Protein AF-A0AAW1TD60-F1 (afdb_monomer_lite)

InterPro domains:
  IPR007956 Malonyl-CoA decarboxylase, C-terminal [PF05292] (309-585)
  IPR034353 ABT1/ESF2, RNA recognition motif [cd12263] (1-88)
  IPR035372 Malonyl-CoA decarboxylase, N-terminal [PF17408] (220-306)
  IPR038351 Malonyl-CoA decarboxylase, N-terminal domain superfamily [G3DSA:1.20.140.90] (155-307)
  IPR038917 Malonyl-CoA decarboxylase [PTHR28641] (116-613)
  IPR042303 Malonyl-CoA decarboxylase, C-terminal catalytic domain superfamily [G3DSA:3.40.630.150] (308-617)
  IPR060369 Pre-rRNA-processing protein ESF2-like coiled-coil region [PF27577] (93-136)

Radius of gyration: 34.15 Å; chains: 1; bounding box: 119×70×88 Å

Structure (mmCIF, N/CA/C/O backbone):
data_AF-A0AAW1TD60-F1
#
_entry.id   AF-A0AAW1TD60-F1
#
loop_
_atom_site.group_PDB
_atom_site.id
_atom_site.type_symbol
_atom_site.label_atom_id
_atom_site.label_alt_id
_atom_site.label_comp_id
_atom_site.label_asym_id
_atom_site.label_entity_id
_atom_site.label_seq_id
_atom_site.pdbx_PDB_ins_code
_atom_site.Cartn_x
_atom_site.Cartn_y
_atom_site.Cartn_z
_atom_site.occupancy
_atom_site.B_iso_or_equiv
_atom_site.auth_seq_id
_atom_site.auth_comp_id
_atom_site.auth_asym_id
_atom_site.auth_atom_id
_atom_site.pdbx_PDB_model_num
ATOM 1 N N . MET A 1 1 ? -53.780 6.071 5.636 1.00 79.94 1 MET A N 1
ATOM 2 C CA . MET A 1 1 ? -54.704 5.682 4.545 1.00 79.94 1 MET A CA 1
ATOM 3 C C . MET A 1 1 ? -54.212 4.376 3.907 1.00 79.94 1 MET A C 1
ATOM 5 O O . MET A 1 1 ? -53.010 4.163 3.913 1.00 79.94 1 MET A O 1
ATOM 9 N N . LYS A 1 2 ? -55.084 3.475 3.416 1.00 85.50 2 LYS A N 1
ATOM 10 C CA . LYS A 1 2 ? -54.654 2.233 2.724 1.00 85.50 2 LYS A CA 1
ATOM 11 C C . LYS A 1 2 ? -54.320 2.503 1.240 1.00 85.50 2 LYS A C 1
ATOM 13 O O . LYS A 1 2 ? -54.983 3.363 0.661 1.00 85.50 2 LYS A O 1
ATOM 18 N N . PRO A 1 3 ? -53.426 1.718 0.599 1.00 87.50 3 PRO A N 1
ATOM 19 C CA . PRO A 1 3 ? -53.064 1.869 -0.820 1.00 87.50 3 PRO A CA 1
ATOM 20 C C . PRO A 1 3 ? -54.259 1.954 -1.780 1.00 87.50 3 PRO A C 1
ATOM 22 O O . PRO A 1 3 ? -54.318 2.838 -2.627 1.00 87.50 3 PRO A O 1
ATOM 25 N N . GLN A 1 4 ? -55.266 1.092 -1.593 1.00 87.81 4 GLN A N 1
ATOM 26 C CA . GLN A 1 4 ? -56.482 1.072 -2.421 1.00 87.81 4 GLN A CA 1
ATOM 27 C C . GLN A 1 4 ? -57.252 2.397 -2.380 1.00 87.81 4 GLN A C 1
ATOM 29 O O . GLN A 1 4 ? -57.795 2.833 -3.391 1.00 87.81 4 GLN A O 1
ATOM 34 N N . LYS A 1 5 ? -57.286 3.059 -1.216 1.00 86.25 5 LYS A N 1
ATOM 35 C CA . LYS A 1 5 ? -57.991 4.333 -1.067 1.00 86.25 5 LYS A CA 1
ATOM 36 C C . LYS A 1 5 ? -57.222 5.481 -1.717 1.00 86.25 5 LYS A C 1
ATOM 38 O O . LYS A 1 5 ? -57.853 6.333 -2.328 1.00 86.25 5 LYS A O 1
ATOM 43 N N . VAL A 1 6 ? -55.888 5.467 -1.624 1.00 89.06 6 VAL A N 1
ATOM 44 C CA . VAL A 1 6 ? -55.022 6.433 -2.321 1.00 89.06 6 VAL A CA 1
ATOM 45 C C . VAL A 1 6 ? -55.213 6.307 -3.833 1.00 89.06 6 VAL A C 1
ATOM 47 O O . VAL A 1 6 ? -55.463 7.311 -4.490 1.00 89.06 6 VAL A O 1
ATOM 50 N N . ARG A 1 7 ? -55.206 5.074 -4.364 1.00 91.69 7 ARG A N 1
ATOM 51 C CA . ARG A 1 7 ? -55.496 4.807 -5.781 1.00 91.69 7 ARG A CA 1
ATOM 52 C C . ARG A 1 7 ? -56.866 5.354 -6.182 1.00 91.69 7 ARG A C 1
ATOM 54 O O . ARG A 1 7 ? -56.942 6.125 -7.121 1.00 91.69 7 ARG A O 1
ATOM 61 N N . GLN A 1 8 ? -57.926 5.045 -5.428 1.00 88.81 8 GLN A N 1
ATOM 62 C CA . GLN A 1 8 ? -59.278 5.532 -5.734 1.00 88.81 8 GLN A CA 1
ATOM 63 C C . GLN A 1 8 ? -59.365 7.066 -5.826 1.00 88.81 8 GLN A C 1
ATOM 65 O O . GLN A 1 8 ? -60.083 7.579 -6.677 1.00 88.81 8 GLN A O 1
ATOM 70 N N . LEU A 1 9 ? -58.691 7.789 -4.925 1.00 88.69 9 LEU A N 1
ATOM 71 C CA . LEU A 1 9 ? -58.730 9.253 -4.910 1.00 88.69 9 LEU A CA 1
ATOM 72 C C . LEU A 1 9 ? -57.920 9.854 -6.063 1.00 88.69 9 LEU A C 1
ATOM 74 O O . LEU A 1 9 ? -58.382 10.787 -6.707 1.00 88.69 9 LEU A O 1
ATOM 78 N N . LEU A 1 10 ? -56.738 9.307 -6.345 1.00 90.25 10 LEU A N 1
ATOM 79 C CA . LEU A 1 10 ? -55.849 9.848 -7.373 1.00 90.25 10 LEU A CA 1
ATOM 80 C C . LEU A 1 10 ? -56.235 9.418 -8.797 1.00 90.25 10 LEU A C 1
ATOM 82 O O . LEU A 1 10 ? -55.958 10.161 -9.732 1.00 90.25 10 LEU A O 1
ATOM 86 N N . SER A 1 11 ? -56.933 8.288 -8.973 1.00 90.00 11 SER A N 1
ATOM 87 C CA . SER A 1 11 ? -57.408 7.823 -10.288 1.00 90.00 11 SER A CA 1
ATOM 88 C C . SER A 1 11 ? -58.421 8.770 -10.942 1.00 90.00 11 SER A C 1
ATOM 90 O O . SER A 1 11 ? -58.675 8.659 -12.133 1.00 90.00 11 SER A O 1
ATOM 92 N N . GLN A 1 12 ? -58.990 9.718 -10.190 1.00 87.88 12 GLN A N 1
ATOM 93 C CA . GLN A 1 12 ? -59.854 10.771 -10.738 1.00 87.88 12 GLN A CA 1
ATOM 94 C C . GLN A 1 12 ? -59.077 11.814 -11.556 1.00 87.88 12 GLN A C 1
ATOM 96 O O . GLN A 1 12 ? -59.682 12.567 -12.311 1.00 87.88 12 GLN A O 1
ATOM 101 N N . HIS A 1 13 ? -57.751 11.863 -11.400 1.00 87.56 13 HIS A N 1
ATOM 102 C CA . HIS A 1 13 ? -56.874 12.850 -12.032 1.00 87.56 13 HIS A CA 1
ATOM 103 C C . HIS A 1 13 ? -55.965 12.249 -13.119 1.00 87.56 13 HIS A C 1
ATOM 105 O O . HIS A 1 13 ? -55.157 12.965 -13.704 1.00 87.56 13 HIS A O 1
ATOM 111 N N . GLY A 1 14 ? -56.082 10.945 -13.387 1.00 88.88 14 GLY A N 1
ATOM 112 C CA . GLY A 1 14 ? -55.332 10.241 -14.426 1.00 88.88 14 GLY A CA 1
ATOM 113 C C . GLY A 1 14 ? -55.201 8.744 -14.142 1.00 88.88 14 GLY A C 1
ATOM 114 O O . GLY A 1 14 ? -55.420 8.291 -13.014 1.00 88.88 14 GLY A O 1
ATOM 115 N N . GLU A 1 15 ? -54.823 7.969 -15.158 1.00 91.06 15 GLU A N 1
ATOM 116 C CA . GLU A 1 15 ? -54.579 6.534 -14.996 1.00 91.06 15 GLU A CA 1
ATOM 117 C C . GLU A 1 15 ? -53.290 6.270 -14.205 1.00 91.06 15 GLU A C 1
ATOM 119 O O . GLU A 1 15 ? -52.238 6.872 -14.443 1.00 91.06 15 GLU A O 1
ATOM 124 N N . ILE A 1 16 ? -53.396 5.381 -13.211 1.00 92.81 16 ILE A N 1
ATOM 125 C CA . ILE A 1 16 ? -52.314 5.044 -12.281 1.00 92.81 16 ILE A CA 1
ATOM 126 C C . ILE A 1 16 ? -51.780 3.662 -12.629 1.00 92.81 16 ILE A C 1
ATOM 128 O O . ILE A 1 16 ? -52.484 2.668 -12.431 1.00 92.81 16 ILE A O 1
ATOM 132 N N . GLY A 1 17 ? -50.502 3.588 -12.987 1.00 89.75 17 GLY A N 1
ATOM 133 C CA . GLY A 1 17 ? -49.777 2.331 -13.123 1.00 89.75 17 GLY A CA 1
ATOM 134 C C . GLY A 1 17 ? -49.473 1.737 -11.746 1.00 89.75 17 GLY A C 1
ATOM 135 O O . GLY A 1 17 ? -50.295 1.052 -11.117 1.00 89.75 17 GLY A O 1
ATOM 136 N N . ARG A 1 18 ? -48.276 2.013 -11.228 1.00 91.12 18 ARG A N 1
ATOM 137 C CA . ARG A 1 18 ? -47.773 1.432 -9.975 1.00 91.12 18 ARG A CA 1
ATOM 138 C C . ARG A 1 18 ? -48.002 2.342 -8.766 1.00 91.12 18 ARG A C 1
ATOM 140 O O . ARG A 1 18 ? -47.988 3.566 -8.852 1.00 91.12 18 ARG A O 1
ATOM 147 N N . LEU A 1 19 ? -48.235 1.731 -7.603 1.00 92.25 19 LEU A N 1
ATOM 148 C CA . LEU A 1 19 ? -48.422 2.445 -6.339 1.00 92.25 19 LEU A CA 1
ATOM 149 C C . LEU A 1 19 ? -47.794 1.657 -5.193 1.00 92.25 19 LEU A C 1
ATOM 151 O O . LEU A 1 19 ? -48.114 0.486 -4.993 1.00 92.25 19 LEU A O 1
ATOM 155 N N . TYR A 1 20 ? -46.938 2.318 -4.421 1.00 92.12 20 TYR A N 1
ATOM 156 C CA . TYR A 1 20 ? -46.227 1.745 -3.286 1.00 92.12 20 TYR A CA 1
ATOM 157 C C . TYR A 1 20 ? -46.329 2.690 -2.095 1.00 92.12 20 TYR A C 1
ATOM 159 O O . TYR A 1 20 ? -46.094 3.884 -2.235 1.00 92.12 20 TYR A O 1
ATOM 167 N N . LEU A 1 21 ? -46.680 2.164 -0.922 1.00 90.12 21 LEU A N 1
ATOM 168 C CA . LEU A 1 21 ? -46.669 2.917 0.331 1.00 90.12 21 LEU A CA 1
ATOM 169 C C . LEU A 1 21 ? -45.683 2.249 1.292 1.00 90.12 21 LEU A C 1
ATOM 171 O O . LEU A 1 21 ? -45.822 1.054 1.570 1.00 90.12 21 LEU A O 1
ATOM 175 N N . ALA A 1 22 ? -44.731 3.014 1.822 1.00 87.50 22 ALA A N 1
ATOM 176 C CA . ALA A 1 22 ? -43.766 2.523 2.797 1.00 87.50 22 ALA A CA 1
ATOM 177 C C . ALA A 1 22 ? -44.460 2.293 4.151 1.00 87.50 22 ALA A C 1
ATOM 179 O O . ALA A 1 22 ? -45.054 3.227 4.706 1.00 87.50 22 ALA A O 1
ATOM 180 N N . PRO A 1 23 ? -44.445 1.059 4.689 1.00 85.50 23 PRO A N 1
ATOM 181 C CA . PRO A 1 23 ? -45.056 0.775 5.977 1.00 85.50 23 PRO A CA 1
ATOM 182 C C . PRO A 1 23 ? -44.279 1.453 7.108 1.00 85.50 23 PRO A C 1
ATOM 184 O O . PRO A 1 23 ? -43.054 1.535 7.087 1.00 85.50 23 PRO A O 1
ATOM 187 N N . GLU A 1 24 ? -45.006 1.886 8.133 1.00 83.81 24 GLU A N 1
ATOM 188 C CA . GLU A 1 24 ? -44.414 2.410 9.362 1.00 83.81 24 GLU A CA 1
ATOM 189 C C . GLU A 1 24 ? -43.476 1.372 10.014 1.00 83.81 24 GLU A C 1
ATOM 191 O O . GLU A 1 24 ? -43.788 0.179 10.088 1.00 83.81 24 GLU A O 1
ATOM 196 N N . GLY A 1 25 ? -42.320 1.825 10.513 1.00 78.12 25 GLY A N 1
ATOM 197 C CA . GLY A 1 25 ? -41.335 0.962 11.167 1.00 78.12 25 GLY A CA 1
ATOM 198 C C . GLY A 1 25 ? -41.885 0.233 12.402 1.00 78.12 25 GLY A C 1
ATOM 199 O O . GLY A 1 25 ? -42.745 0.738 13.126 1.00 78.12 25 GLY A O 1
ATOM 200 N N . ALA A 1 26 ? -41.346 -0.958 12.690 1.00 73.50 26 ALA A N 1
ATOM 201 C CA . ALA A 1 26 ? -41.854 -1.847 13.744 1.00 73.50 26 ALA A CA 1
ATOM 202 C C . ALA A 1 26 ? -41.867 -1.217 15.153 1.00 73.50 26 ALA A C 1
ATOM 204 O O . ALA A 1 26 ? -42.753 -1.518 15.952 1.00 73.50 26 ALA A O 1
ATOM 205 N N . SER A 1 27 ? -40.914 -0.329 15.460 1.00 73.50 27 SER A N 1
ATOM 206 C CA . SER A 1 27 ? -40.855 0.390 16.742 1.00 73.50 27 SER A CA 1
ATOM 207 C C . SER A 1 27 ? -42.004 1.398 16.887 1.00 73.50 27 SER A C 1
ATOM 209 O O . SER A 1 27 ? -42.751 1.362 17.869 1.00 73.50 27 SER A O 1
ATOM 211 N N . SER A 1 28 ? -42.223 2.230 15.866 1.00 75.38 28 SER A N 1
ATOM 212 C CA . SER A 1 28 ? -43.300 3.227 15.839 1.00 75.38 28 SER A CA 1
ATOM 213 C C . SER A 1 28 ? -44.680 2.566 15.821 1.00 75.38 28 SER A C 1
ATOM 215 O O . SER A 1 28 ? -45.557 2.951 16.596 1.00 75.38 28 SER A O 1
ATOM 217 N N . SER A 1 29 ? -44.834 1.464 15.074 1.00 72.38 29 SER A N 1
ATOM 218 C CA . SER A 1 29 ? -46.063 0.663 15.084 1.00 72.38 29 SER A CA 1
ATOM 219 C C . SER A 1 29 ? -46.378 0.089 16.473 1.00 72.38 29 SER A C 1
ATOM 221 O O . SER A 1 29 ? -47.540 0.118 16.881 1.00 72.38 29 SER A O 1
ATOM 223 N N . LYS A 1 30 ? -45.375 -0.409 17.219 1.00 73.81 30 LYS A N 1
ATOM 224 C CA . LYS A 1 30 ? -45.549 -0.906 18.602 1.00 73.81 30 LYS A CA 1
ATOM 225 C C . LYS A 1 30 ? -45.915 0.219 19.577 1.00 73.81 30 LYS A C 1
ATOM 227 O O . LYS A 1 30 ? -46.737 0.021 20.471 1.00 73.81 30 LYS A O 1
ATOM 232 N N . LYS A 1 31 ? -45.325 1.407 19.404 1.00 73.81 31 LYS A N 1
ATOM 233 C CA . LYS A 1 31 ? -45.628 2.601 20.212 1.00 73.81 31 LYS A CA 1
ATOM 234 C C . LYS A 1 31 ? -47.062 3.084 19.973 1.00 73.81 31 LYS A C 1
ATOM 236 O O . LYS A 1 31 ? -47.788 3.360 20.924 1.00 73.81 31 LYS A O 1
ATOM 241 N N . ARG A 1 32 ? -47.508 3.095 18.713 1.00 73.50 32 ARG A N 1
ATOM 242 C CA . ARG A 1 32 ? -48.875 3.471 18.329 1.00 73.50 32 ARG A CA 1
ATOM 243 C C . ARG A 1 32 ? -49.918 2.472 18.829 1.00 73.50 32 ARG A C 1
ATOM 245 O O . ARG A 1 32 ? -50.949 2.891 19.344 1.00 73.50 32 ARG A O 1
ATOM 252 N N . SER A 1 33 ? -49.646 1.167 18.742 1.00 70.38 33 SER A N 1
ATOM 253 C CA . SER A 1 33 ? -50.568 0.142 19.255 1.00 70.38 33 SER A CA 1
ATOM 254 C C . SER A 1 33 ? -50.715 0.158 20.779 1.00 70.38 33 SER A C 1
ATOM 256 O O . SER A 1 33 ? -51.742 -0.285 21.278 1.00 70.38 33 SER A O 1
ATOM 258 N N . ARG A 1 34 ? -49.707 0.653 21.513 1.00 68.94 34 ARG A N 1
ATOM 259 C CA . ARG A 1 34 ? -49.766 0.828 22.975 1.00 68.94 34 ARG A CA 1
ATOM 260 C C . ARG A 1 34 ? -50.587 2.047 23.401 1.00 68.94 34 ARG A C 1
ATOM 262 O O . ARG A 1 34 ? -51.265 1.978 24.416 1.00 68.94 34 ARG A O 1
ATOM 269 N N . ASN A 1 35 ? -50.547 3.132 22.626 1.00 66.31 35 ASN A N 1
ATOM 270 C CA . ASN A 1 35 ? -51.112 4.424 23.032 1.00 66.31 35 ASN A CA 1
ATOM 271 C C . ASN A 1 35 ? -52.518 4.715 22.469 1.00 66.31 35 ASN A C 1
ATOM 273 O O . ASN A 1 35 ? -53.115 5.720 22.842 1.00 66.31 35 ASN A O 1
ATOM 277 N N . GLN A 1 36 ? -53.052 3.890 21.561 1.00 65.44 36 GLN A N 1
ATOM 278 C CA . GLN A 1 36 ? -54.367 4.106 20.939 1.00 65.44 36 GLN A CA 1
ATOM 279 C C . GLN A 1 36 ? -55.189 2.808 20.889 1.00 65.44 36 GLN A C 1
ATOM 281 O O . GLN A 1 36 ? -54.821 1.850 20.200 1.00 65.44 36 GLN A O 1
ATOM 286 N N . SER A 1 37 ? -56.342 2.781 21.568 1.00 44.78 37 SER A N 1
ATOM 287 C CA . SER A 1 37 ? -57.297 1.672 21.467 1.00 44.78 37 SER A CA 1
ATOM 288 C C . SER A 1 37 ? -57.907 1.635 20.053 1.00 44.78 37 SER A C 1
ATOM 290 O O . SER A 1 37 ? -58.386 2.635 19.526 1.00 44.78 37 SER A O 1
ATOM 292 N N . GLY A 1 38 ? -57.805 0.485 19.375 1.00 55.22 38 GLY A N 1
ATOM 293 C CA . GLY A 1 38 ? -58.244 0.304 17.978 1.00 55.22 38 GLY A CA 1
ATOM 294 C C . GLY A 1 38 ? -57.153 0.457 16.900 1.00 55.22 38 GLY A C 1
ATOM 295 O O . GLY A 1 38 ? -57.426 0.285 15.711 1.00 55.22 38 GLY A O 1
ATOM 296 N N . ALA A 1 39 ? -55.894 0.702 17.275 1.00 56.38 39 ALA A N 1
ATOM 297 C CA . ALA A 1 39 ? -54.793 0.998 16.352 1.00 56.38 39 ALA A CA 1
ATOM 298 C C . ALA A 1 39 ? -54.127 -0.219 15.661 1.00 56.38 39 ALA A C 1
ATOM 300 O O . ALA A 1 39 ? -52.957 -0.142 15.285 1.00 56.38 39 ALA A O 1
ATOM 301 N N . LYS A 1 40 ? -54.847 -1.324 15.413 1.00 56.00 40 LYS A N 1
ATOM 302 C CA . LYS A 1 40 ? -54.301 -2.505 14.694 1.00 56.00 40 LYS A CA 1
ATOM 303 C C . LYS A 1 40 ? -54.113 -2.298 13.178 1.00 56.00 40 LYS A C 1
ATOM 305 O O . LYS A 1 40 ? -53.563 -3.162 12.501 1.00 56.00 40 LYS A O 1
ATOM 310 N N . ALA A 1 41 ? -54.568 -1.178 12.613 1.00 63.31 41 ALA A N 1
ATOM 311 C CA . ALA A 1 41 ? -54.420 -0.905 11.183 1.00 63.31 41 ALA A CA 1
ATOM 312 C C . ALA A 1 41 ? -52.963 -0.561 10.817 1.00 63.31 41 ALA A C 1
ATOM 314 O O . ALA A 1 41 ? -52.326 0.222 11.520 1.00 63.31 41 ALA A O 1
ATOM 315 N N . LYS A 1 42 ? -52.449 -1.109 9.703 1.00 71.00 42 LYS A N 1
ATOM 316 C CA . LYS A 1 42 ? -51.138 -0.734 9.140 1.00 71.00 42 LYS A CA 1
ATOM 317 C C . LYS A 1 42 ? -51.144 0.753 8.768 1.00 71.00 42 LYS A C 1
ATOM 319 O O . LYS A 1 42 ? -52.006 1.190 8.002 1.00 71.00 42 LYS A O 1
ATOM 324 N N . ALA A 1 43 ? -50.203 1.504 9.331 1.00 80.56 43 ALA A N 1
ATOM 325 C CA . ALA A 1 43 ? -49.936 2.885 8.958 1.00 80.56 43 ALA A CA 1
ATOM 326 C C . ALA A 1 43 ? -48.748 2.937 7.990 1.00 80.56 43 ALA A C 1
ATOM 328 O O . ALA A 1 43 ? -47.941 2.007 7.931 1.00 80.56 43 ALA A O 1
ATOM 329 N N . PHE A 1 44 ? -48.682 4.014 7.219 1.00 86.31 44 PHE A N 1
ATOM 330 C CA . PHE A 1 44 ? -47.678 4.237 6.187 1.00 86.31 44 PHE A CA 1
ATOM 331 C C . PHE A 1 44 ? -47.094 5.630 6.393 1.00 86.31 44 PHE A C 1
ATOM 333 O O . PHE A 1 44 ? -47.842 6.539 6.760 1.00 86.31 44 PHE A O 1
ATOM 340 N N . THR A 1 45 ? -45.787 5.776 6.201 1.00 87.31 45 THR A N 1
ATOM 341 C CA . THR A 1 45 ? -45.070 7.044 6.405 1.00 87.31 45 THR A CA 1
ATOM 342 C C . THR A 1 45 ? -45.058 7.893 5.144 1.00 87.31 45 THR A C 1
ATOM 344 O O . THR A 1 45 ? -45.259 9.099 5.214 1.00 87.31 45 THR A O 1
ATOM 347 N N . GLU A 1 46 ? -44.873 7.255 3.993 1.00 89.62 46 GLU A N 1
ATOM 348 C CA . GLU A 1 46 ? -44.760 7.902 2.687 1.00 89.62 46 GLU A CA 1
ATOM 349 C C . GLU A 1 46 ? -45.177 6.942 1.565 1.00 89.62 46 GLU A C 1
ATOM 351 O O . GLU A 1 46 ? -45.463 5.762 1.805 1.00 89.62 46 GLU A O 1
ATOM 356 N N . GLY A 1 47 ? -45.253 7.447 0.334 1.00 91.44 47 GLY A N 1
ATOM 357 C CA . GLY A 1 47 ? -45.672 6.655 -0.810 1.00 91.44 47 GLY A CA 1
ATOM 358 C C . GLY A 1 47 ? -45.280 7.242 -2.157 1.00 91.44 47 GLY A C 1
ATOM 359 O O . GLY A 1 47 ? -45.112 8.448 -2.302 1.00 91.44 47 GLY A O 1
ATOM 360 N N . TRP A 1 48 ? -45.194 6.360 -3.148 1.00 93.94 48 TRP A N 1
ATOM 361 C CA . TRP A 1 48 ? -44.876 6.657 -4.536 1.00 93.94 48 TRP A CA 1
ATOM 362 C C . TRP A 1 48 ? -46.015 6.175 -5.419 1.00 93.94 48 TRP A C 1
ATOM 364 O O . TRP A 1 48 ? -46.527 5.062 -5.256 1.00 93.94 48 TRP A O 1
ATOM 374 N N . VAL A 1 49 ? -46.410 7.031 -6.354 1.00 93.06 49 VAL A N 1
ATOM 375 C CA . VAL A 1 49 ? -47.491 6.777 -7.303 1.00 93.06 49 VAL A CA 1
ATOM 376 C C . VAL A 1 49 ? -46.976 7.108 -8.694 1.00 93.06 49 VAL A C 1
ATOM 378 O O . VAL A 1 49 ? -46.468 8.204 -8.926 1.00 93.06 49 VAL A O 1
ATOM 381 N N . GLU A 1 50 ? -47.095 6.151 -9.600 1.00 93.38 50 GLU A N 1
ATOM 382 C CA . GLU A 1 50 ? -46.769 6.293 -11.012 1.00 93.38 50 GLU A CA 1
ATOM 383 C C . GLU A 1 50 ? -48.061 6.505 -11.800 1.00 93.38 50 GLU A C 1
ATOM 385 O O . GLU A 1 50 ? -48.988 5.699 -11.713 1.00 93.38 50 GLU A O 1
ATOM 390 N N . PHE A 1 51 ? -48.113 7.594 -12.561 1.00 93.25 51 PHE A N 1
ATOM 391 C CA . PHE A 1 51 ? -49.140 7.805 -13.578 1.00 93.25 51 PHE A CA 1
ATOM 392 C C . PHE A 1 51 ? -48.601 7.341 -14.926 1.00 93.25 51 PHE A C 1
ATOM 394 O O . PHE A 1 51 ? -47.406 7.501 -15.186 1.00 93.25 51 PHE A O 1
ATOM 401 N N . GLU A 1 52 ? -49.479 6.818 -15.778 1.00 91.56 52 GLU A N 1
ATOM 402 C CA . GLU A 1 52 ? -49.097 6.396 -17.132 1.00 91.56 52 GLU A CA 1
ATOM 403 C C . GLU A 1 52 ? -48.626 7.586 -17.979 1.00 91.56 52 GLU A C 1
ATOM 405 O O . GLU A 1 52 ? -47.635 7.500 -18.704 1.00 91.56 52 GLU A O 1
ATOM 410 N N . GLU A 1 53 ? -49.265 8.746 -17.798 1.00 90.88 53 GLU A N 1
ATOM 411 C CA . GLU A 1 53 ? -48.880 9.986 -18.461 1.00 90.88 53 GLU A CA 1
ATOM 412 C C . GLU A 1 53 ? -48.129 10.961 -17.542 1.00 90.88 53 GLU A C 1
ATOM 414 O O . GLU A 1 53 ? -48.584 11.373 -16.468 1.00 90.88 53 GLU A O 1
ATOM 419 N N . LYS A 1 54 ? -46.979 11.438 -18.030 1.00 90.44 54 LYS A N 1
ATOM 420 C CA . LYS A 1 54 ? -46.134 12.427 -17.341 1.00 90.44 54 LYS A CA 1
ATOM 421 C C . LYS A 1 54 ? -46.845 13.766 -17.095 1.00 90.44 54 LYS A C 1
ATOM 423 O O . LYS A 1 54 ? -46.600 14.410 -16.071 1.00 90.44 54 LYS A O 1
ATOM 428 N N . SER A 1 55 ? -47.671 14.207 -18.045 1.00 90.94 55 SER A N 1
ATOM 429 C CA . SER A 1 55 ? -48.481 15.433 -17.967 1.00 90.94 55 SER A CA 1
ATOM 430 C C . SER A 1 55 ? -49.412 15.386 -16.753 1.00 90.94 55 SER A C 1
ATOM 432 O O . SER A 1 55 ? -49.384 16.297 -15.922 1.00 90.94 55 SER A O 1
ATOM 434 N N . MET A 1 56 ? -50.139 14.278 -16.603 1.00 92.12 56 MET A N 1
ATOM 435 C CA . MET A 1 56 ? -51.095 14.039 -15.524 1.00 92.12 56 MET A CA 1
ATOM 436 C C . MET A 1 56 ? -50.413 13.981 -14.156 1.00 92.12 56 MET A C 1
ATOM 438 O O . MET A 1 56 ? -50.882 14.624 -13.218 1.00 92.12 56 MET A O 1
ATOM 442 N N . ALA A 1 57 ? -49.251 13.324 -14.035 1.00 91.56 57 ALA A N 1
ATOM 443 C CA . ALA A 1 57 ? -48.482 13.317 -12.784 1.00 91.56 57 ALA A CA 1
ATOM 444 C C . ALA A 1 57 ? -48.097 14.734 -12.323 1.00 91.56 57 ALA A C 1
ATOM 446 O O . ALA A 1 57 ? -48.244 15.086 -11.149 1.00 91.56 57 ALA A O 1
ATOM 447 N N . LYS A 1 58 ? -47.597 15.559 -13.255 1.00 93.31 58 LYS A N 1
ATOM 448 C CA . LYS A 1 58 ? -47.152 16.928 -12.965 1.00 93.31 58 LYS A CA 1
ATOM 449 C C . LYS A 1 58 ? -48.331 17.827 -12.592 1.00 93.31 58 LYS A C 1
ATOM 451 O O . LYS A 1 58 ? -48.234 18.574 -11.620 1.00 93.31 58 LYS A O 1
ATOM 456 N N . GLN A 1 59 ? -49.428 17.741 -13.341 1.00 92.44 59 GLN A N 1
ATOM 457 C CA . GLN A 1 59 ? -50.633 18.528 -13.091 1.00 92.44 59 GLN A CA 1
ATOM 458 C C . GLN A 1 59 ? -51.297 18.134 -11.770 1.00 92.44 59 GLN A C 1
ATOM 460 O O . GLN A 1 59 ? -51.627 19.009 -10.976 1.00 92.44 59 GLN A O 1
ATOM 465 N N . THR A 1 60 ? -51.419 16.835 -11.491 1.00 92.00 60 THR A N 1
ATOM 466 C CA . THR A 1 60 ? -52.028 16.325 -10.254 1.00 92.00 60 THR A CA 1
ATOM 467 C C . THR A 1 60 ? -51.243 16.757 -9.021 1.00 92.00 60 THR A C 1
ATOM 469 O O . THR A 1 60 ? -51.833 17.242 -8.059 1.00 92.00 60 THR A O 1
ATOM 472 N N . ALA A 1 61 ? -49.909 16.648 -9.047 1.00 92.06 61 ALA A N 1
ATOM 473 C CA . ALA A 1 61 ? -49.079 17.104 -7.935 1.00 92.06 61 ALA A CA 1
ATOM 474 C C . ALA A 1 61 ? -49.215 18.618 -7.704 1.00 92.06 61 ALA A C 1
ATOM 476 O O . ALA A 1 61 ? -49.317 19.044 -6.560 1.00 92.06 61 ALA A O 1
ATOM 477 N N . ALA A 1 62 ? -49.259 19.426 -8.768 1.00 91.56 62 ALA A N 1
ATOM 478 C CA . ALA A 1 62 ? -49.431 20.874 -8.648 1.00 91.56 62 ALA A CA 1
ATOM 479 C C . ALA A 1 62 ? -50.833 21.270 -8.151 1.00 91.56 62 ALA A C 1
ATOM 481 O O . ALA A 1 62 ? -50.952 22.183 -7.340 1.00 91.56 62 ALA A O 1
ATOM 482 N N . ALA A 1 63 ? -51.877 20.583 -8.619 1.00 90.06 63 ALA A N 1
ATOM 483 C CA . ALA A 1 63 ? -53.265 20.902 -8.300 1.00 90.06 63 ALA A CA 1
ATOM 484 C C . ALA A 1 63 ? -53.679 20.440 -6.898 1.00 90.06 63 ALA A C 1
ATOM 486 O O . ALA A 1 63 ? -54.418 21.140 -6.218 1.00 90.06 63 ALA A O 1
ATOM 487 N N . LEU A 1 64 ? -53.224 19.263 -6.462 1.00 92.38 64 LEU A N 1
ATOM 488 C CA . LEU A 1 64 ? -53.659 18.685 -5.193 1.00 92.38 64 LEU A CA 1
ATOM 489 C C . LEU A 1 64 ? -52.751 19.048 -4.023 1.00 92.38 64 LEU A C 1
ATOM 491 O O . LEU A 1 64 ? -53.236 19.106 -2.899 1.00 92.38 64 LEU A O 1
ATOM 495 N N . ASN A 1 65 ? -51.456 19.298 -4.234 1.00 93.00 65 ASN A N 1
ATOM 496 C CA . ASN A 1 65 ? -50.556 19.611 -3.124 1.00 93.00 65 ASN A CA 1
ATOM 497 C C . ASN A 1 65 ? -51.051 20.836 -2.332 1.00 93.00 65 ASN A C 1
ATOM 499 O O . ASN A 1 65 ? -51.378 21.871 -2.908 1.00 93.00 65 ASN A O 1
ATOM 503 N N . GLY A 1 66 ? -51.129 20.701 -1.008 1.00 86.69 66 GLY A N 1
ATOM 504 C CA . GLY A 1 66 ? -51.646 21.729 -0.103 1.00 86.69 66 GLY A CA 1
ATOM 505 C C . GLY A 1 66 ? -53.175 21.841 -0.038 1.00 86.69 66 GLY A C 1
ATOM 506 O O . GLY A 1 66 ? -53.675 22.606 0.782 1.00 86.69 66 GLY A O 1
ATOM 507 N N . HIS A 1 67 ? -53.924 21.078 -0.840 1.00 89.50 67 HIS A N 1
ATOM 508 C CA . HIS A 1 67 ? -55.389 21.084 -0.833 1.00 89.50 67 HIS A CA 1
ATOM 509 C C . HIS A 1 67 ? -55.962 19.954 0.030 1.00 89.50 67 HIS A C 1
ATOM 511 O O . HIS A 1 67 ? -55.331 18.915 0.238 1.00 89.50 67 HIS A O 1
ATOM 517 N N . GLN A 1 68 ? -57.184 20.149 0.534 1.00 89.31 68 GLN A N 1
ATOM 518 C CA . GLN A 1 68 ? -57.906 19.118 1.285 1.00 89.31 68 GLN A CA 1
ATOM 519 C C . GLN A 1 68 ? -58.234 17.919 0.390 1.00 89.31 68 GLN A C 1
ATOM 521 O O . GLN A 1 68 ? -58.618 18.089 -0.766 1.00 89.31 68 GLN A O 1
ATOM 526 N N . MET A 1 69 ? -58.129 16.700 0.927 1.00 86.75 69 MET A N 1
ATOM 527 C CA . MET A 1 69 ? -58.394 15.487 0.144 1.00 86.75 69 MET A CA 1
ATOM 528 C C . MET A 1 69 ? -59.870 15.321 -0.245 1.00 86.75 69 MET A C 1
ATOM 530 O O . MET A 1 69 ? -60.170 14.605 -1.200 1.00 86.75 69 MET A O 1
ATOM 534 N N . GLY A 1 70 ? -60.791 15.965 0.479 1.00 80.69 70 GLY A N 1
ATOM 535 C CA . GLY A 1 70 ? -62.208 16.037 0.125 1.00 80.69 70 GLY A CA 1
ATOM 536 C C . GLY A 1 70 ? -62.969 14.703 0.205 1.00 80.69 70 GLY A C 1
ATOM 537 O O . GLY A 1 70 ? -62.629 13.784 0.958 1.00 80.69 70 GLY A O 1
ATOM 538 N N . GLY A 1 71 ? -64.071 14.605 -0.547 1.00 78.25 71 GLY A N 1
ATOM 539 C CA . GLY A 1 71 ? -64.994 13.461 -0.553 1.00 78.25 71 GLY A CA 1
ATOM 540 C C . GLY A 1 71 ? -66.208 13.645 0.370 1.00 78.25 71 GLY A C 1
ATOM 541 O O . GLY A 1 71 ? -66.655 14.756 0.624 1.00 78.25 71 GLY A O 1
ATOM 542 N N . LYS A 1 72 ? -66.790 12.554 0.891 1.00 79.31 72 LYS A N 1
ATOM 543 C CA . LYS A 1 72 ? -67.909 12.659 1.851 1.00 79.31 72 LYS A CA 1
ATOM 544 C C . LYS A 1 72 ? -67.402 13.269 3.164 1.00 79.31 72 LYS A C 1
ATOM 546 O O . LYS A 1 72 ? -66.458 12.732 3.733 1.00 79.31 72 LYS A O 1
ATOM 551 N N . ARG A 1 73 ? -68.083 14.286 3.708 1.00 79.69 73 ARG A N 1
ATOM 552 C CA . ARG A 1 73 ? -67.708 14.992 4.960 1.00 79.69 73 ARG A CA 1
ATOM 553 C C . ARG A 1 73 ? -67.511 14.083 6.188 1.00 79.69 73 ARG A C 1
ATOM 555 O O . ARG A 1 73 ? -66.808 14.446 7.120 1.00 79.69 73 ARG A O 1
ATOM 562 N N . ARG A 1 74 ? -68.107 12.884 6.183 1.00 78.75 74 ARG A N 1
ATOM 563 C CA . ARG A 1 74 ? -67.941 11.847 7.225 1.00 78.75 74 ARG A CA 1
ATOM 564 C C . ARG A 1 74 ? -66.708 10.945 7.029 1.00 78.75 74 ARG A C 1
ATOM 566 O O . ARG A 1 74 ? -66.467 10.058 7.841 1.00 78.75 74 ARG A O 1
ATOM 573 N N . SER A 1 75 ? -65.959 11.104 5.938 1.00 80.75 75 SER A N 1
ATOM 574 C CA . SER A 1 75 ? -64.742 10.334 5.666 1.00 80.75 75 SER A CA 1
ATOM 575 C C . SER A 1 75 ? -63.629 10.749 6.624 1.00 80.75 75 SER A C 1
ATOM 577 O O . SER A 1 75 ? -63.379 11.936 6.806 1.00 80.75 75 SER A O 1
ATOM 579 N N . ARG A 1 76 ? -62.903 9.764 7.167 1.00 80.00 76 ARG A N 1
ATOM 580 C CA . ARG A 1 76 ? -61.776 9.982 8.092 1.00 80.00 76 ARG A CA 1
ATOM 581 C C . ARG A 1 76 ? -60.714 10.942 7.546 1.00 80.00 76 ARG A C 1
ATOM 583 O O . ARG A 1 76 ? -60.081 11.621 8.334 1.00 80.00 76 ARG A O 1
ATOM 590 N N . HIS A 1 77 ? -60.528 10.967 6.228 1.00 83.00 77 HIS A N 1
ATOM 591 C CA . HIS A 1 77 ? -59.478 11.737 5.558 1.00 83.00 77 HIS A CA 1
ATOM 592 C C . HIS A 1 77 ? -59.998 13.005 4.871 1.00 83.00 77 HIS A C 1
ATOM 594 O O . HIS A 1 77 ? -59.271 13.623 4.110 1.00 83.00 77 HIS A O 1
ATOM 600 N N . HIS A 1 78 ? -61.265 13.379 5.090 1.00 82.50 78 HIS A N 1
ATOM 601 C CA . HIS A 1 78 ? -61.897 14.495 4.379 1.00 82.50 78 HIS A CA 1
ATOM 602 C C . HIS A 1 78 ? -61.159 15.827 4.580 1.00 82.50 78 HIS A C 1
ATOM 604 O O . HIS A 1 78 ? -60.968 16.579 3.629 1.00 82.50 78 HIS A O 1
ATOM 610 N N . PHE A 1 79 ? -60.761 16.102 5.824 1.00 86.00 79 PHE A N 1
ATOM 611 C CA . PHE A 1 79 ? -60.086 17.340 6.219 1.00 86.00 79 PHE A CA 1
ATOM 612 C C . PHE A 1 79 ? -58.557 17.239 6.171 1.00 86.00 79 PHE A C 1
ATOM 614 O O . PHE A 1 79 ? -57.883 18.229 6.446 1.00 86.00 79 PHE A O 1
ATOM 621 N N . ASP A 1 80 ? -58.007 16.068 5.836 1.00 88.19 80 ASP A N 1
ATOM 622 C CA . ASP A 1 80 ? -56.562 15.909 5.695 1.00 88.19 80 ASP A CA 1
ATOM 623 C C . ASP A 1 80 ? -56.088 16.676 4.450 1.00 88.19 80 ASP A C 1
ATOM 625 O O . ASP A 1 80 ? -56.824 16.800 3.467 1.00 88.19 80 ASP A O 1
ATOM 629 N N . LEU A 1 81 ? -54.852 17.176 4.478 1.00 90.19 81 LEU A N 1
ATOM 630 C CA . LEU A 1 81 ? -54.232 17.857 3.342 1.00 90.19 81 LEU A CA 1
ATOM 631 C C . LEU A 1 81 ? -53.372 16.887 2.530 1.00 90.19 81 LEU A C 1
ATOM 633 O O . LEU A 1 81 ? -52.653 16.052 3.084 1.00 90.19 81 LEU A O 1
ATOM 637 N N . TRP A 1 82 ? -53.409 17.026 1.210 1.00 91.88 82 TRP A N 1
ATOM 638 C CA . TRP A 1 82 ? -52.457 16.375 0.321 1.00 91.88 82 TRP A CA 1
ATOM 639 C C . TRP A 1 82 ? -51.073 17.016 0.454 1.00 91.88 82 TRP A C 1
ATOM 641 O O . TRP A 1 82 ? -50.926 18.233 0.362 1.00 91.88 82 TRP A O 1
ATOM 651 N N . SER A 1 83 ? -50.043 16.183 0.593 1.00 92.38 83 SER A N 1
ATOM 652 C CA . SER A 1 83 ? -48.642 16.580 0.437 1.00 92.38 83 SER A CA 1
ATOM 653 C C . SER A 1 83 ? -48.046 15.755 -0.698 1.00 92.38 83 SER A C 1
ATOM 655 O O . SER A 1 83 ? -47.788 14.563 -0.537 1.00 92.38 83 SER A O 1
ATOM 657 N N . LEU A 1 84 ? -47.929 16.359 -1.880 1.00 92.50 84 LEU A N 1
ATOM 658 C CA . LEU A 1 84 ? -47.530 15.684 -3.114 1.00 92.50 84 LEU A CA 1
ATOM 659 C C . LEU A 1 84 ? -46.407 16.463 -3.795 1.00 92.50 84 LEU A C 1
ATOM 661 O O . LEU A 1 84 ? -46.458 17.685 -3.916 1.00 92.50 84 LEU A O 1
ATOM 665 N N . LYS A 1 85 ? -45.399 15.744 -4.291 1.00 93.75 85 LYS A N 1
ATOM 666 C CA . LYS A 1 85 ? -44.276 16.317 -5.035 1.00 93.75 85 LYS A CA 1
ATOM 667 C C . LYS A 1 85 ? -44.028 15.502 -6.295 1.00 93.75 85 LYS A C 1
ATOM 669 O O . LYS A 1 85 ? -43.809 14.297 -6.221 1.00 93.75 85 LYS A O 1
ATOM 674 N N . TYR A 1 86 ? -44.021 16.167 -7.447 1.00 93.31 86 TYR A N 1
ATOM 675 C CA . TYR A 1 86 ? -43.600 15.541 -8.697 1.00 93.31 86 TYR A CA 1
ATOM 676 C C . TYR A 1 86 ? -42.072 15.375 -8.720 1.00 93.31 86 TYR A C 1
ATOM 678 O O . TYR A 1 86 ? -41.339 16.327 -8.442 1.00 93.31 86 TYR A O 1
ATOM 686 N N . LEU A 1 87 ? -41.592 14.177 -9.063 1.00 92.12 87 LEU A N 1
ATOM 687 C CA . LEU A 1 87 ? -40.167 13.843 -9.110 1.00 92.12 87 LEU A CA 1
ATOM 688 C C . LEU A 1 87 ? -39.674 13.802 -10.571 1.00 92.12 87 LEU A C 1
ATOM 690 O O . LEU A 1 87 ? -39.928 12.825 -11.278 1.00 92.12 87 LEU A O 1
ATOM 694 N N . PRO A 1 88 ? -38.979 14.845 -11.069 1.00 85.75 88 PRO A N 1
ATOM 695 C CA . PRO A 1 88 ? -38.481 14.854 -12.441 1.00 85.75 88 PRO A CA 1
ATOM 696 C C . PRO A 1 88 ? -37.371 13.812 -12.626 1.00 85.75 88 PRO A C 1
ATOM 698 O O . PRO A 1 88 ? -36.496 13.678 -11.777 1.00 85.75 88 PRO A O 1
ATOM 701 N N . LYS A 1 89 ? -37.384 13.111 -13.770 1.00 85.06 89 LYS A N 1
ATOM 702 C CA . LYS A 1 89 ? -36.394 12.077 -14.152 1.00 85.06 89 LYS A CA 1
ATOM 703 C C . LYS A 1 89 ? -36.333 10.856 -13.215 1.00 85.06 89 LYS A C 1
ATOM 705 O O . LYS A 1 89 ? -35.448 10.020 -13.366 1.00 85.06 89 LYS A O 1
ATOM 710 N N . PHE A 1 90 ? -37.268 10.726 -12.278 1.00 87.44 90 PHE A N 1
ATOM 711 C CA . PHE A 1 90 ? -37.384 9.555 -11.419 1.00 87.44 90 PHE A CA 1
ATOM 712 C C . PHE A 1 90 ? -38.182 8.456 -12.131 1.00 87.44 90 PHE A C 1
ATOM 714 O O . PHE A 1 90 ? -39.269 8.725 -12.640 1.00 87.44 90 PHE A O 1
ATOM 721 N N . LYS A 1 91 ? -37.645 7.233 -12.170 1.00 85.88 91 LYS A N 1
ATOM 722 C CA . LYS A 1 91 ? -38.309 6.040 -12.710 1.00 85.88 91 LYS A CA 1
ATOM 723 C C . LYS A 1 91 ? -38.616 5.062 -11.581 1.00 85.88 91 LYS A C 1
ATOM 725 O O . LYS A 1 91 ? -37.925 5.060 -10.565 1.00 85.88 91 LYS A O 1
ATOM 730 N N . TRP A 1 92 ? -39.610 4.197 -11.782 1.00 86.12 92 TRP A N 1
ATOM 731 C CA . TRP A 1 92 ? -39.966 3.164 -10.804 1.00 86.12 92 TRP A CA 1
ATOM 732 C C . TRP A 1 92 ? -38.799 2.226 -10.463 1.00 86.12 92 TRP A C 1
ATOM 734 O O . TRP A 1 92 ? -38.668 1.801 -9.319 1.00 86.12 92 TRP A O 1
ATOM 744 N N . GLU A 1 93 ? -37.929 1.954 -11.439 1.00 85.62 93 GLU A N 1
ATOM 745 C CA . GLU A 1 93 ? -36.717 1.138 -11.282 1.00 85.62 93 GLU A CA 1
ATOM 746 C C . GLU A 1 93 ? -35.813 1.661 -10.159 1.00 85.62 93 GLU A C 1
ATOM 748 O O . GLU A 1 93 ? -35.409 0.882 -9.300 1.00 85.62 93 GLU A O 1
ATOM 753 N N . HIS A 1 94 ? -35.615 2.983 -10.071 1.00 84.50 94 HIS A N 1
ATOM 754 C CA . HIS A 1 94 ? -34.799 3.601 -9.021 1.00 84.50 94 HIS A CA 1
ATOM 755 C C . HIS A 1 94 ? -35.363 3.329 -7.616 1.00 84.50 94 HIS A C 1
ATOM 757 O O . HIS A 1 94 ? -34.609 3.141 -6.665 1.00 84.50 94 HIS A O 1
ATOM 763 N N . LEU A 1 95 ? -36.695 3.292 -7.468 1.00 84.19 95 LEU A N 1
ATOM 764 C CA . LEU A 1 95 ? -37.339 2.966 -6.192 1.00 84.19 95 LEU A CA 1
ATOM 765 C C . LEU A 1 95 ? -37.127 1.494 -5.832 1.00 84.19 95 LEU A C 1
ATOM 767 O O . LEU A 1 95 ? -36.836 1.170 -4.683 1.00 84.19 95 LEU A O 1
ATOM 771 N N . THR A 1 96 ? -37.299 0.595 -6.802 1.00 80.38 96 THR A N 1
ATOM 772 C CA . THR A 1 96 ? -37.109 -0.840 -6.573 1.00 80.38 96 THR A CA 1
ATOM 773 C C . THR A 1 96 ? -35.653 -1.189 -6.291 1.00 80.38 96 THR A C 1
ATOM 775 O O . THR A 1 96 ? -35.410 -2.023 -5.423 1.00 80.38 96 THR A O 1
ATOM 778 N N . GLU A 1 97 ? -34.704 -0.523 -6.951 1.00 76.75 97 GLU A N 1
ATOM 779 C CA . GLU A 1 97 ? -33.268 -0.653 -6.694 1.00 76.75 97 GLU A CA 1
ATOM 780 C C . GLU A 1 97 ? -32.907 -0.152 -5.297 1.00 76.75 97 GLU A C 1
ATOM 782 O O . GLU A 1 97 ? -32.256 -0.879 -4.555 1.00 76.75 97 GLU A O 1
ATOM 787 N N . GLU A 1 98 ? -33.394 1.023 -4.885 1.00 75.62 98 GLU A N 1
ATOM 788 C CA . GLU A 1 98 ? -33.156 1.553 -3.537 1.00 75.62 98 GLU A CA 1
ATOM 789 C C . GLU A 1 98 ? -33.747 0.635 -2.453 1.00 75.62 98 GLU A C 1
ATOM 791 O O . GLU A 1 98 ? -33.084 0.317 -1.467 1.00 75.62 98 GLU A O 1
ATOM 796 N N . ILE A 1 99 ? -34.976 0.136 -2.638 1.00 78.06 99 ILE A N 1
ATOM 797 C CA . ILE A 1 99 ? -35.601 -0.806 -1.694 1.00 78.06 99 ILE A CA 1
ATOM 798 C C . ILE A 1 99 ? -34.819 -2.125 -1.640 1.00 78.06 99 ILE A C 1
ATOM 800 O O . ILE A 1 99 ? -34.604 -2.669 -0.552 1.00 78.06 99 ILE A O 1
ATOM 804 N N . ALA A 1 100 ? -34.397 -2.654 -2.792 1.00 70.44 100 ALA A N 1
ATOM 805 C CA . ALA A 1 100 ? -33.598 -3.873 -2.868 1.00 70.44 100 ALA A CA 1
ATOM 806 C C . ALA A 1 100 ? -32.229 -3.683 -2.203 1.00 70.44 100 ALA A C 1
ATOM 808 O O . ALA A 1 100 ? -31.810 -4.533 -1.418 1.00 70.44 100 ALA A O 1
ATOM 809 N N . TYR A 1 101 ? -31.584 -2.542 -2.437 1.00 73.81 101 TYR A N 1
ATOM 810 C CA . TYR A 1 101 ? -30.325 -2.155 -1.819 1.00 73.81 101 TYR A CA 1
ATOM 811 C C . TYR A 1 101 ? -30.456 -2.049 -0.296 1.00 73.81 101 TYR A C 1
ATOM 813 O O . TYR A 1 101 ? -29.719 -2.710 0.434 1.00 73.81 101 TYR A O 1
ATOM 821 N N . GLN A 1 102 ? -31.449 -1.314 0.213 1.00 71.81 102 GLN A N 1
ATOM 822 C CA . GLN A 1 102 ? -31.687 -1.203 1.655 1.00 71.81 102 GLN A CA 1
ATOM 823 C C . GLN A 1 102 ? -32.001 -2.557 2.304 1.00 71.81 102 GLN A C 1
ATOM 825 O O . GLN A 1 102 ? -31.561 -2.829 3.427 1.00 71.81 102 GLN A O 1
ATOM 830 N N . ARG A 1 103 ? -32.738 -3.432 1.606 1.00 71.00 103 ARG A N 1
ATOM 831 C CA . ARG A 1 103 ? -33.013 -4.796 2.070 1.00 71.00 103 ARG A CA 1
ATOM 832 C C . ARG A 1 103 ? -31.737 -5.634 2.125 1.00 71.00 103 ARG A C 1
ATOM 834 O O . ARG A 1 103 ? -31.493 -6.239 3.165 1.00 71.00 103 ARG A O 1
ATOM 841 N N . ALA A 1 104 ? -30.918 -5.609 1.076 1.00 73.44 104 ALA A N 1
ATOM 842 C CA . ALA A 1 104 ? -29.644 -6.323 1.021 1.00 73.44 104 ALA A CA 1
ATOM 843 C C . ALA A 1 104 ? -28.685 -5.854 2.126 1.00 73.44 104 ALA A C 1
ATOM 845 O O . ALA A 1 104 ? -28.122 -6.675 2.845 1.00 73.44 104 ALA A O 1
ATOM 846 N N . VAL A 1 105 ? -28.580 -4.539 2.351 1.00 70.25 105 VAL A N 1
ATOM 847 C CA . VAL A 1 105 ? -27.779 -3.962 3.444 1.00 70.25 105 VAL A CA 1
ATOM 848 C C . VAL A 1 105 ? -28.266 -4.452 4.807 1.00 70.25 105 VAL A C 1
ATOM 850 O O . VAL A 1 105 ? -27.463 -4.810 5.669 1.00 70.25 105 VAL A O 1
ATOM 853 N N . ARG A 1 106 ? -29.584 -4.479 5.036 1.00 70.44 106 ARG A N 1
ATOM 854 C CA . ARG A 1 106 ? -30.153 -4.958 6.302 1.00 70.44 106 ARG A CA 1
ATOM 855 C C . ARG A 1 106 ? -29.902 -6.450 6.515 1.00 70.44 106 ARG A C 1
ATOM 857 O O . ARG A 1 106 ? -29.582 -6.851 7.630 1.00 70.44 106 ARG A O 1
ATOM 864 N N . GLU A 1 107 ? -30.056 -7.250 5.469 1.00 68.94 107 GLU A N 1
ATOM 865 C CA . GLU A 1 107 ? -29.844 -8.698 5.496 1.00 68.94 107 GLU A CA 1
ATOM 866 C C . GLU A 1 107 ? -28.365 -9.028 5.737 1.00 68.94 107 GLU A C 1
ATOM 868 O O . GLU A 1 107 ? -28.050 -9.873 6.570 1.00 68.94 107 GLU A O 1
ATOM 873 N N . GLN A 1 108 ? -27.454 -8.263 5.131 1.00 68.94 108 GLN A N 1
ATOM 874 C CA . GLN A 1 108 ? -26.016 -8.376 5.357 1.00 68.94 108 GLN A CA 1
ATOM 875 C C . GLN A 1 108 ? -25.606 -7.951 6.775 1.00 68.94 108 GLN A C 1
ATOM 877 O O . GLN A 1 108 ? -24.795 -8.633 7.397 1.00 68.94 108 GLN A O 1
ATOM 882 N N . LYS A 1 109 ? -26.184 -6.871 7.326 1.00 68.00 109 LYS A N 1
ATOM 883 C CA . LYS A 1 109 ? -25.964 -6.473 8.731 1.00 68.00 109 LYS A CA 1
ATOM 884 C C . LYS A 1 109 ? -26.418 -7.562 9.698 1.00 68.00 109 LYS A C 1
ATOM 886 O O . LYS A 1 109 ? -25.672 -7.910 10.607 1.00 68.00 109 LYS A O 1
ATOM 891 N N . LEU A 1 110 ? -27.603 -8.128 9.467 1.00 72.00 110 LEU A N 1
ATOM 892 C CA . LEU A 1 110 ? -28.127 -9.220 10.282 1.00 72.00 110 LEU A CA 1
ATOM 893 C C . LEU A 1 110 ? -27.242 -10.470 10.168 1.00 72.00 110 LEU A C 1
ATOM 895 O O . LEU A 1 110 ? -26.922 -11.090 11.176 1.00 72.00 110 LEU A O 1
ATOM 899 N N . ALA A 1 111 ? -26.793 -10.815 8.959 1.00 75.62 111 ALA A N 1
ATOM 900 C CA . ALA A 1 111 ? -25.887 -11.937 8.737 1.00 75.62 111 ALA A CA 1
ATOM 901 C C . ALA A 1 111 ? -24.525 -11.730 9.420 1.00 75.62 111 ALA A C 1
ATOM 903 O O . ALA A 1 111 ? -23.973 -12.674 9.983 1.00 75.62 111 ALA A O 1
ATOM 904 N N . ALA A 1 112 ? -23.996 -10.504 9.418 1.00 70.88 112 ALA A N 1
ATOM 905 C CA . ALA A 1 112 ? -22.761 -10.157 10.115 1.00 70.88 112 ALA A CA 1
ATOM 906 C C . ALA A 1 112 ? -22.918 -10.251 11.640 1.00 70.88 112 ALA A C 1
ATOM 908 O O . ALA A 1 112 ? -22.044 -10.798 12.308 1.00 70.88 112 ALA A O 1
ATOM 909 N N . GLU A 1 113 ? -24.042 -9.783 12.182 1.00 71.31 113 GLU A N 1
ATOM 910 C CA . GLU A 1 113 ? -24.360 -9.876 13.609 1.00 71.31 113 GLU A CA 1
ATOM 911 C C . GLU A 1 113 ? -24.514 -11.340 14.051 1.00 71.31 113 GLU A C 1
ATOM 913 O O . GLU A 1 113 ? -23.889 -11.762 15.022 1.00 71.31 113 GLU A O 1
ATOM 918 N N . VAL A 1 114 ? -25.231 -12.157 13.269 1.00 73.94 114 VAL A N 1
ATOM 919 C CA . VAL A 1 114 ? -25.352 -13.609 13.493 1.00 73.94 114 VAL A CA 1
ATOM 920 C C . VAL A 1 114 ? -23.997 -14.310 13.366 1.00 73.94 114 VAL A C 1
ATOM 922 O O . VAL A 1 114 ? -23.678 -15.184 14.167 1.00 73.94 114 VAL A O 1
ATOM 925 N N . SER A 1 115 ? -23.166 -13.928 12.393 1.00 75.56 115 SER A N 1
ATOM 926 C CA . SER A 1 115 ? -21.814 -14.476 12.231 1.00 75.56 115 SER A CA 1
ATOM 927 C C . SER A 1 115 ? -20.913 -14.125 13.417 1.00 75.56 115 SER A C 1
ATOM 929 O O . SER A 1 115 ? -20.185 -14.988 13.906 1.00 75.56 115 SER A O 1
ATOM 931 N N . SER A 1 116 ? -20.985 -12.888 13.916 1.00 68.00 116 SER A N 1
ATOM 932 C CA . SER A 1 116 ? -20.247 -12.446 15.103 1.00 68.00 116 SER A CA 1
ATOM 933 C C . SER A 1 116 ? -20.703 -13.201 16.352 1.00 68.00 116 SER A C 1
ATOM 935 O O . SER A 1 116 ? -19.864 -13.734 17.073 1.00 68.00 116 SER A O 1
ATOM 937 N N . ALA A 1 117 ? -22.017 -13.330 16.553 1.00 72.12 117 ALA A N 1
ATOM 938 C CA . ALA A 1 117 ? -22.592 -14.083 17.664 1.00 72.12 117 ALA A CA 1
ATOM 939 C C . ALA A 1 117 ? -22.227 -15.577 17.605 1.00 72.12 117 ALA A C 1
ATOM 941 O O . ALA A 1 117 ? -21.910 -16.176 18.628 1.00 72.12 117 ALA A O 1
ATOM 942 N N . ASN A 1 118 ? -22.205 -16.181 16.411 1.00 70.38 118 ASN A N 1
ATOM 943 C CA . ASN A 1 118 ? -21.777 -17.570 16.234 1.00 70.38 118 ASN A CA 1
ATOM 944 C C . ASN A 1 118 ? -20.283 -17.752 16.527 1.00 70.38 118 ASN A C 1
ATOM 946 O O . ASN A 1 118 ? -19.925 -18.696 17.219 1.00 70.38 118 ASN A O 1
ATOM 950 N N . LYS A 1 119 ? -19.411 -16.843 16.069 1.00 76.06 119 LYS A N 1
ATOM 951 C CA . LYS A 1 119 ? -17.973 -16.889 16.395 1.00 76.06 119 LYS A CA 1
ATOM 952 C C . LYS A 1 119 ? -17.727 -16.747 17.891 1.00 76.06 119 LYS A C 1
ATOM 954 O O . LYS A 1 119 ? -16.877 -17.442 18.437 1.00 76.06 119 LYS A O 1
ATOM 959 N N . GLU A 1 120 ? -18.466 -15.858 18.543 1.00 72.19 120 GLU A N 1
ATOM 960 C CA . GLU A 1 120 ? -18.400 -15.663 19.986 1.00 72.19 120 GLU A CA 1
ATOM 961 C C . GLU A 1 120 ? -18.879 -16.919 20.727 1.00 72.19 120 GLU A C 1
ATOM 963 O O . GLU A 1 120 ? -18.154 -17.443 21.571 1.00 72.19 120 GLU A O 1
ATOM 968 N N . ARG A 1 121 ? -20.025 -17.489 20.335 1.00 73.44 121 ARG A N 1
ATOM 969 C CA . ARG A 1 121 ? -20.526 -18.771 20.852 1.00 73.44 121 ARG A CA 1
ATOM 970 C C . ARG A 1 121 ? -19.508 -19.898 20.679 1.00 73.44 121 ARG A C 1
ATOM 972 O O . ARG A 1 121 ? -19.233 -20.609 21.639 1.00 73.44 121 ARG A O 1
ATOM 979 N N . ASP A 1 122 ? -18.948 -20.069 19.486 1.00 71.94 122 ASP A N 1
ATOM 980 C CA . ASP A 1 122 ? -18.006 -21.152 19.187 1.00 71.94 122 ASP A CA 1
ATOM 981 C C . ASP A 1 122 ? -16.690 -20.962 19.965 1.00 71.94 122 ASP A C 1
ATOM 983 O O . ASP A 1 122 ? -16.114 -21.921 20.482 1.00 71.94 122 ASP A O 1
ATOM 987 N N . PHE A 1 123 ? -16.253 -19.712 20.148 1.00 73.50 123 PHE A N 1
ATOM 988 C CA . PHE A 1 123 ? -15.141 -19.370 21.030 1.00 73.50 123 PHE A CA 1
ATOM 989 C C . PHE A 1 123 ? -15.438 -19.738 22.492 1.00 73.50 123 PHE A C 1
ATOM 991 O O . PHE A 1 123 ? -14.597 -20.366 23.142 1.00 73.50 123 PHE A O 1
ATOM 998 N N . TYR A 1 124 ? -16.631 -19.420 23.005 1.00 67.38 124 TYR A N 1
ATOM 999 C CA . TYR A 1 124 ? -17.049 -19.800 24.357 1.00 67.38 124 TYR A CA 1
ATOM 1000 C C . TYR A 1 124 ? -17.143 -21.321 24.529 1.00 67.38 124 TYR A C 1
ATOM 1002 O O . TYR A 1 124 ? -16.600 -21.847 25.500 1.00 67.38 124 TYR A O 1
ATOM 1010 N N . LEU A 1 125 ? -17.734 -22.038 23.570 1.00 68.06 125 LEU A N 1
ATOM 1011 C CA . LEU A 1 125 ? -17.803 -23.503 23.577 1.00 68.06 125 LEU A CA 1
ATOM 1012 C C . LEU A 1 125 ? -16.402 -24.127 23.600 1.00 68.06 125 LEU A C 1
ATOM 1014 O O . LEU A 1 125 ? -16.126 -24.974 24.445 1.00 68.06 125 LEU A O 1
ATOM 1018 N N . SER A 1 126 ? -15.471 -23.625 22.781 1.00 75.56 126 SER A N 1
ATOM 1019 C CA . SER A 1 126 ? -14.085 -24.118 22.775 1.00 75.56 126 SER A CA 1
ATOM 1020 C C . SER A 1 126 ? -13.365 -23.918 24.116 1.00 75.56 126 SER A C 1
ATOM 1022 O O . SER A 1 126 ? -12.527 -24.735 24.506 1.00 75.56 126 SER A O 1
ATOM 1024 N N . ARG A 1 127 ? -13.694 -22.847 24.856 1.00 72.50 127 ARG A N 1
ATOM 1025 C CA . ARG A 1 127 ? -13.152 -22.598 26.199 1.00 72.50 127 ARG A CA 1
ATOM 1026 C C . ARG A 1 127 ? -13.751 -23.533 27.237 1.00 72.50 127 ARG A C 1
ATOM 1028 O O . ARG A 1 127 ? -13.002 -24.025 28.075 1.00 72.50 127 ARG A O 1
ATOM 1035 N N . VAL A 1 128 ? -15.053 -23.802 27.161 1.00 79.44 128 VAL A N 1
ATOM 1036 C CA . VAL A 1 128 ? -15.727 -24.770 28.037 1.00 79.44 128 VAL A CA 1
ATOM 1037 C C . VAL A 1 128 ? -15.159 -26.172 27.817 1.00 79.44 128 VAL A C 1
ATOM 1039 O O . VAL A 1 128 ? -14.815 -26.847 28.784 1.00 79.44 128 VAL A O 1
ATOM 1042 N N . ASP A 1 129 ? -14.966 -26.588 26.566 1.00 73.81 129 ASP A N 1
ATOM 1043 C CA . ASP A 1 129 ? -14.380 -27.895 26.248 1.00 73.81 129 ASP A CA 1
ATOM 1044 C C . ASP A 1 129 ? -12.930 -28.003 26.733 1.00 73.81 129 ASP A C 1
ATOM 1046 O O . ASP A 1 129 ? -12.520 -29.026 27.288 1.00 73.81 129 ASP A O 1
ATOM 1050 N N . ARG A 1 130 ? -12.149 -26.924 26.597 1.00 71.25 130 ARG A N 1
ATOM 1051 C CA . ARG A 1 130 ? -10.770 -26.865 27.097 1.00 71.25 130 ARG A CA 1
ATOM 1052 C C . ARG A 1 130 ? -10.706 -26.880 28.627 1.00 71.25 130 ARG A C 1
ATOM 1054 O O . ARG A 1 130 ? -9.813 -27.525 29.172 1.00 71.25 130 ARG A O 1
ATOM 1061 N N . ALA A 1 131 ? -11.647 -26.227 29.309 1.00 70.75 131 ALA A N 1
ATOM 1062 C CA . ALA A 1 131 ? -11.774 -26.268 30.765 1.00 70.75 131 ALA A CA 1
ATOM 1063 C C . ALA A 1 131 ? -12.122 -27.685 31.249 1.00 70.75 131 ALA A C 1
ATOM 1065 O O . ALA A 1 131 ? -11.398 -28.237 32.074 1.00 70.75 131 ALA A O 1
ATOM 1066 N N . LYS A 1 132 ? -13.120 -28.336 30.634 1.00 74.50 132 LYS A N 1
ATOM 1067 C CA . LYS A 1 132 ? -13.472 -29.739 30.919 1.00 74.50 132 LYS A CA 1
ATOM 1068 C C . LYS A 1 132 ? -12.302 -30.697 30.673 1.00 74.50 132 LYS A C 1
ATOM 1070 O O . LYS A 1 132 ? -12.069 -31.619 31.453 1.00 74.50 132 LYS A O 1
ATOM 1075 N N . ALA A 1 133 ? -11.529 -30.482 29.607 1.00 74.25 133 ALA A N 1
ATOM 1076 C CA . ALA A 1 133 ? -10.344 -31.288 29.314 1.00 74.25 133 ALA A CA 1
ATOM 1077 C C . ALA A 1 133 ? -9.236 -31.106 30.368 1.00 74.25 133 ALA A C 1
ATOM 1079 O O . ALA A 1 133 ? -8.591 -32.083 30.759 1.00 74.25 133 ALA A O 1
ATOM 1080 N N . LEU A 1 134 ? -9.027 -29.877 30.848 1.00 72.06 134 LEU A N 1
ATOM 1081 C CA . LEU A 1 134 ? -8.072 -29.569 31.914 1.00 72.06 134 LEU A CA 1
ATOM 1082 C C . LEU A 1 134 ? -8.513 -30.158 33.257 1.00 72.06 134 LEU A C 1
ATOM 1084 O O . LEU A 1 134 ? -7.690 -30.768 33.939 1.00 72.06 134 LEU A O 1
ATOM 1088 N N . GLU A 1 135 ? -9.794 -30.066 33.605 1.00 72.31 135 GLU A N 1
ATOM 1089 C CA . GLU A 1 135 ? -10.359 -30.717 34.792 1.00 72.31 135 GLU A CA 1
ATOM 1090 C C . GLU A 1 135 ? -10.191 -32.237 34.730 1.00 72.31 135 GLU A C 1
ATOM 1092 O O . GLU A 1 135 ? -9.710 -32.845 35.686 1.00 72.31 135 GLU A O 1
ATOM 1097 N N . ALA A 1 136 ? -10.475 -32.864 33.584 1.00 75.31 136 ALA A N 1
ATOM 1098 C CA . ALA A 1 136 ? -10.265 -34.297 33.396 1.00 75.31 136 ALA A CA 1
ATOM 1099 C C . ALA A 1 136 ? -8.781 -34.694 33.535 1.00 75.31 136 ALA A C 1
ATOM 1101 O O . ALA A 1 136 ? -8.462 -35.738 34.113 1.00 75.31 136 ALA A O 1
ATOM 1102 N N . GLN A 1 137 ? -7.852 -33.865 33.046 1.00 67.50 137 GLN A N 1
ATOM 1103 C CA . GLN A 1 137 ? -6.412 -34.076 33.224 1.00 67.50 137 GLN A CA 1
ATOM 1104 C C . GLN A 1 137 ? -5.976 -33.908 34.685 1.00 67.50 137 GLN A C 1
ATOM 1106 O O . GLN A 1 137 ? -5.204 -34.727 35.190 1.00 67.50 137 GLN A O 1
ATOM 1111 N N . GLN A 1 138 ? -6.483 -32.892 35.384 1.00 69.56 138 GLN A N 1
ATOM 1112 C CA . GLN A 1 138 ? -6.196 -32.669 36.800 1.00 69.56 138 GLN A CA 1
ATOM 1113 C C . GLN A 1 138 ? -6.793 -33.773 37.677 1.00 69.56 138 GLN A C 1
ATOM 1115 O O . GLN A 1 138 ? -6.108 -34.255 38.574 1.00 69.56 138 GLN A O 1
ATOM 1120 N N . ALA A 1 139 ? -8.002 -34.252 37.381 1.00 69.81 139 ALA A N 1
ATOM 1121 C CA . ALA A 1 139 ? -8.626 -35.384 38.061 1.00 69.81 139 ALA A CA 1
ATOM 1122 C C . ALA A 1 139 ? -7.817 -36.678 37.869 1.00 69.81 139 ALA A C 1
ATOM 1124 O O . ALA A 1 139 ? -7.572 -37.409 38.830 1.00 69.81 139 ALA A O 1
ATOM 1125 N N . ARG A 1 140 ? -7.310 -36.935 36.654 1.00 73.94 140 ARG A N 1
ATOM 1126 C CA . ARG A 1 140 ? -6.386 -38.054 36.382 1.00 73.94 140 ARG A CA 1
ATOM 1127 C C . ARG A 1 140 ? -5.060 -37.905 37.132 1.00 73.94 140 ARG A C 1
ATOM 1129 O O . ARG A 1 140 ? -4.525 -38.896 37.623 1.00 73.94 140 ARG A O 1
ATOM 1136 N N . LYS A 1 141 ? -4.535 -36.681 37.250 1.00 68.56 141 LYS A N 1
ATOM 1137 C CA . LYS A 1 141 ? -3.297 -36.382 37.987 1.00 68.56 141 LYS A CA 1
ATOM 1138 C C . LYS A 1 141 ? -3.484 -36.521 39.502 1.00 68.56 141 LYS A C 1
ATOM 1140 O O . LYS A 1 141 ? -2.626 -37.104 40.150 1.00 68.56 141 LYS A O 1
ATOM 1145 N N . ARG A 1 142 ? -4.621 -36.080 40.048 1.00 64.69 142 ARG A N 1
ATOM 1146 C CA . ARG A 1 142 ? -5.008 -36.266 41.457 1.00 64.69 142 ARG A CA 1
ATOM 1147 C C . ARG A 1 142 ? -5.205 -37.747 41.793 1.00 64.69 142 ARG A C 1
ATOM 1149 O O . ARG A 1 142 ? -4.654 -38.199 42.785 1.00 64.69 142 ARG A O 1
ATOM 1156 N N . LYS A 1 143 ? -5.846 -38.532 40.914 1.00 67.62 143 LYS A N 1
ATOM 1157 C CA . LYS A 1 143 ? -5.930 -40.003 41.053 1.00 67.62 143 LYS A CA 1
ATOM 1158 C C . LYS A 1 143 ? -4.571 -40.711 40.992 1.00 67.62 143 LYS A C 1
ATOM 1160 O O . LYS A 1 143 ? -4.420 -41.764 41.590 1.00 67.62 143 LYS A O 1
ATOM 1165 N N . ARG A 1 144 ? -3.587 -40.155 40.277 1.00 62.69 144 ARG A N 1
ATOM 1166 C CA . ARG A 1 144 ? -2.211 -40.686 40.228 1.00 62.69 144 ARG A CA 1
ATOM 1167 C C . ARG A 1 144 ? -1.347 -40.277 41.425 1.00 62.69 144 ARG A C 1
ATOM 1169 O O . ARG A 1 144 ? -0.365 -40.953 41.691 1.00 62.69 144 ARG A O 1
ATOM 1176 N N . MET A 1 145 ? -1.685 -39.178 42.098 1.00 52.25 145 MET A N 1
ATOM 1177 C CA . MET A 1 145 ? -0.903 -38.596 43.200 1.00 52.25 145 MET A CA 1
ATOM 1178 C C . MET A 1 145 ? -1.487 -38.900 44.591 1.00 52.25 145 MET A C 1
ATOM 1180 O O . MET A 1 145 ? -0.844 -38.582 45.582 1.00 52.25 145 MET A O 1
ATOM 1184 N N . GLY A 1 146 ? -2.687 -39.482 44.674 1.00 45.38 146 GLY A N 1
ATOM 1185 C CA . GLY A 1 146 ? -3.356 -39.842 45.926 1.00 45.38 146 GLY A CA 1
ATOM 1186 C C . GLY A 1 146 ? -3.569 -41.347 46.048 1.00 45.38 146 GLY A C 1
ATOM 1187 O O . GLY A 1 146 ? -4.670 -41.835 45.804 1.00 45.38 146 GLY A O 1
ATOM 1188 N N . GLY A 1 147 ? -2.512 -42.072 46.409 1.00 43.19 147 GLY A N 1
ATOM 1189 C CA . GLY A 1 147 ? -2.639 -43.300 47.188 1.00 43.19 147 GLY A CA 1
ATOM 1190 C C . GLY A 1 147 ? -2.446 -42.925 48.656 1.00 43.19 147 GLY A C 1
ATOM 1191 O O . GLY A 1 147 ? -1.469 -42.254 48.961 1.00 43.19 147 GLY A O 1
ATOM 1192 N N . GLU A 1 148 ? -3.383 -43.343 49.507 1.00 39.53 148 GLU A N 1
ATOM 1193 C CA . GLU A 1 148 ? -3.440 -43.135 50.968 1.00 39.53 148 GLU A CA 1
ATOM 1194 C C . GLU A 1 148 ? -3.945 -41.769 51.467 1.00 39.53 148 GLU A C 1
ATOM 1196 O O . GLU A 1 148 ? -3.190 -40.842 51.731 1.00 39.53 148 GLU A O 1
ATOM 1201 N N . ALA A 1 149 ? -5.268 -41.681 51.638 1.00 34.28 149 ALA A N 1
ATOM 1202 C CA . ALA A 1 149 ? -5.936 -41.344 52.904 1.00 34.28 149 ALA A CA 1
ATOM 1203 C C . ALA A 1 149 ? -7.443 -41.215 52.630 1.00 34.28 149 ALA A C 1
ATOM 1205 O O . ALA A 1 149 ? -7.881 -40.346 51.877 1.00 34.28 149 ALA A O 1
ATOM 1206 N N . GLY A 1 150 ? -8.238 -42.119 53.202 1.00 37.56 150 GLY A N 1
ATOM 1207 C CA . GLY A 1 150 ? -9.693 -42.027 53.173 1.00 37.56 150 GLY A CA 1
ATOM 1208 C C . GLY A 1 150 ? -10.208 -41.080 54.253 1.00 37.56 150 GLY A C 1
ATOM 1209 O O . GLY A 1 150 ? -9.721 -41.133 55.376 1.00 37.56 150 GLY A O 1
ATOM 1210 N N . ALA A 1 151 ? -11.196 -40.256 53.905 1.00 32.31 151 ALA A N 1
ATOM 1211 C CA . ALA A 1 151 ? -12.351 -39.917 54.740 1.00 32.31 151 ALA A CA 1
ATOM 1212 C C . ALA A 1 151 ? -13.298 -38.985 53.959 1.00 32.31 151 ALA A C 1
ATOM 1214 O O . ALA A 1 151 ? -12.947 -37.861 53.620 1.00 32.31 151 ALA A O 1
ATOM 1215 N N . ASP A 1 152 ? -14.478 -39.529 53.669 1.00 38.88 152 ASP A N 1
ATOM 1216 C CA . ASP A 1 152 ? -15.795 -38.921 53.875 1.00 38.88 152 ASP A CA 1
ATOM 1217 C C . ASP A 1 152 ? -16.112 -37.540 53.263 1.00 38.88 152 ASP A C 1
ATOM 1219 O O . ASP A 1 152 ? -15.790 -36.499 53.829 1.00 38.88 152 ASP A O 1
ATOM 1223 N N . VAL A 1 153 ? -16.854 -37.538 52.143 1.00 31.97 153 VAL A N 1
ATOM 1224 C CA . VAL A 1 153 ? -17.700 -36.398 51.742 1.00 31.97 153 VAL A CA 1
ATOM 1225 C C . VAL A 1 153 ? -18.947 -36.912 51.004 1.00 31.97 153 VAL A C 1
ATOM 1227 O O . VAL A 1 153 ? -19.010 -36.918 49.776 1.00 31.97 153 VAL A O 1
ATOM 1230 N N . SER A 1 154 ? -19.958 -37.366 51.750 1.00 33.91 154 SER A N 1
ATOM 1231 C CA . SER A 1 154 ? -21.333 -37.499 51.249 1.00 33.91 154 SER A CA 1
ATOM 1232 C C . SER A 1 154 ? -22.230 -36.457 51.916 1.00 33.91 154 SER A C 1
ATOM 1234 O O . SER A 1 154 ? -22.945 -36.748 52.871 1.00 33.91 154 SER A O 1
ATOM 1236 N N . ALA A 1 155 ? -22.176 -35.222 51.435 1.00 37.16 155 ALA A N 1
ATOM 1237 C CA . ALA A 1 155 ? -23.216 -34.218 51.632 1.00 37.16 155 ALA A CA 1
ATOM 1238 C C . ALA A 1 155 ? -22.925 -33.054 50.683 1.00 37.16 155 ALA A C 1
ATOM 1240 O O . ALA A 1 155 ? -21.768 -32.665 50.562 1.00 37.16 155 ALA A O 1
ATOM 1241 N N . LEU A 1 156 ? -23.982 -32.473 50.106 1.00 30.17 156 LEU A N 1
ATOM 1242 C CA . LEU A 1 156 ? -24.006 -31.304 49.207 1.00 30.17 156 LEU A CA 1
ATOM 1243 C C . LEU A 1 156 ? -24.030 -31.637 47.706 1.00 30.17 156 LEU A C 1
ATOM 1245 O O . LEU A 1 156 ? -23.174 -31.185 46.957 1.00 30.17 156 LEU A O 1
ATOM 1249 N N . ASP A 1 157 ? -25.064 -32.355 47.257 1.00 32.81 157 ASP A N 1
ATOM 1250 C CA . ASP A 1 157 ? -25.389 -32.459 45.821 1.00 32.81 157 ASP A CA 1
ATOM 1251 C C . ASP A 1 157 ? -26.839 -32.049 45.495 1.00 32.81 157 ASP A C 1
ATOM 1253 O O . ASP A 1 157 ? -27.427 -32.498 44.520 1.00 32.81 157 ASP A O 1
ATOM 1257 N N . HIS A 1 158 ? -27.464 -31.199 46.323 1.00 33.22 158 HIS A N 1
ATOM 1258 C CA . HIS A 1 158 ? -28.885 -30.821 46.173 1.00 33.22 158 HIS A CA 1
ATOM 1259 C C . HIS A 1 158 ? -29.178 -29.312 46.264 1.00 33.22 158 HIS A C 1
ATOM 1261 O O . HIS A 1 158 ? -30.261 -28.920 46.683 1.00 33.22 158 HIS A O 1
ATOM 1267 N N . GLN A 1 159 ? -28.249 -28.436 45.862 1.00 28.56 159 GLN A N 1
ATOM 1268 C CA . GLN A 1 159 ? -28.517 -26.982 45.847 1.00 28.56 159 GLN A CA 1
ATOM 1269 C C . GLN A 1 159 ? -28.011 -26.211 44.613 1.00 28.56 159 GLN A C 1
ATOM 1271 O O . GLN A 1 159 ? -27.873 -24.993 44.685 1.00 28.56 159 GLN A O 1
ATOM 1276 N N . GLN A 1 160 ? -27.754 -26.859 43.470 1.00 29.67 160 GLN A N 1
ATOM 1277 C CA . GLN A 1 160 ? -27.232 -26.152 42.282 1.00 29.67 160 GLN A CA 1
ATOM 1278 C C . GLN A 1 160 ? -28.152 -26.072 41.054 1.00 29.67 160 GLN A C 1
ATOM 1280 O O . GLN A 1 160 ? -27.742 -25.484 40.058 1.00 29.67 160 GLN A O 1
ATOM 1285 N N . GLU A 1 161 ? -29.405 -26.537 41.113 1.00 29.00 161 GLU A N 1
ATOM 1286 C CA . GLU A 1 161 ? -30.301 -26.493 39.938 1.00 29.00 161 GLU A CA 1
ATOM 1287 C C . GLU A 1 161 ? -31.375 -25.386 39.932 1.00 29.00 161 GLU A C 1
ATOM 1289 O O . GLU A 1 161 ? -32.065 -25.234 38.931 1.00 29.00 161 GLU A O 1
ATOM 1294 N N . GLU A 1 162 ? -31.474 -24.519 40.949 1.00 29.81 162 GLU A N 1
ATOM 1295 C CA . GLU A 1 162 ? -32.535 -23.482 41.007 1.00 29.81 162 GLU A CA 1
ATOM 1296 C C . GLU A 1 162 ? -32.101 -22.023 40.733 1.00 29.81 162 GLU A C 1
ATOM 1298 O O . GLU A 1 162 ? -32.901 -21.106 40.894 1.00 29.81 162 GLU A O 1
ATOM 1303 N N . GLN A 1 163 ? -30.877 -21.747 40.263 1.00 28.97 163 GLN A N 1
ATOM 1304 C CA . GLN A 1 163 ? -30.406 -20.355 40.061 1.00 28.97 163 GLN A CA 1
ATOM 1305 C C . GLN A 1 163 ? -30.230 -19.891 38.602 1.00 28.97 163 GLN A C 1
ATOM 1307 O O . GLN A 1 163 ? -29.603 -18.860 38.359 1.00 28.97 163 GLN A O 1
ATOM 1312 N N . LEU A 1 164 ? -30.807 -20.586 37.616 1.00 29.69 164 LEU A N 1
ATOM 1313 C CA . LEU A 1 164 ? -30.681 -20.203 36.197 1.00 29.69 164 LEU A CA 1
ATOM 1314 C C . LEU A 1 164 ? -31.839 -19.362 35.625 1.00 29.69 164 LEU A C 1
ATOM 1316 O O . LEU A 1 164 ? -31.743 -18.914 34.485 1.00 29.69 164 LEU A O 1
ATOM 1320 N N . GLU A 1 165 ? -32.875 -19.036 36.405 1.00 30.81 165 GLU A N 1
ATOM 1321 C CA . GLU A 1 165 ? -34.015 -18.233 35.928 1.00 30.81 165 GLU A CA 1
ATOM 1322 C C . GLU A 1 165 ? -34.354 -17.023 36.818 1.00 30.81 165 GLU A C 1
ATOM 1324 O O . GLU A 1 165 ? -35.486 -16.855 37.252 1.00 30.81 165 GLU A O 1
ATOM 1329 N N . SER A 1 166 ? -33.414 -16.103 37.056 1.00 27.53 166 SER A N 1
ATOM 1330 C CA . SER A 1 166 ? -33.797 -14.720 37.398 1.00 27.53 166 SER A CA 1
ATOM 1331 C C . SER A 1 166 ? -32.636 -13.734 37.279 1.00 27.53 166 SER A C 1
ATOM 1333 O O . SER A 1 166 ? -31.953 -13.449 38.256 1.00 27.53 166 SER A O 1
ATOM 1335 N N . PHE A 1 167 ? -32.449 -13.119 36.113 1.00 24.55 167 PHE A N 1
ATOM 1336 C CA . PHE A 1 167 ? -31.755 -11.830 36.049 1.00 24.55 167 PHE A CA 1
ATOM 1337 C C . PHE A 1 167 ? -32.510 -10.869 35.131 1.00 24.55 167 PHE A C 1
ATOM 1339 O O . PHE A 1 167 ? -32.242 -10.728 33.942 1.00 24.55 167 PHE A O 1
ATOM 1346 N N . SER A 1 168 ? -33.489 -10.190 35.732 1.00 24.36 168 SER A N 1
ATOM 1347 C CA . SER A 1 168 ? -33.912 -8.861 35.288 1.00 24.36 168 SER A CA 1
ATOM 1348 C C . SER A 1 168 ? -32.934 -7.825 35.862 1.00 24.36 168 SER A C 1
ATOM 1350 O O . SER A 1 168 ? -32.565 -7.940 37.030 1.00 24.36 168 SER A O 1
ATOM 1352 N N . PRO A 1 169 ? -32.509 -6.800 35.104 1.00 25.55 169 PRO A N 1
ATOM 1353 C CA . PRO A 1 169 ? -31.543 -5.825 35.594 1.00 25.55 169 PRO A CA 1
ATOM 1354 C C . PRO A 1 169 ? -32.233 -4.810 36.517 1.00 25.55 169 PRO A C 1
ATOM 1356 O O . PRO A 1 169 ? -32.894 -3.876 36.059 1.00 25.55 169 PRO A O 1
ATOM 1359 N N . THR A 1 170 ? -32.087 -4.973 37.832 1.00 25.27 170 THR A N 1
ATOM 1360 C CA . THR A 1 170 ? -32.508 -3.968 38.818 1.00 25.27 170 THR A CA 1
ATOM 1361 C C . THR A 1 170 ? -31.366 -3.028 39.201 1.00 25.27 170 THR A C 1
ATOM 1363 O O . THR A 1 170 ? -30.376 -3.442 39.789 1.00 25.27 170 THR A O 1
ATOM 1366 N N . LYS A 1 171 ? -31.587 -1.748 38.871 1.00 27.02 171 LYS A N 1
ATOM 1367 C CA . LYS A 1 171 ? -31.261 -0.510 39.607 1.00 27.02 171 LYS A CA 1
ATOM 1368 C C . LYS A 1 171 ? -29.930 -0.439 40.378 1.00 27.02 171 LYS A C 1
ATOM 1370 O O . LYS A 1 171 ? -29.793 -0.951 41.482 1.00 27.02 171 LYS A O 1
ATOM 1375 N N . SER A 1 172 ? -29.032 0.384 39.840 1.00 24.80 172 SER A N 1
ATOM 1376 C CA . SER A 1 172 ? -27.889 0.999 40.519 1.00 24.80 172 SER A CA 1
ATOM 1377 C C . SER A 1 172 ? -28.318 2.051 41.555 1.00 24.80 172 SER A C 1
ATOM 1379 O O . SER A 1 172 ? -29.157 2.902 41.247 1.00 24.80 172 SER A O 1
ATOM 1381 N N . VAL A 1 173 ? -27.681 2.054 42.729 1.00 26.84 173 VAL A N 1
ATOM 1382 C CA . VAL A 1 173 ? -27.739 3.130 43.738 1.00 26.84 173 VAL A CA 1
ATOM 1383 C C . VAL A 1 173 ? -26.322 3.629 44.057 1.00 26.84 173 VAL A C 1
ATOM 1385 O O . VAL A 1 173 ? -25.439 2.805 44.270 1.00 26.84 173 VAL A O 1
ATOM 1388 N N . GLY A 1 174 ? -26.174 4.964 44.132 1.00 25.77 174 GLY A N 1
ATOM 1389 C CA . GLY A 1 174 ? -25.127 5.738 44.838 1.00 25.77 174 GLY A CA 1
ATOM 1390 C C . GLY A 1 174 ? -23.755 5.794 44.157 1.00 25.77 174 GLY A C 1
ATOM 1391 O O . GLY A 1 174 ? -22.993 4.842 44.231 1.00 25.77 174 GLY A O 1
ATOM 1392 N N . ASP A 1 175 ? -23.449 6.789 43.324 1.00 32.00 175 ASP A N 1
ATOM 1393 C CA . ASP A 1 175 ? -23.070 8.185 43.641 1.00 32.00 175 ASP A CA 1
ATOM 1394 C C . ASP A 1 175 ? -21.650 8.342 44.224 1.00 32.00 175 ASP A C 1
ATOM 1396 O O . ASP A 1 175 ? -21.438 8.239 45.428 1.00 32.00 175 ASP A O 1
ATOM 1400 N N . ALA A 1 176 ? -20.684 8.552 43.316 1.00 27.66 176 ALA A N 1
ATOM 1401 C CA . ALA A 1 176 ? -19.476 9.368 43.484 1.00 27.66 176 ALA A CA 1
ATOM 1402 C C . ALA A 1 176 ? -18.665 9.362 42.166 1.00 27.66 176 ALA A C 1
ATOM 1404 O O . ALA A 1 176 ? -17.929 8.424 41.861 1.00 27.66 176 ALA A O 1
ATOM 1405 N N . GLY A 1 177 ? -18.801 10.420 41.362 1.00 29.41 177 GLY A N 1
ATOM 1406 C CA . GLY A 1 177 ? -17.720 10.919 40.494 1.00 29.41 177 GLY A CA 1
ATOM 1407 C C . GLY A 1 177 ? -17.285 10.118 39.258 1.00 29.41 177 GLY A C 1
ATOM 1408 O O . GLY A 1 177 ? -16.273 10.472 38.660 1.00 29.41 177 GLY A O 1
ATOM 1409 N N . ARG A 1 178 ? -18.011 9.089 38.814 1.00 30.86 178 ARG A N 1
ATOM 1410 C CA . ARG A 1 178 ? -17.796 8.495 37.483 1.00 30.86 178 ARG A CA 1
ATOM 1411 C C . ARG A 1 178 ? -18.889 8.983 36.539 1.00 30.86 178 ARG A C 1
ATOM 1413 O O . ARG A 1 178 ? -20.062 8.940 36.893 1.00 30.86 178 ARG A O 1
ATOM 1420 N N . VAL A 1 179 ? -18.527 9.353 35.315 1.00 31.41 179 VAL A N 1
ATOM 1421 C CA . VAL A 1 179 ? -19.460 9.303 34.181 1.00 31.41 179 VAL A CA 1
ATOM 1422 C C . VAL A 1 179 ? -19.251 7.949 33.493 1.00 31.41 179 VAL A C 1
ATOM 1424 O O . VAL A 1 179 ? -18.427 7.865 32.584 1.00 31.41 179 VAL A O 1
ATOM 1427 N N . PRO A 1 180 ? -19.913 6.850 33.910 1.00 37.31 180 PRO A N 1
ATOM 1428 C CA . PRO A 1 180 ? -19.961 5.648 33.105 1.00 37.31 180 PRO A CA 1
ATOM 1429 C C . PRO A 1 180 ? -21.220 5.696 32.237 1.00 37.31 180 PRO A C 1
ATOM 1431 O O . PRO A 1 180 ? -22.342 5.681 32.737 1.00 37.31 180 PRO A O 1
ATOM 1434 N N . GLY A 1 181 ? -21.025 5.714 30.922 1.00 36.78 181 GLY A N 1
ATOM 1435 C CA . GLY A 1 181 ? -22.090 5.439 29.962 1.00 36.78 181 GLY A CA 1
ATOM 1436 C C . GLY A 1 181 ? -22.246 6.536 28.925 1.00 36.78 181 GLY A C 1
ATOM 1437 O O . GLY A 1 181 ? -22.888 7.539 29.189 1.00 36.78 181 GLY A O 1
ATOM 1438 N N . ILE A 1 182 ? -21.696 6.281 27.733 1.00 43.38 182 ILE A N 1
ATOM 1439 C CA . ILE A 1 182 ? -21.983 6.991 26.480 1.00 43.38 182 ILE A CA 1
ATOM 1440 C C . ILE A 1 182 ? -21.742 8.504 26.595 1.00 43.38 182 ILE A C 1
ATOM 1442 O O . ILE A 1 182 ? -22.611 9.250 27.033 1.00 43.38 182 ILE A O 1
ATOM 1446 N N . LEU A 1 183 ? -20.584 8.985 26.122 1.00 52.50 183 LEU A N 1
ATOM 1447 C CA . LEU A 1 183 ? -20.448 10.409 25.789 1.00 52.50 183 LEU A CA 1
ATOM 1448 C C . LEU A 1 183 ? -21.679 10.812 24.963 1.00 52.50 183 LEU A C 1
ATOM 1450 O O . LEU A 1 183 ? -21.900 10.181 23.922 1.00 52.50 183 LEU A O 1
ATOM 1454 N N . PRO A 1 184 ? -22.493 11.790 25.412 1.00 58.41 184 PRO A N 1
ATOM 1455 C CA . PRO A 1 184 ? -23.674 12.207 24.683 1.00 58.41 184 PRO A CA 1
ATOM 1456 C C . PRO A 1 184 ? -23.312 12.413 23.221 1.00 58.41 184 PRO A C 1
ATOM 1458 O O . PRO A 1 184 ? -22.312 13.060 22.919 1.00 58.41 184 PRO A O 1
ATOM 1461 N N . ASP A 1 185 ? -24.122 11.878 22.314 1.00 66.81 185 ASP A N 1
ATOM 1462 C CA . ASP A 1 185 ? -23.959 12.041 20.867 1.00 66.81 185 ASP A CA 1
ATOM 1463 C C . ASP A 1 185 ? -23.671 13.518 20.487 1.00 66.81 185 ASP A C 1
ATOM 1465 O O . ASP A 1 185 ? -22.911 13.825 19.568 1.00 66.81 185 ASP A O 1
ATOM 1469 N N . GLN A 1 186 ? -24.191 14.461 21.273 1.00 70.62 186 GLN A N 1
ATOM 1470 C CA . GLN A 1 186 ? -23.891 15.891 21.198 1.00 70.62 186 GLN A CA 1
ATOM 1471 C C . GLN A 1 186 ? -22.401 16.243 21.377 1.00 70.62 186 GLN A C 1
ATOM 1473 O O . GLN A 1 186 ? -21.881 17.024 20.584 1.00 70.62 186 GLN A O 1
ATOM 1478 N N . LEU A 1 187 ? -21.686 15.652 22.340 1.00 75.94 187 LEU A N 1
ATOM 1479 C CA . LEU A 1 187 ? -20.263 15.924 22.587 1.00 75.94 187 LEU A CA 1
ATOM 1480 C C . LEU A 1 187 ? -19.374 15.481 21.425 1.00 75.94 187 LEU A C 1
ATOM 1482 O O . LEU A 1 187 ? -18.453 16.206 21.057 1.00 75.94 187 LEU A O 1
ATOM 1486 N N . ALA A 1 188 ? -19.670 14.336 20.802 1.00 84.31 188 ALA A N 1
ATOM 1487 C CA . ALA A 1 188 ? -18.951 13.905 19.603 1.00 84.31 188 ALA A CA 1
ATOM 1488 C C . ALA A 1 188 ? -19.132 14.921 18.461 1.00 84.31 188 ALA A C 1
ATOM 1490 O O . ALA A 1 188 ? -18.166 15.298 17.801 1.00 84.31 188 ALA A O 1
ATOM 1491 N N . GLY A 1 189 ? -20.357 15.427 18.274 1.00 85.81 189 GLY A N 1
ATOM 1492 C CA . GLY A 1 189 ? -20.641 16.484 17.298 1.00 85.81 189 GLY A CA 1
ATOM 1493 C C . GLY A 1 189 ? -19.922 17.800 17.612 1.00 85.81 189 GLY A C 1
ATOM 1494 O O . GLY A 1 189 ? -19.346 18.413 16.715 1.00 85.81 189 GLY A O 1
ATOM 1495 N N . MET A 1 190 ? -19.906 18.216 18.881 1.00 86.50 190 MET A N 1
ATOM 1496 C CA . MET A 1 190 ? -19.192 19.415 19.327 1.00 86.50 190 MET A CA 1
ATOM 1497 C C . MET A 1 190 ? -17.684 19.294 19.111 1.00 86.50 190 MET A C 1
ATOM 1499 O O . MET A 1 190 ? -17.078 20.240 18.619 1.00 86.50 190 MET A O 1
ATOM 1503 N N . LEU A 1 191 ? -17.086 18.137 19.413 1.00 89.31 191 LEU A N 1
ATOM 1504 C CA . LEU A 1 191 ? -15.659 17.890 19.206 1.00 89.31 191 LEU A CA 1
ATOM 1505 C C . LEU A 1 191 ? -15.291 17.946 17.722 1.00 89.31 191 LEU A C 1
ATOM 1507 O O . LEU A 1 191 ? -14.314 18.603 17.367 1.00 89.31 191 LEU A O 1
ATOM 1511 N N . ILE A 1 192 ? -16.084 17.308 16.853 1.00 91.62 192 ILE A N 1
ATOM 1512 C CA . ILE A 1 192 ? -15.871 17.360 15.399 1.00 91.62 192 ILE A CA 1
ATOM 1513 C C . ILE A 1 192 ? -15.909 18.812 14.913 1.00 91.62 192 ILE A C 1
ATOM 1515 O O . ILE A 1 192 ? -14.999 19.246 14.208 1.00 91.62 192 ILE A O 1
ATOM 1519 N N . SER A 1 193 ? -16.939 19.568 15.300 1.00 91.38 193 SER A N 1
ATOM 1520 C CA . SER A 1 193 ? -17.093 20.973 14.908 1.00 91.38 193 SER A CA 1
ATOM 1521 C C . SER A 1 193 ? -15.959 21.845 15.445 1.00 91.38 193 SER A C 1
ATOM 1523 O O . SER A 1 193 ? -15.383 22.630 14.696 1.00 91.38 193 SER A O 1
ATOM 1525 N N . PHE A 1 194 ? -15.591 21.669 16.716 1.00 93.00 194 PHE A N 1
ATOM 1526 C CA . PHE A 1 194 ? -14.474 22.372 17.339 1.00 93.00 194 PHE A CA 1
ATOM 1527 C C . PHE A 1 194 ? -13.173 22.118 16.577 1.00 93.00 194 PHE A C 1
ATOM 1529 O O . PHE A 1 194 ? -12.504 23.066 16.178 1.00 93.00 194 PHE A O 1
ATOM 1536 N N . TYR A 1 195 ? -12.854 20.851 16.299 1.00 94.56 195 TYR A N 1
ATOM 1537 C CA . TYR A 1 195 ? -11.641 20.486 15.573 1.00 94.56 195 TYR A CA 1
ATOM 1538 C C . TYR A 1 195 ? -11.628 21.033 14.142 1.00 94.56 195 TYR A C 1
ATOM 1540 O O . TYR A 1 195 ? -10.611 21.555 13.689 1.00 94.56 195 TYR A O 1
ATOM 1548 N N . LYS A 1 196 ? -12.758 20.961 13.424 1.00 92.31 196 LYS A N 1
ATOM 1549 C CA . LYS A 1 196 ? -12.878 21.500 12.058 1.00 92.31 196 LYS A CA 1
ATOM 1550 C C . LYS A 1 196 ? -12.654 23.017 12.004 1.00 92.31 196 LYS A C 1
ATOM 1552 O O . LYS A 1 196 ? -12.138 23.502 11.001 1.00 92.31 196 LYS A O 1
ATOM 1557 N N . ASN A 1 197 ? -12.974 23.740 13.078 1.00 93.75 197 ASN A N 1
ATOM 1558 C CA . ASN A 1 197 ? -12.753 25.184 13.188 1.00 93.75 197 ASN A CA 1
ATOM 1559 C C . ASN A 1 197 ? -11.302 25.564 13.542 1.00 93.75 197 ASN A C 1
ATOM 1561 O O . ASN A 1 197 ? -10.958 26.746 13.519 1.00 93.75 197 ASN A O 1
ATOM 1565 N N . LEU A 1 198 ? -10.428 24.595 13.842 1.00 92.94 198 LEU A N 1
ATOM 1566 C CA . LEU A 1 198 ? -9.005 24.848 14.066 1.00 92.94 198 LEU A CA 1
ATOM 1567 C C . LEU A 1 198 ? -8.299 25.133 12.731 1.00 92.94 198 LEU A C 1
ATOM 1569 O O . LEU A 1 198 ? -8.063 24.229 11.916 1.00 92.94 198 LEU A O 1
ATOM 1573 N N . ALA A 1 199 ? -7.959 26.407 12.525 1.00 85.62 199 ALA A N 1
ATOM 1574 C CA . ALA A 1 199 ? -7.419 26.920 11.268 1.00 85.62 199 ALA A CA 1
ATOM 1575 C C . ALA A 1 199 ? -5.930 26.596 11.048 1.00 85.62 199 ALA A C 1
ATOM 1577 O O . ALA A 1 199 ? -5.508 26.396 9.911 1.00 85.62 199 ALA A O 1
ATOM 1578 N N . THR A 1 200 ? -5.119 26.536 12.111 1.00 88.69 200 THR A N 1
ATOM 1579 C CA . THR A 1 200 ? -3.656 26.401 11.992 1.00 88.69 200 THR A CA 1
ATOM 1580 C C . THR A 1 200 ? -3.165 25.009 12.380 1.00 88.69 200 THR A C 1
ATOM 1582 O O . THR A 1 200 ? -3.734 24.350 13.254 1.00 88.69 200 THR A O 1
ATOM 1585 N N . LYS A 1 201 ? -2.051 24.570 11.778 1.00 86.19 201 LYS A N 1
ATOM 1586 C CA . LYS A 1 201 ? -1.384 23.307 12.148 1.00 86.19 201 LYS A CA 1
ATOM 1587 C C . LYS A 1 201 ? -0.975 23.280 13.625 1.00 86.19 201 LYS A C 1
ATOM 1589 O O . LYS A 1 201 ? -1.109 22.241 14.270 1.00 86.19 201 LYS A O 1
ATOM 1594 N N . ASP A 1 202 ? -0.558 24.418 14.171 1.00 87.25 202 ASP A N 1
ATOM 1595 C CA . ASP A 1 202 ? -0.166 24.534 15.579 1.00 87.25 202 ASP A CA 1
ATOM 1596 C C . ASP A 1 202 ? -1.363 24.353 16.512 1.00 87.25 202 ASP A C 1
ATOM 1598 O O . ASP A 1 202 ? -1.275 23.612 17.488 1.00 87.25 202 ASP A O 1
ATOM 1602 N N . SER A 1 203 ? -2.521 24.934 16.175 1.00 90.06 203 SER A N 1
ATOM 1603 C CA . SER A 1 203 ? -3.745 24.755 16.966 1.00 90.06 203 SER A CA 1
ATOM 1604 C C . SER A 1 203 ? -4.220 23.296 16.986 1.00 90.06 203 SER A C 1
ATOM 1606 O O . SER A 1 203 ? -4.588 22.785 18.043 1.00 90.06 203 SER A O 1
ATOM 1608 N N . ARG A 1 204 ? -4.120 22.580 15.855 1.00 91.50 204 ARG A N 1
ATOM 1609 C CA . ARG A 1 204 ? -4.402 21.133 15.783 1.00 91.50 204 ARG A CA 1
ATOM 1610 C C . ARG A 1 204 ? -3.383 20.303 16.562 1.00 91.50 204 ARG A C 1
ATOM 1612 O O . ARG A 1 204 ? -3.756 19.337 17.219 1.00 91.50 204 ARG A O 1
ATOM 1619 N N . THR A 1 205 ? -2.110 20.690 16.530 1.00 90.12 205 THR A N 1
ATOM 1620 C CA . THR A 1 205 ? -1.051 20.026 17.306 1.00 90.12 205 THR A CA 1
ATOM 1621 C C . THR A 1 205 ? -1.275 20.202 18.807 1.00 90.12 205 THR A C 1
ATOM 1623 O O . THR A 1 205 ? -1.203 19.230 19.556 1.00 90.12 205 THR A O 1
ATOM 1626 N N . ASN A 1 206 ? -1.625 21.412 19.246 1.00 90.31 206 ASN A N 1
ATOM 1627 C CA . ASN A 1 206 ? -1.978 21.687 20.637 1.00 90.31 206 ASN A CA 1
ATOM 1628 C C . ASN A 1 206 ? -3.226 20.914 21.066 1.00 90.31 206 ASN A C 1
ATOM 1630 O O . ASN A 1 206 ? -3.224 20.333 22.144 1.00 90.31 206 ASN A O 1
ATOM 1634 N N . PHE A 1 207 ? -4.240 20.813 20.201 1.00 93.75 207 PHE A N 1
ATOM 1635 C CA . PHE A 1 207 ? -5.402 19.962 20.458 1.00 93.75 207 PHE A CA 1
ATOM 1636 C C . PHE A 1 207 ? -5.003 18.509 20.738 1.00 93.75 207 PHE A C 1
ATOM 1638 O O . PHE A 1 207 ? -5.478 17.925 21.710 1.00 93.75 207 PHE A O 1
ATOM 1645 N N . PHE A 1 208 ? -4.107 17.929 19.932 1.00 93.62 208 PHE A N 1
ATOM 1646 C CA . PHE A 1 208 ? -3.628 16.569 20.181 1.00 93.62 208 PHE A CA 1
ATOM 1647 C C . PHE A 1 208 ? -2.866 16.456 21.498 1.00 93.62 208 PHE A C 1
ATOM 1649 O O . PHE A 1 208 ? -3.114 15.514 22.244 1.00 93.62 208 PHE A O 1
ATOM 1656 N N . ARG A 1 209 ? -1.998 17.422 21.819 1.00 90.38 209 ARG A N 1
ATOM 1657 C CA . ARG A 1 209 ? -1.262 17.437 23.092 1.00 90.38 209 ARG A CA 1
ATOM 1658 C C . ARG A 1 209 ? -2.210 17.472 24.286 1.00 90.38 209 ARG A C 1
ATOM 1660 O O . ARG A 1 209 ? -2.090 16.611 25.152 1.00 90.38 209 ARG A O 1
ATOM 1667 N N . THR A 1 210 ? -3.192 18.374 24.278 1.00 91.50 210 THR A N 1
ATOM 1668 C CA . THR A 1 210 ? -4.229 18.457 25.317 1.00 91.50 210 THR A CA 1
ATOM 1669 C C . THR A 1 210 ? -5.043 17.167 25.404 1.00 91.50 210 THR A C 1
ATOM 1671 O O . THR A 1 210 ? -5.268 16.650 26.490 1.00 91.50 210 THR A O 1
ATOM 1674 N N . MET A 1 211 ? -5.444 16.586 24.270 1.00 91.00 211 MET A N 1
ATOM 1675 C CA . MET A 1 211 ? -6.158 15.307 24.261 1.00 91.00 211 MET A CA 1
ATOM 1676 C C . MET A 1 211 ? -5.316 14.185 24.878 1.00 91.00 211 MET A C 1
ATOM 1678 O O . MET A 1 211 ? -5.832 13.383 25.648 1.00 91.00 211 MET A O 1
ATOM 1682 N N . THR A 1 212 ? -4.024 14.117 24.562 1.00 92.19 212 THR A N 1
ATOM 1683 C CA . THR A 1 212 ? -3.144 13.079 25.108 1.00 92.19 212 THR A CA 1
ATOM 1684 C C . THR A 1 212 ? -2.773 13.298 26.572 1.00 92.19 212 THR A C 1
ATOM 1686 O O . THR A 1 212 ? -2.537 12.309 27.260 1.00 92.19 212 THR A O 1
ATOM 1689 N N . SER A 1 213 ? -2.728 14.546 27.054 1.00 89.50 213 SER A N 1
ATOM 1690 C CA . SER A 1 213 ? -2.429 14.855 28.457 1.00 89.50 213 SER A CA 1
ATOM 1691 C C . SER A 1 213 ? -3.646 14.653 29.355 1.00 89.50 213 SER A C 1
ATOM 1693 O O . SER A 1 213 ? -3.539 13.983 30.375 1.00 89.50 213 SER A O 1
ATOM 1695 N N . GLU A 1 214 ? -4.806 15.180 28.957 1.00 89.06 214 GLU A N 1
ATOM 1696 C CA . GLU A 1 214 ? -6.028 15.166 29.773 1.00 89.06 214 GLU A CA 1
ATOM 1697 C C . GLU A 1 214 ? -6.809 13.853 29.643 1.00 89.06 214 GLU A C 1
ATOM 1699 O O . GLU A 1 214 ? -7.451 13.408 30.588 1.00 89.06 214 GLU A O 1
ATOM 1704 N N . LEU A 1 215 ? -6.771 13.219 28.464 1.00 89.62 215 LEU A N 1
ATOM 1705 C CA . LEU A 1 215 ? -7.526 11.996 28.153 1.00 89.62 215 LEU A CA 1
ATOM 1706 C C . LEU A 1 215 ? -6.601 10.819 27.807 1.00 89.62 215 LEU A C 1
ATOM 1708 O O . LEU A 1 215 ? -6.996 9.901 27.085 1.00 89.62 215 LEU A O 1
ATOM 1712 N N . GLY A 1 216 ? -5.356 10.862 28.280 1.00 89.00 216 GLY A N 1
ATOM 1713 C CA . GLY A 1 216 ? -4.363 9.808 28.101 1.00 89.00 216 GLY A CA 1
ATOM 1714 C C . GLY A 1 216 ? -4.625 8.567 28.957 1.00 89.00 216 GLY A C 1
ATOM 1715 O O . GLY A 1 216 ? -5.764 8.169 29.200 1.00 89.00 216 GLY A O 1
ATOM 1716 N N . ILE A 1 217 ? -3.546 7.917 29.386 1.00 90.75 217 ILE A N 1
ATOM 1717 C CA . ILE A 1 217 ? -3.607 6.771 30.297 1.00 90.75 217 ILE A CA 1
ATOM 1718 C C . ILE A 1 217 ? -3.806 7.267 31.735 1.00 90.75 217 ILE A C 1
ATOM 1720 O O . ILE A 1 217 ? -3.043 8.103 32.220 1.00 90.75 217 ILE A O 1
ATOM 1724 N N . ALA A 1 218 ? -4.783 6.701 32.445 1.00 90.56 218 ALA A N 1
ATOM 1725 C CA . ALA A 1 218 ? -5.005 6.974 33.860 1.00 90.56 218 ALA A CA 1
ATOM 1726 C C . ALA A 1 218 ? -4.101 6.083 34.735 1.00 90.56 218 ALA A C 1
ATOM 1728 O O . ALA A 1 218 ? -4.517 5.020 35.192 1.00 90.56 218 ALA A O 1
ATOM 1729 N N . ASN A 1 219 ? -2.860 6.518 34.995 1.00 90.12 219 ASN A N 1
ATOM 1730 C CA . ASN A 1 219 ? -1.859 5.724 35.738 1.00 90.12 219 ASN A CA 1
ATOM 1731 C C . ASN A 1 219 ? -2.380 5.177 37.079 1.00 90.12 219 ASN A C 1
ATOM 1733 O O . ASN A 1 219 ? -2.157 4.017 37.403 1.00 90.12 219 ASN A O 1
ATOM 1737 N N . ARG A 1 220 ? -3.169 5.971 37.815 1.00 92.50 220 ARG A N 1
ATOM 1738 C CA . ARG A 1 220 ? -3.781 5.541 39.081 1.00 92.50 220 ARG A CA 1
ATOM 1739 C C . ARG A 1 220 ? -4.709 4.330 38.919 1.00 92.50 220 ARG A C 1
ATOM 1741 O O . ARG A 1 220 ? -4.752 3.474 39.799 1.00 92.50 220 ARG A O 1
ATOM 1748 N N . GLU A 1 221 ? -5.467 4.264 37.825 1.00 92.19 221 GLU A N 1
ATOM 1749 C CA . GLU A 1 221 ? -6.352 3.127 37.548 1.00 92.19 221 GLU A CA 1
ATOM 1750 C C . GLU A 1 221 ? -5.552 1.879 37.173 1.00 92.19 221 GLU A C 1
ATOM 1752 O O . GLU A 1 221 ? -5.920 0.778 37.584 1.00 92.19 221 GLU A O 1
ATOM 1757 N N . ILE A 1 222 ? -4.429 2.047 36.462 1.00 94.62 222 ILE A N 1
ATOM 1758 C CA . ILE A 1 222 ? -3.493 0.952 36.181 1.00 94.62 222 ILE A CA 1
ATOM 1759 C C . ILE A 1 222 ? -2.916 0.408 37.483 1.00 94.62 222 ILE A C 1
ATOM 1761 O O . ILE A 1 222 ? -3.012 -0.793 37.717 1.00 94.62 222 ILE A O 1
ATOM 1765 N N . ASP A 1 223 ? -2.373 1.263 38.350 1.00 95.81 223 ASP A N 1
ATOM 1766 C CA . ASP A 1 223 ? -1.765 0.835 39.615 1.00 95.81 223 ASP A CA 1
ATOM 1767 C C . ASP A 1 223 ? -2.772 0.072 40.489 1.00 95.81 223 ASP A C 1
ATOM 1769 O O . ASP A 1 223 ? -2.462 -0.973 41.072 1.00 95.81 223 ASP A O 1
ATOM 1773 N N . GLN A 1 224 ? -4.021 0.547 40.524 1.00 94.31 224 GLN A N 1
ATOM 1774 C CA . GLN A 1 224 ? -5.106 -0.135 41.218 1.00 94.31 224 GLN A CA 1
ATOM 1775 C C . GLN A 1 224 ? -5.425 -1.498 40.586 1.00 94.31 224 GLN A C 1
ATOM 1777 O O . GLN A 1 224 ? -5.543 -2.488 41.310 1.00 94.31 224 GLN A O 1
ATOM 1782 N N . ALA A 1 225 ? -5.539 -1.575 39.259 1.00 94.44 225 ALA A N 1
ATOM 1783 C CA . ALA A 1 225 ? -5.821 -2.824 38.557 1.00 94.44 225 ALA A CA 1
ATOM 1784 C C . ALA A 1 225 ? -4.679 -3.847 38.693 1.00 94.44 225 ALA A C 1
ATOM 1786 O O . ALA A 1 225 ? -4.942 -5.035 38.891 1.00 94.44 225 ALA A O 1
ATOM 1787 N N . VAL A 1 226 ? -3.420 -3.396 38.670 1.00 96.31 226 VAL A N 1
ATOM 1788 C CA . VAL A 1 226 ? -2.236 -4.227 38.936 1.00 96.31 226 VAL A CA 1
ATOM 1789 C C . VAL A 1 226 ? -2.284 -4.779 40.360 1.00 96.31 226 VAL A C 1
ATOM 1791 O O . VAL A 1 226 ? -2.075 -5.976 40.554 1.00 96.31 226 VAL A O 1
ATOM 1794 N N . SER A 1 227 ? -2.624 -3.950 41.353 1.00 95.88 227 SER A N 1
ATOM 1795 C CA . SER A 1 227 ? -2.774 -4.407 42.741 1.00 95.88 227 SER A CA 1
ATOM 1796 C C . SER A 1 227 ? -3.881 -5.456 42.884 1.00 95.88 227 SER A C 1
ATOM 1798 O O . SER A 1 227 ? -3.676 -6.478 43.541 1.00 95.88 227 SER A O 1
ATOM 1800 N N . THR A 1 228 ? -5.038 -5.245 42.246 1.00 94.19 228 THR A N 1
ATOM 1801 C CA . THR A 1 228 ? -6.139 -6.222 42.242 1.00 94.19 228 THR A CA 1
ATOM 1802 C C . THR A 1 228 ? -5.715 -7.538 41.591 1.00 94.19 228 THR A C 1
ATOM 1804 O O . THR A 1 228 ? -5.988 -8.604 42.139 1.00 94.19 228 THR A O 1
ATOM 1807 N N . TRP A 1 229 ? -4.990 -7.483 40.469 1.00 94.69 229 TRP A N 1
ATOM 1808 C CA . TRP A 1 229 ? -4.457 -8.671 39.794 1.00 94.69 229 TRP A CA 1
ATOM 1809 C C . TRP A 1 229 ? -3.471 -9.449 40.669 1.00 94.69 229 TRP A C 1
ATOM 1811 O O . TRP A 1 229 ? -3.562 -10.671 40.757 1.00 94.69 229 TRP A O 1
ATOM 1821 N N . GLN A 1 230 ? -2.565 -8.754 41.359 1.00 95.69 230 GLN A N 1
ATOM 1822 C CA . GLN A 1 230 ? -1.591 -9.380 42.258 1.00 95.69 230 GLN A CA 1
ATOM 1823 C C . GLN A 1 230 ? -2.247 -10.049 43.474 1.00 95.69 230 GLN A C 1
ATOM 1825 O O . GLN A 1 230 ? -1.743 -11.059 43.960 1.00 95.69 230 GLN A O 1
ATOM 1830 N N . LYS A 1 231 ? -3.361 -9.496 43.967 1.00 95.56 231 LYS A N 1
ATOM 1831 C CA . LYS A 1 231 ? -4.086 -10.010 45.141 1.00 95.56 231 LYS A CA 1
ATOM 1832 C C . LYS A 1 231 ? -5.056 -11.149 44.822 1.00 95.56 231 LYS A C 1
ATOM 1834 O O . LYS A 1 231 ? -5.462 -11.851 45.743 1.00 95.56 231 LYS A O 1
ATOM 1839 N N . ALA A 1 232 ? -5.438 -11.335 43.559 1.00 94.00 232 ALA A N 1
ATOM 1840 C CA . ALA A 1 232 ? -6.377 -12.377 43.160 1.00 94.00 232 ALA A CA 1
ATOM 1841 C C . ALA A 1 232 ? -5.769 -13.784 43.328 1.00 94.00 232 ALA A C 1
ATOM 1843 O O . ALA A 1 232 ? -4.763 -14.131 42.695 1.00 94.00 232 ALA A O 1
ATOM 1844 N N . GLN A 1 233 ? -6.395 -14.594 44.187 1.00 92.56 233 GLN A N 1
ATOM 1845 C CA . GLN A 1 233 ? -5.926 -15.941 44.533 1.00 92.56 233 GLN A CA 1
ATOM 1846 C C . GLN A 1 233 ? -6.620 -17.035 43.716 1.00 92.56 233 GLN A C 1
ATOM 1848 O O . GLN A 1 233 ? -5.991 -18.033 43.369 1.00 92.56 233 GLN A O 1
ATOM 1853 N N . ASP A 1 234 ? -7.888 -16.830 43.376 1.00 93.50 234 ASP A N 1
ATOM 1854 C CA . ASP A 1 234 ? -8.727 -17.744 42.611 1.00 93.50 234 ASP A CA 1
ATOM 1855 C C . ASP A 1 234 ? -8.733 -17.411 41.107 1.00 93.50 234 ASP A C 1
ATOM 1857 O O . ASP A 1 234 ? -8.390 -16.304 40.676 1.00 93.50 234 ASP A O 1
ATOM 1861 N N . GLU A 1 235 ? -9.102 -18.391 40.280 1.00 93.81 235 GLU A N 1
ATOM 1862 C CA . GLU A 1 235 ? -9.092 -18.251 38.819 1.00 93.81 235 GLU A CA 1
ATOM 1863 C C . GLU A 1 235 ? -10.106 -17.208 38.326 1.00 93.81 235 GLU A C 1
ATOM 1865 O O . GLU A 1 235 ? -9.780 -16.394 37.459 1.00 93.81 235 GLU A O 1
ATOM 1870 N N . GLU A 1 236 ? -11.302 -17.167 38.913 1.00 94.50 236 GLU A N 1
ATOM 1871 C CA . GLU A 1 236 ? -12.337 -16.200 38.548 1.00 94.50 236 GLU A CA 1
ATOM 1872 C C . GLU A 1 236 ? -11.914 -14.766 38.904 1.00 94.50 236 GLU A C 1
ATOM 1874 O O . GLU A 1 236 ? -11.986 -13.861 38.061 1.00 94.50 236 GLU A O 1
ATOM 1879 N N . GLY A 1 237 ? -11.405 -14.561 40.122 1.00 93.75 237 GLY A N 1
ATOM 1880 C CA . GLY A 1 237 ? -10.824 -13.301 40.571 1.00 93.75 237 GLY A CA 1
ATOM 1881 C C . GLY A 1 237 ? -9.692 -12.828 39.661 1.00 93.75 237 GLY A C 1
ATOM 1882 O O . GLY A 1 237 ? -9.659 -11.654 39.277 1.00 93.75 237 GLY A O 1
ATOM 1883 N N . ARG A 1 238 ? -8.810 -13.742 39.228 1.00 94.12 238 ARG A N 1
ATOM 1884 C CA . ARG A 1 238 ? -7.751 -13.423 38.260 1.00 94.12 238 ARG A CA 1
ATOM 1885 C C . ARG A 1 238 ? -8.333 -12.982 36.925 1.00 94.12 238 ARG A C 1
ATOM 1887 O O . ARG A 1 238 ? -7.966 -11.915 36.446 1.00 94.12 238 ARG A O 1
ATOM 1894 N N . LEU A 1 239 ? -9.268 -13.723 36.334 1.00 95.56 239 LEU A N 1
ATOM 1895 C CA . LEU A 1 239 ? -9.870 -13.349 35.046 1.00 95.56 239 LEU A CA 1
ATOM 1896 C C . LEU A 1 239 ? -10.547 -11.966 35.093 1.00 95.56 239 LEU A C 1
ATOM 1898 O O . LEU A 1 239 ? -10.352 -11.160 34.178 1.00 95.56 239 LEU A O 1
ATOM 1902 N N . LYS A 1 240 ? -11.273 -11.651 36.175 1.00 94.31 240 LYS A N 1
ATOM 1903 C CA . LYS A 1 240 ? -11.869 -10.318 36.393 1.00 94.31 240 LYS A CA 1
ATOM 1904 C C . LYS A 1 240 ? -10.802 -9.230 36.503 1.00 94.31 240 LYS A C 1
ATOM 1906 O O . LYS A 1 240 ? -10.929 -8.181 35.870 1.00 94.31 240 LYS A O 1
ATOM 1911 N N . ALA A 1 241 ? -9.738 -9.482 37.262 1.00 94.12 241 ALA A N 1
ATOM 1912 C CA . ALA A 1 241 ? -8.643 -8.534 37.422 1.00 94.12 241 ALA A CA 1
ATOM 1913 C C . ALA A 1 241 ? -7.852 -8.314 36.117 1.00 94.12 241 ALA A C 1
ATOM 1915 O O . ALA A 1 241 ? -7.486 -7.180 35.815 1.00 94.12 241 ALA A O 1
ATOM 1916 N N . ALA A 1 242 ? -7.658 -9.353 35.293 1.00 94.69 242 ALA A N 1
ATOM 1917 C CA . ALA A 1 242 ? -7.050 -9.224 33.963 1.00 94.69 242 ALA A CA 1
ATOM 1918 C C . ALA A 1 242 ? -7.881 -8.313 33.062 1.00 94.69 242 ALA A C 1
ATOM 1920 O O . ALA A 1 242 ? -7.335 -7.440 32.389 1.00 94.69 242 ALA A O 1
ATOM 1921 N N . TRP A 1 243 ? -9.203 -8.499 33.056 1.00 93.44 243 TRP A N 1
ATOM 1922 C CA . TRP A 1 243 ? -10.098 -7.647 32.282 1.00 93.44 243 TRP A CA 1
ATOM 1923 C C . TRP A 1 243 ? -10.049 -6.192 32.768 1.00 93.44 243 TRP A C 1
ATOM 1925 O O . TRP A 1 243 ? -9.953 -5.281 31.948 1.00 93.44 243 TRP A O 1
ATOM 1935 N N . GLN A 1 244 ? -10.034 -5.958 34.085 1.00 93.00 244 GLN A N 1
ATOM 1936 C CA . GLN A 1 244 ? -9.877 -4.612 34.652 1.00 93.00 244 GLN A CA 1
ATOM 1937 C C . GLN A 1 244 ? -8.549 -3.967 34.245 1.00 93.00 244 GLN A C 1
ATOM 1939 O O . GLN A 1 244 ? -8.543 -2.812 33.825 1.00 93.00 244 GLN A O 1
ATOM 1944 N N . LEU A 1 245 ? -7.443 -4.714 34.302 1.00 94.19 245 LEU A N 1
ATOM 1945 C CA . LEU A 1 245 ? -6.134 -4.237 33.860 1.00 94.19 245 LEU A CA 1
ATOM 1946 C C . LEU A 1 245 ? -6.135 -3.897 32.366 1.00 94.19 245 LEU A C 1
ATOM 1948 O O . LEU A 1 245 ? -5.594 -2.865 31.966 1.00 94.19 245 LEU A O 1
ATOM 1952 N N . GLN A 1 246 ? -6.793 -4.719 31.544 1.00 93.44 246 GLN A N 1
ATOM 1953 C CA . GLN A 1 246 ? -6.958 -4.451 30.118 1.00 93.44 246 GLN A CA 1
ATOM 1954 C C . GLN A 1 246 ? -7.740 -3.152 29.868 1.00 93.44 246 GLN A C 1
ATOM 1956 O O . GLN A 1 246 ? -7.349 -2.388 28.988 1.00 93.44 246 GLN A O 1
ATOM 1961 N N . GLN A 1 247 ? -8.819 -2.890 30.616 1.00 90.06 247 GLN A N 1
ATOM 1962 C CA . GLN A 1 247 ? -9.581 -1.640 30.488 1.00 90.06 247 GLN A CA 1
ATOM 1963 C C . GLN A 1 247 ? -8.780 -0.427 30.976 1.00 90.06 247 GLN A C 1
ATOM 1965 O O . GLN A 1 247 ? -8.711 0.565 30.259 1.00 90.06 247 GLN A O 1
ATOM 1970 N N . ALA A 1 248 ? -8.122 -0.522 32.136 1.00 92.19 248 ALA A N 1
ATOM 1971 C CA . ALA A 1 248 ? -7.320 0.566 32.706 1.00 92.19 248 ALA A CA 1
ATOM 1972 C C . ALA A 1 248 ? -6.112 0.945 31.829 1.00 92.19 248 ALA A C 1
ATOM 1974 O O . ALA A 1 248 ? -5.679 2.094 31.812 1.00 92.19 248 ALA A O 1
ATOM 1975 N N . SER A 1 249 ? -5.581 -0.013 31.062 1.00 92.56 249 SER A N 1
ATOM 1976 C CA . SER A 1 249 ? -4.459 0.216 30.141 1.00 92.56 249 SER A CA 1
ATOM 1977 C C . SER A 1 249 ? -4.854 0.954 28.855 1.00 92.56 249 SER A C 1
ATOM 1979 O O . SER A 1 249 ? -3.983 1.309 28.059 1.00 92.56 249 SER A O 1
ATOM 1981 N N . ARG A 1 250 ? -6.153 1.167 28.602 1.00 91.00 250 ARG A N 1
ATOM 1982 C CA . ARG A 1 250 ? -6.634 1.879 27.412 1.00 91.00 250 ARG A CA 1
ATOM 1983 C C . ARG A 1 250 ? -6.668 3.387 27.679 1.00 91.00 250 ARG A C 1
ATOM 1985 O O . ARG A 1 250 ? -7.277 3.805 28.660 1.00 91.00 250 ARG A O 1
ATOM 1992 N N . PRO A 1 251 ? -6.090 4.225 26.799 1.00 92.81 251 PRO A N 1
ATOM 1993 C CA . PRO A 1 251 ? -6.209 5.673 26.938 1.00 92.81 251 PRO A CA 1
ATOM 1994 C C . PRO A 1 251 ? -7.672 6.133 26.875 1.00 92.81 251 PRO A C 1
ATOM 1996 O O . PRO A 1 251 ? -8.442 5.634 26.047 1.00 92.81 251 PRO A O 1
ATOM 1999 N N . MET A 1 252 ? -8.056 7.119 27.686 1.00 89.62 252 MET A N 1
ATOM 2000 C CA . MET A 1 252 ? -9.453 7.563 27.794 1.00 89.62 252 MET A CA 1
ATOM 2001 C C . MET A 1 252 ? -10.013 8.102 26.471 1.00 89.62 252 MET A C 1
ATOM 2003 O O . MET A 1 252 ? -11.177 7.844 26.152 1.00 89.62 252 MET A O 1
ATOM 2007 N N . TYR A 1 253 ? -9.192 8.775 25.654 1.00 90.56 253 TYR A N 1
ATOM 2008 C CA . TYR A 1 253 ? -9.598 9.294 24.343 1.00 90.56 253 TYR A CA 1
ATOM 2009 C C . TYR A 1 253 ? -10.098 8.205 23.384 1.00 90.56 253 TYR A C 1
ATOM 2011 O O . TYR A 1 253 ? -10.856 8.510 22.466 1.00 90.56 253 TYR A O 1
ATOM 2019 N N . THR A 1 254 ? -9.741 6.931 23.590 1.00 90.94 254 THR A N 1
ATOM 2020 C CA . THR A 1 254 ? -10.236 5.828 22.745 1.00 90.94 254 THR A CA 1
ATOM 2021 C C . THR A 1 254 ? -11.748 5.644 22.861 1.00 90.94 254 THR A C 1
ATOM 2023 O O . THR A 1 254 ? -12.408 5.269 21.890 1.00 90.94 254 THR A O 1
ATOM 2026 N N . SER A 1 255 ? -12.325 6.032 24.001 1.00 86.81 255 SER A N 1
ATOM 2027 C CA . SER A 1 255 ? -13.773 6.039 24.233 1.00 86.81 255 SER A CA 1
ATOM 2028 C C . SER A 1 255 ? -14.516 7.047 23.348 1.00 86.81 255 SER A C 1
ATOM 2030 O O . SER A 1 255 ? -15.731 6.937 23.192 1.00 86.81 255 SER A O 1
ATOM 2032 N N . LEU A 1 256 ? -13.811 8.017 22.746 1.00 88.38 256 LEU A N 1
ATOM 2033 C CA . LEU A 1 256 ? -14.385 8.994 21.815 1.00 88.38 256 LEU A CA 1
ATOM 2034 C C . LEU A 1 256 ? -14.545 8.425 20.399 1.00 88.38 256 LEU A C 1
ATOM 2036 O O . LEU A 1 256 ? -15.399 8.897 19.651 1.00 88.38 256 LEU A O 1
ATOM 2040 N N . PHE A 1 257 ? -13.755 7.419 20.011 1.00 91.38 257 PHE A N 1
ATOM 2041 C CA . PHE A 1 257 ? -13.682 6.978 18.615 1.00 91.38 257 PHE A CA 1
ATOM 2042 C C . PHE A 1 257 ? -14.987 6.347 18.124 1.00 91.38 257 PHE A C 1
ATOM 2044 O O . PHE A 1 257 ? -15.424 6.653 17.019 1.00 91.38 257 PHE A O 1
ATOM 2051 N N . VAL A 1 258 ? -15.642 5.516 18.940 1.00 89.56 258 VAL A N 1
ATOM 2052 C CA . VAL A 1 258 ? -16.918 4.874 18.572 1.00 89.56 258 VAL A CA 1
ATOM 2053 C C . VAL A 1 258 ? -18.077 5.887 18.492 1.00 89.56 258 VAL A C 1
ATOM 2055 O O . VAL A 1 258 ? -18.792 5.898 17.492 1.00 89.56 258 VAL A O 1
ATOM 2058 N N . PRO A 1 259 ? -18.280 6.794 19.469 1.00 89.44 259 PRO A N 1
ATOM 2059 C CA . PRO A 1 259 ? -19.260 7.870 19.322 1.00 89.44 259 PRO A CA 1
ATOM 2060 C C . PRO A 1 259 ? -19.024 8.740 18.084 1.00 89.44 259 PRO A C 1
ATOM 2062 O O . PRO A 1 259 ? -19.977 9.090 17.392 1.00 89.44 259 PRO A O 1
ATOM 2065 N N . ILE A 1 260 ? -17.762 9.063 17.776 1.00 91.62 260 ILE A N 1
ATOM 2066 C CA . ILE A 1 260 ? -17.412 9.818 16.569 1.00 91.62 260 ILE A CA 1
ATOM 2067 C C . ILE A 1 260 ? -17.740 9.005 15.316 1.00 91.62 260 ILE A C 1
ATOM 2069 O O . ILE A 1 260 ? -18.325 9.562 14.394 1.00 91.62 260 ILE A O 1
ATOM 2073 N N . SER A 1 261 ? -17.420 7.709 15.264 1.00 90.62 261 SER A N 1
ATOM 2074 C CA . SER A 1 261 ? -17.661 6.881 14.075 1.00 90.62 261 SER A CA 1
ATOM 2075 C C . SER A 1 261 ? -19.144 6.724 13.731 1.00 90.62 261 SER A C 1
ATOM 2077 O O . SER A 1 261 ? -19.479 6.594 12.555 1.00 90.62 261 SER A O 1
ATOM 2079 N N . ASN A 1 262 ? -20.028 6.815 14.729 1.00 89.12 262 ASN A N 1
ATOM 2080 C CA . ASN A 1 262 ? -21.481 6.793 14.548 1.00 89.12 262 ASN A CA 1
ATOM 2081 C C . ASN A 1 262 ? -22.052 8.088 13.939 1.00 89.12 262 ASN A C 1
ATOM 2083 O O . ASN A 1 262 ? -23.220 8.114 13.543 1.00 89.12 262 ASN A O 1
ATOM 2087 N N . LYS A 1 263 ? -21.264 9.168 13.854 1.00 89.38 263 LYS A N 1
ATOM 2088 C CA . LYS A 1 263 ? -21.694 10.418 13.220 1.00 89.38 263 LYS A CA 1
ATOM 2089 C C . LYS A 1 263 ? -21.691 10.323 11.694 1.00 89.38 263 LYS A C 1
ATOM 2091 O O . LYS A 1 263 ? -20.867 9.604 11.125 1.00 89.38 263 LYS A O 1
ATOM 2096 N N . PRO A 1 264 ? -22.538 11.112 11.005 1.00 87.56 264 PRO A N 1
ATOM 2097 C CA . PRO A 1 264 ? -22.387 11.337 9.571 1.00 87.56 264 PRO A CA 1
ATOM 2098 C C . PRO A 1 264 ? -20.957 11.796 9.259 1.00 87.56 264 PRO A C 1
ATOM 2100 O O . PRO A 1 264 ? -20.445 12.700 9.917 1.00 87.56 264 PRO A O 1
ATOM 2103 N N . GLU A 1 265 ? -20.302 11.139 8.299 1.00 88.00 265 GLU A N 1
ATOM 2104 C CA . GLU A 1 265 ? -18.884 11.352 7.953 1.00 88.00 265 GLU A CA 1
ATOM 2105 C C . GLU A 1 265 ? -17.881 11.131 9.107 1.00 88.00 265 GLU A C 1
ATOM 2107 O O . GLU A 1 265 ? -16.702 11.460 8.984 1.00 88.00 265 GLU A O 1
ATOM 2112 N N . GLY A 1 266 ? -18.304 10.528 10.219 1.00 91.81 266 GLY A N 1
ATOM 2113 C CA . GLY A 1 266 ? -17.479 10.322 11.408 1.00 91.81 266 GLY A CA 1
ATOM 2114 C C . GLY A 1 266 ? -16.243 9.463 11.153 1.00 91.81 266 GLY A C 1
ATOM 2115 O O . GLY A 1 266 ? -15.139 9.796 11.581 1.00 91.81 266 GLY A O 1
ATOM 2116 N N . ILE A 1 267 ? -16.400 8.395 10.368 1.00 92.50 267 ILE A N 1
ATOM 2117 C CA . ILE A 1 267 ? -15.277 7.563 9.917 1.00 92.50 267 ILE A CA 1
ATOM 2118 C C . ILE A 1 267 ? -14.282 8.382 9.084 1.00 92.50 267 ILE A C 1
ATOM 2120 O O . ILE A 1 267 ? -13.078 8.292 9.318 1.00 92.50 267 ILE A O 1
ATOM 2124 N N . LYS A 1 268 ? -14.764 9.216 8.149 1.00 93.06 268 LYS A N 1
ATOM 2125 C CA . LYS A 1 268 ? -13.892 10.084 7.338 1.00 93.06 268 LYS A CA 1
ATOM 2126 C C . LYS A 1 268 ? -13.124 11.055 8.224 1.00 93.06 268 LYS A C 1
ATOM 2128 O O . LYS A 1 268 ? -11.917 11.205 8.062 1.00 93.06 268 LYS A O 1
ATOM 2133 N N . PHE A 1 269 ? -13.812 11.650 9.196 1.00 94.88 269 PHE A N 1
ATOM 2134 C CA . PHE A 1 269 ? -13.194 12.525 10.178 1.00 94.88 269 PHE A CA 1
ATOM 2135 C C . PHE A 1 269 ? -12.086 11.817 10.964 1.00 94.88 269 PHE A C 1
ATOM 2137 O O . PHE A 1 269 ? -11.017 12.390 11.108 1.00 94.88 269 PHE A O 1
ATOM 2144 N N . LEU A 1 270 ? -12.281 10.577 11.428 1.00 95.44 270 LEU A N 1
ATOM 2145 C CA . LEU A 1 270 ? -11.239 9.835 12.157 1.00 95.44 270 LEU A CA 1
ATOM 2146 C C . LEU A 1 270 ? -10.028 9.495 11.281 1.00 95.44 270 LEU A C 1
ATOM 2148 O O . LEU A 1 270 ? -8.893 9.543 11.759 1.00 95.44 270 LEU A O 1
ATOM 2152 N N . VAL A 1 271 ? -10.253 9.189 10.000 1.00 95.06 271 VAL A N 1
ATOM 2153 C CA . VAL A 1 271 ? -9.171 9.004 9.022 1.00 95.06 271 VAL A CA 1
ATOM 2154 C C . VAL A 1 271 ? -8.376 10.304 8.861 1.00 95.06 27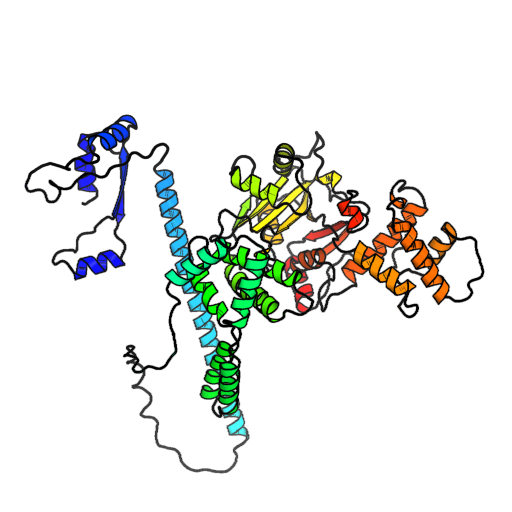1 VAL A C 1
ATOM 2156 O O . VAL A 1 271 ? -7.148 10.289 8.961 1.00 95.06 271 VAL A O 1
ATOM 2159 N N . ASP A 1 272 ? -9.051 11.438 8.685 1.00 94.50 272 ASP A N 1
ATOM 2160 C CA . ASP A 1 272 ? -8.394 12.744 8.542 1.00 94.50 272 ASP A CA 1
ATOM 2161 C C . ASP A 1 272 ? -7.679 13.172 9.830 1.00 94.50 272 ASP A C 1
ATOM 2163 O O . ASP A 1 272 ? -6.521 13.585 9.791 1.00 94.50 272 ASP A O 1
ATOM 2167 N N . LEU A 1 273 ? -8.319 12.971 10.983 1.00 95.69 273 LEU A N 1
ATOM 2168 C CA . LEU A 1 273 ? -7.758 13.225 12.307 1.00 95.69 273 LEU A CA 1
ATOM 2169 C C . LEU A 1 273 ? -6.462 12.436 12.509 1.00 95.69 273 LEU A C 1
ATOM 2171 O O . LEU A 1 273 ? -5.468 12.981 12.988 1.00 95.69 273 LEU A O 1
ATOM 2175 N N . ARG A 1 274 ? -6.438 11.160 12.100 1.00 95.81 274 ARG A N 1
ATOM 2176 C CA . ARG A 1 274 ? -5.223 10.341 12.143 1.00 95.81 274 ARG A CA 1
ATOM 2177 C C . ARG A 1 274 ? -4.156 10.856 11.181 1.00 95.81 274 ARG A C 1
ATOM 2179 O O . ARG A 1 274 ? -2.984 10.862 11.547 1.00 95.81 274 ARG A O 1
ATOM 2186 N N . SER A 1 275 ? -4.530 11.281 9.973 1.00 94.50 275 SER A N 1
ATOM 2187 C CA . SER A 1 275 ? -3.589 11.889 9.021 1.00 94.50 275 SER A CA 1
ATOM 2188 C C . SER A 1 275 ? -2.897 13.113 9.632 1.00 94.50 275 SER A C 1
ATOM 2190 O O . SER A 1 275 ? -1.671 13.233 9.557 1.00 94.50 275 SER A O 1
ATOM 2192 N N . ASP A 1 276 ? -3.664 13.976 10.295 1.00 94.44 276 ASP A N 1
ATOM 2193 C CA . ASP A 1 276 ? -3.148 15.163 10.975 1.00 94.44 276 ASP A CA 1
ATOM 2194 C C . ASP A 1 276 ? -2.281 14.793 12.189 1.00 94.44 276 ASP A C 1
ATOM 2196 O O . ASP A 1 276 ? -1.202 15.359 12.367 1.00 94.44 276 ASP A O 1
ATOM 2200 N N . ALA A 1 277 ? -2.681 13.789 12.977 1.00 93.19 277 ALA A N 1
ATOM 2201 C CA . ALA A 1 277 ? -1.897 13.295 14.110 1.00 93.19 277 ALA A CA 1
ATOM 2202 C C . ALA A 1 277 ? -0.555 12.677 13.672 1.00 93.19 277 ALA A C 1
ATOM 2204 O O . ALA A 1 277 ? 0.468 12.891 14.323 1.00 93.19 277 ALA A O 1
ATOM 2205 N N . ILE A 1 278 ? -0.519 11.963 12.539 1.00 91.75 278 ILE A N 1
ATOM 2206 C CA . ILE A 1 278 ? 0.725 11.448 11.943 1.00 91.75 278 ILE A CA 1
ATOM 2207 C C . ILE A 1 278 ? 1.640 12.606 11.535 1.00 91.75 278 ILE A C 1
ATOM 2209 O O . ILE A 1 278 ? 2.845 12.553 11.783 1.00 91.75 278 ILE A O 1
ATOM 2213 N N . ALA A 1 279 ? 1.091 13.648 10.903 1.00 90.88 279 ALA A N 1
ATOM 2214 C CA . ALA A 1 279 ? 1.868 14.818 10.507 1.00 90.88 279 ALA A CA 1
ATOM 2215 C C . ALA A 1 279 ? 2.441 15.553 11.730 1.00 90.88 279 ALA A C 1
ATOM 2217 O O . ALA A 1 279 ? 3.634 15.856 11.750 1.00 90.88 279 ALA A O 1
ATOM 2218 N N . ALA A 1 280 ? 1.627 15.756 12.769 1.00 90.25 280 ALA A N 1
ATOM 2219 C CA . ALA A 1 280 ? 2.057 16.350 14.031 1.00 90.25 280 ALA A CA 1
ATOM 2220 C C . ALA A 1 280 ? 3.144 15.503 14.719 1.00 90.25 280 ALA A C 1
ATOM 2222 O O . ALA A 1 280 ? 4.151 16.044 15.167 1.00 90.25 280 ALA A O 1
ATOM 2223 N N . SER A 1 281 ? 3.005 14.172 14.725 1.00 89.44 281 SER A N 1
ATOM 2224 C CA . SER A 1 281 ? 4.006 13.266 15.305 1.00 89.44 281 SER A CA 1
ATOM 2225 C C . SER A 1 281 ? 5.347 13.303 14.578 1.00 89.44 281 SER A C 1
ATOM 2227 O O . SER A 1 281 ? 6.370 13.086 15.220 1.00 89.44 281 SER A O 1
ATOM 2229 N N . LYS A 1 282 ? 5.357 13.536 13.260 1.00 86.62 282 LYS A N 1
ATOM 2230 C CA . LYS A 1 282 ? 6.592 13.669 12.471 1.00 86.62 282 LYS A CA 1
ATOM 2231 C C . LYS A 1 282 ? 7.271 15.025 12.658 1.00 86.62 282 LYS A C 1
ATOM 2233 O O . LYS A 1 282 ? 8.484 15.101 12.527 1.00 86.62 282 LYS A O 1
ATOM 2238 N N . ALA A 1 283 ? 6.489 16.075 12.907 1.00 86.00 283 ALA A N 1
ATOM 2239 C CA . ALA A 1 283 ? 6.996 17.425 13.136 1.00 86.00 283 ALA A CA 1
ATOM 2240 C C . ALA A 1 283 ? 7.459 17.651 14.585 1.00 86.00 283 ALA A C 1
ATOM 2242 O O . ALA A 1 283 ? 8.263 18.545 14.841 1.00 86.00 283 ALA A O 1
ATOM 2243 N N . ALA A 1 284 ? 6.945 16.866 15.536 1.00 80.19 284 ALA A N 1
ATOM 2244 C CA . ALA A 1 284 ? 7.359 16.937 16.928 1.00 80.19 284 ALA A CA 1
ATOM 2245 C C . ALA A 1 284 ? 8.846 16.553 17.088 1.00 80.19 284 ALA A C 1
ATOM 2247 O O . ALA A 1 284 ? 9.317 15.647 16.393 1.00 80.19 284 ALA A O 1
ATOM 2248 N N . PRO A 1 285 ? 9.580 17.184 18.028 1.00 75.25 285 PRO A N 1
ATOM 2249 C CA . PRO A 1 285 ? 10.924 16.752 18.394 1.00 75.25 285 PRO A CA 1
ATOM 2250 C C . PRO A 1 285 ? 10.943 15.254 18.712 1.00 75.25 285 PRO A C 1
ATOM 2252 O O . PRO A 1 285 ? 9.982 14.726 19.281 1.00 75.25 285 PRO A O 1
ATOM 2255 N N . SER A 1 286 ? 12.030 14.577 18.340 1.00 61.72 286 SER A N 1
ATOM 2256 C CA . SER A 1 286 ? 12.244 13.138 18.509 1.00 61.72 286 SER A CA 1
ATOM 2257 C C . SER A 1 286 ? 11.877 12.675 19.922 1.00 61.72 286 SER A C 1
ATOM 2259 O O . SER A 1 286 ? 12.694 12.783 20.831 1.00 61.72 286 SER A O 1
ATOM 2261 N N . GLY A 1 287 ? 10.657 12.172 20.144 1.00 63.62 287 GLY A N 1
ATOM 2262 C CA . GLY A 1 287 ? 10.300 11.734 21.493 1.00 63.62 287 GLY A CA 1
ATOM 2263 C C . GLY A 1 287 ? 8.840 11.745 21.912 1.00 63.62 287 GLY A C 1
ATOM 2264 O O . GLY A 1 287 ? 8.558 11.040 22.874 1.00 63.62 287 GLY A O 1
ATOM 2265 N N . ASP A 1 288 ? 7.903 12.416 21.229 1.00 84.06 288 ASP A N 1
ATOM 2266 C CA . ASP A 1 288 ? 6.510 12.487 21.721 1.00 84.06 288 ASP A CA 1
ATOM 2267 C C . ASP A 1 288 ? 5.814 11.107 21.676 1.00 84.06 288 ASP A C 1
ATOM 2269 O O . ASP A 1 288 ? 5.283 10.654 20.657 1.00 84.06 288 ASP A O 1
ATOM 2273 N N . ALA A 1 289 ? 5.936 10.357 22.773 1.00 88.62 289 ALA A N 1
ATOM 2274 C CA . ALA A 1 289 ? 5.426 8.999 22.916 1.00 88.62 289 ALA A CA 1
ATOM 2275 C C . ALA A 1 289 ? 3.901 8.992 23.050 1.00 88.62 289 ALA A C 1
ATOM 2277 O O . ALA A 1 289 ? 3.252 8.066 22.565 1.00 88.62 289 ALA A O 1
ATOM 2278 N N . ALA A 1 290 ? 3.333 10.042 23.646 1.00 90.00 290 ALA A N 1
ATOM 2279 C CA . ALA A 1 290 ? 1.899 10.178 23.843 1.00 90.00 290 ALA A CA 1
ATOM 2280 C C . ALA A 1 290 ? 1.180 10.380 22.502 1.00 90.00 290 ALA A C 1
ATOM 2282 O O . ALA A 1 290 ? 0.192 9.700 22.213 1.00 90.00 290 ALA A O 1
ATOM 2283 N N . LEU A 1 291 ? 1.730 11.234 21.632 1.00 90.69 291 LEU A N 1
ATOM 2284 C CA . LEU A 1 291 ? 1.192 11.441 20.291 1.00 90.69 291 LEU A CA 1
ATOM 2285 C C . LEU A 1 291 ? 1.338 10.192 19.410 1.00 90.69 291 LEU A C 1
ATOM 2287 O O . LEU A 1 291 ? 0.408 9.831 18.686 1.00 90.69 291 LEU A O 1
ATOM 2291 N N . ARG A 1 292 ? 2.462 9.470 19.521 1.00 90.81 292 ARG A N 1
ATOM 2292 C CA . ARG A 1 292 ? 2.632 8.170 18.851 1.00 90.81 292 ARG A CA 1
ATOM 2293 C C . ARG A 1 292 ? 1.580 7.160 19.309 1.00 90.81 292 ARG A C 1
ATOM 2295 O O . ARG A 1 292 ? 0.918 6.560 18.463 1.00 90.81 292 ARG A O 1
ATOM 2302 N N . LEU A 1 293 ? 1.343 7.049 20.616 1.00 92.38 293 LEU A N 1
ATOM 2303 C CA . LEU A 1 293 ? 0.306 6.175 21.164 1.00 92.38 293 LEU A CA 1
ATOM 2304 C C . LEU A 1 293 ? -1.102 6.541 20.662 1.00 92.38 293 LEU A C 1
ATOM 2306 O O . LEU A 1 293 ? -1.881 5.642 20.342 1.00 92.38 293 LEU A O 1
ATOM 2310 N N . LEU A 1 294 ? -1.423 7.834 20.518 1.00 94.19 294 LEU A N 1
ATOM 2311 C CA . LEU A 1 294 ? -2.682 8.278 19.905 1.00 94.19 294 LEU A CA 1
ATOM 2312 C C . LEU A 1 294 ? -2.791 7.798 18.450 1.00 94.19 294 LEU A C 1
ATOM 2314 O O . LEU A 1 294 ? -3.817 7.238 18.056 1.00 94.19 294 LEU A O 1
ATOM 2318 N N . THR A 1 295 ? -1.729 7.975 17.654 1.00 94.38 295 THR A N 1
ATOM 2319 C CA . THR A 1 295 ? -1.722 7.524 16.251 1.00 94.38 295 THR A CA 1
ATOM 2320 C C . THR A 1 295 ? -1.877 6.009 16.115 1.00 94.38 295 THR A C 1
ATOM 2322 O O . THR A 1 295 ? -2.555 5.554 15.187 1.00 94.38 295 THR A O 1
ATOM 2325 N N . ASP A 1 296 ? -1.300 5.233 17.037 1.00 92.94 296 ASP A N 1
ATOM 2326 C CA . ASP A 1 296 ? -1.432 3.775 17.090 1.00 92.94 296 ASP A CA 1
ATOM 2327 C C . ASP A 1 296 ? -2.817 3.328 17.570 1.00 92.94 296 ASP A C 1
ATOM 2329 O O . ASP A 1 296 ? -3.394 2.407 16.994 1.00 92.94 296 ASP A O 1
ATOM 2333 N N . SER A 1 297 ? -3.405 4.023 18.544 1.00 94.44 297 SER A N 1
ATOM 2334 C CA . SER A 1 297 ? -4.768 3.748 19.019 1.00 94.44 297 SER A CA 1
ATOM 2335 C C . SER A 1 297 ? -5.815 3.990 17.922 1.00 94.44 297 SER A C 1
ATOM 2337 O O . SER A 1 297 ? -6.722 3.176 17.718 1.00 94.44 297 SER A O 1
ATOM 2339 N N . LEU A 1 298 ? -5.666 5.083 17.160 1.00 95.19 298 LEU A N 1
ATOM 2340 C CA . LEU A 1 298 ? -6.479 5.347 15.968 1.00 95.19 298 LEU A CA 1
ATOM 2341 C C . LEU A 1 298 ? -6.233 4.292 14.883 1.00 95.19 298 LEU A C 1
ATOM 2343 O O . LEU A 1 298 ? -7.186 3.820 14.269 1.00 95.19 298 LEU A O 1
ATOM 2347 N N . ARG A 1 299 ? -4.970 3.897 14.654 1.00 94.19 299 ARG A N 1
ATOM 2348 C CA . ARG A 1 299 ? -4.611 2.845 13.687 1.00 94.19 299 ARG A CA 1
ATOM 2349 C C . ARG A 1 299 ? -5.325 1.536 14.003 1.00 94.19 299 ARG A C 1
ATOM 2351 O O . ARG A 1 299 ? -5.879 0.941 13.090 1.00 94.19 299 ARG A O 1
ATOM 2358 N N . GLN A 1 300 ? -5.312 1.107 15.264 1.00 91.75 300 GLN A N 1
ATOM 2359 C CA . GLN A 1 300 ? -5.955 -0.131 15.699 1.00 91.75 300 GLN A CA 1
ATOM 2360 C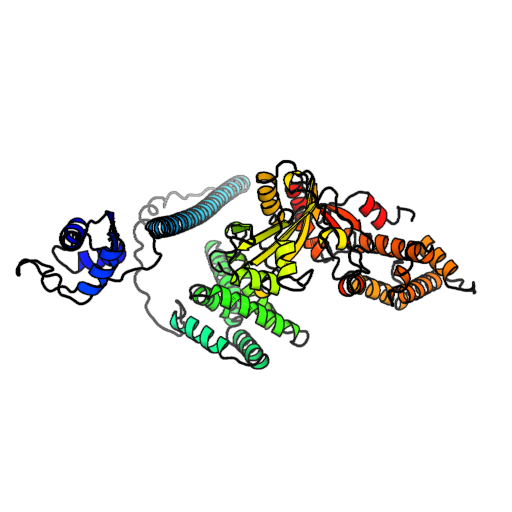 C . GLN A 1 300 ? -7.470 -0.081 15.477 1.00 91.75 300 GLN A C 1
ATOM 2362 O O . GLN A 1 300 ? -8.020 -0.973 14.842 1.00 91.75 300 GLN A O 1
ATOM 2367 N N . SER A 1 301 ? -8.121 1.006 15.899 1.00 91.62 301 SER A N 1
ATOM 2368 C CA . SER A 1 301 ? -9.575 1.167 15.734 1.00 91.62 301 SER A CA 1
ATOM 2369 C C . SER A 1 301 ? -9.991 1.189 14.259 1.00 91.62 301 SER A C 1
ATOM 2371 O O . SER A 1 301 ? -10.952 0.538 13.861 1.00 91.62 301 SER A O 1
ATOM 2373 N N . LEU A 1 302 ? -9.236 1.907 13.420 1.00 92.19 302 LEU A N 1
ATOM 2374 C CA . LEU A 1 302 ? -9.476 1.943 11.979 1.00 92.19 302 LEU A CA 1
ATOM 2375 C C . LEU A 1 302 ? -9.175 0.587 11.316 1.00 92.19 302 LEU A C 1
ATOM 2377 O O . LEU A 1 302 ? -9.872 0.217 10.380 1.00 92.19 302 LEU A O 1
ATOM 2381 N N . ALA A 1 303 ? -8.181 -0.172 11.782 1.00 88.69 303 ALA A N 1
ATOM 2382 C CA . ALA A 1 303 ? -7.879 -1.491 11.226 1.00 88.69 303 ALA A CA 1
ATOM 2383 C C . ALA A 1 303 ? -9.039 -2.480 11.407 1.00 88.69 303 ALA A C 1
ATOM 2385 O O . ALA A 1 303 ? -9.362 -3.209 10.470 1.00 88.69 303 ALA A O 1
ATOM 2386 N N . ASP A 1 304 ? -9.712 -2.442 12.559 1.00 84.75 304 ASP A N 1
ATOM 2387 C CA . ASP A 1 304 ? -10.890 -3.275 12.814 1.00 84.75 304 ASP A CA 1
ATOM 2388 C C . ASP A 1 304 ? -12.065 -2.892 11.892 1.00 84.75 304 ASP A C 1
ATOM 2390 O O . ASP A 1 304 ? -12.780 -3.760 11.387 1.00 84.75 304 ASP A O 1
ATOM 2394 N N . TRP A 1 305 ? -12.248 -1.596 11.610 1.00 87.88 305 TRP A N 1
ATOM 2395 C CA . TRP A 1 305 ? -13.334 -1.110 10.748 1.00 87.88 305 TRP A CA 1
ATOM 2396 C C . TRP A 1 305 ? -13.077 -1.269 9.246 1.00 87.88 305 TRP A C 1
ATOM 2398 O O . TRP A 1 305 ? -14.033 -1.430 8.497 1.00 87.88 305 TRP A O 1
ATOM 2408 N N . PHE A 1 306 ? -11.821 -1.237 8.792 1.00 84.94 306 PHE A N 1
ATOM 2409 C CA . PHE A 1 306 ? -11.443 -1.325 7.372 1.00 84.94 306 PHE A CA 1
ATOM 2410 C C . PHE A 1 306 ? -10.932 -2.713 6.967 1.00 84.94 306 PHE A C 1
ATOM 2412 O O . PHE A 1 306 ? -10.113 -2.843 6.056 1.00 84.94 306 PHE A O 1
ATOM 2419 N N . SER A 1 307 ? -11.412 -3.763 7.637 1.00 76.75 307 SER A N 1
ATOM 2420 C CA . SER A 1 307 ? -11.042 -5.135 7.291 1.00 76.75 307 SER A CA 1
ATOM 2421 C C . SER A 1 307 ? -11.386 -5.476 5.832 1.00 76.75 307 SER A C 1
ATOM 2423 O O . SER A 1 307 ? -12.385 -5.017 5.276 1.00 76.75 307 SER A O 1
ATOM 2425 N N . VAL A 1 308 ? -10.566 -6.330 5.216 1.00 70.12 308 VAL A N 1
ATOM 2426 C CA . VAL A 1 308 ? -10.638 -6.701 3.786 1.00 70.12 308 VAL A CA 1
ATOM 2427 C C . VAL A 1 308 ? -12.029 -7.144 3.346 1.00 70.12 308 VAL A C 1
ATOM 2429 O O . VAL A 1 308 ? -12.469 -6.809 2.253 1.00 70.12 308 VAL A O 1
ATOM 2432 N N . GLY A 1 309 ? -12.731 -7.898 4.198 1.00 72.56 309 GLY A N 1
ATOM 2433 C CA . GLY A 1 309 ? -14.058 -8.437 3.891 1.00 72.56 309 GLY A CA 1
ATOM 2434 C C . GLY A 1 309 ? -15.157 -7.376 3.791 1.00 72.56 309 GLY A C 1
ATOM 2435 O O . GLY A 1 309 ? -16.259 -7.687 3.352 1.00 72.56 309 GLY A O 1
ATOM 2436 N N . LEU A 1 310 ? -14.868 -6.137 4.195 1.00 82.25 310 LEU A N 1
ATOM 2437 C CA . LEU A 1 310 ? -15.774 -4.991 4.104 1.00 82.25 310 LEU A CA 1
ATOM 2438 C C . LEU A 1 310 ? -15.433 -4.069 2.924 1.00 82.25 310 LEU A C 1
ATOM 2440 O O . LEU A 1 310 ? -16.155 -3.100 2.665 1.00 82.25 310 LEU A O 1
ATOM 2444 N N . LEU A 1 311 ? -14.341 -4.356 2.210 1.00 86.75 311 LEU A N 1
ATOM 2445 C CA . LEU A 1 311 ? -13.955 -3.630 1.011 1.00 86.75 311 LEU A CA 1
ATOM 2446 C C . LEU A 1 311 ? -14.642 -4.234 -0.211 1.00 86.75 311 LEU A C 1
ATOM 2448 O O . LEU A 1 311 ? -14.680 -5.449 -0.388 1.00 86.75 311 LEU A O 1
ATOM 2452 N N . HIS A 1 312 ? -15.159 -3.370 -1.076 1.00 88.69 312 HIS A N 1
ATOM 2453 C CA . HIS A 1 312 ? -15.728 -3.754 -2.360 1.00 88.69 312 HIS A CA 1
ATOM 2454 C C . HIS A 1 312 ? -14.832 -3.278 -3.497 1.00 88.69 312 HIS A C 1
ATOM 2456 O O . HIS A 1 312 ? -14.389 -2.128 -3.535 1.00 88.69 312 HIS A O 1
ATOM 2462 N N . LEU A 1 313 ? -14.567 -4.194 -4.424 1.00 92.25 313 LEU A N 1
ATOM 2463 C CA . LEU A 1 313 ? -13.771 -3.960 -5.617 1.00 92.25 313 LEU A CA 1
ATOM 2464 C C . LEU A 1 313 ? -14.664 -3.441 -6.747 1.00 92.25 313 LEU A C 1
ATOM 2466 O O . LEU A 1 313 ? -15.630 -4.102 -7.123 1.00 92.25 313 LEU A O 1
ATOM 2470 N N . HIS A 1 314 ? -14.310 -2.295 -7.322 1.00 91.94 314 HIS A N 1
ATOM 2471 C CA . HIS A 1 314 ? -14.984 -1.711 -8.481 1.00 91.94 314 HIS A CA 1
ATOM 2472 C C . HIS A 1 314 ? -14.007 -1.515 -9.637 1.00 91.94 314 HIS A C 1
ATOM 2474 O O . HIS A 1 314 ? -12.886 -1.052 -9.433 1.00 91.94 314 HIS A O 1
ATOM 2480 N N . CYS A 1 315 ? -14.454 -1.829 -10.854 1.00 93.88 315 CYS A N 1
ATOM 2481 C CA . CYS A 1 315 ? -13.809 -1.346 -12.072 1.00 93.88 315 CYS A CA 1
ATOM 2482 C C . CYS A 1 315 ? -14.273 0.096 -12.311 1.00 93.88 315 CYS A C 1
ATOM 2484 O O . CYS A 1 315 ? -15.472 0.373 -12.273 1.00 93.88 315 CYS A O 1
ATOM 2486 N N . ILE A 1 316 ? -13.330 1.013 -12.498 1.00 93.69 316 ILE A N 1
ATOM 2487 C CA . ILE A 1 316 ? -13.591 2.420 -12.791 1.00 93.69 316 ILE A CA 1
ATOM 2488 C C . ILE A 1 316 ? -13.393 2.606 -14.292 1.00 93.69 316 ILE A C 1
ATOM 2490 O O . ILE A 1 316 ? -12.283 2.456 -14.796 1.00 93.69 316 ILE A O 1
ATOM 2494 N N . GLU A 1 317 ? -14.467 2.949 -14.998 1.00 92.25 317 GLU A N 1
ATOM 2495 C CA . GLU A 1 317 ? -14.465 3.129 -16.451 1.00 92.25 317 GLU A CA 1
ATOM 2496 C C . GLU A 1 317 ? -14.809 4.572 -16.810 1.00 92.25 317 GLU A C 1
ATOM 2498 O O . GLU A 1 317 ? -15.581 5.235 -16.116 1.00 92.25 317 GLU A O 1
ATOM 2503 N N . TRP A 1 318 ? -14.274 5.056 -17.933 1.00 90.69 318 TRP A N 1
ATOM 2504 C CA . TRP A 1 318 ? -14.457 6.444 -18.367 1.00 90.69 318 TRP A CA 1
ATOM 2505 C C . TRP A 1 318 ? -15.931 6.854 -18.513 1.00 90.69 318 TRP A C 1
ATOM 2507 O O . TRP A 1 318 ? -16.295 7.976 -18.178 1.00 90.69 318 TRP A O 1
ATOM 2517 N N . HIS A 1 319 ? -16.787 5.958 -19.013 1.00 88.06 319 HIS A N 1
ATOM 2518 C CA . HIS A 1 319 ? -18.187 6.273 -19.308 1.00 88.06 319 HIS A CA 1
ATOM 2519 C C . HIS A 1 319 ? -19.146 6.073 -18.124 1.00 88.06 319 HIS A C 1
ATOM 2521 O O . HIS A 1 319 ? -20.256 6.600 -18.161 1.00 88.06 319 HIS A O 1
ATOM 2527 N N . THR A 1 320 ? -18.763 5.311 -17.092 1.00 89.06 320 THR A N 1
ATOM 2528 C CA . THR A 1 320 ? -19.608 5.066 -15.903 1.00 89.06 320 THR A CA 1
ATOM 2529 C C . THR A 1 320 ? -19.170 5.866 -14.681 1.00 89.06 320 THR A C 1
ATOM 2531 O O . THR A 1 320 ? -19.993 6.155 -13.811 1.00 89.06 320 THR A O 1
ATOM 2534 N N . ALA A 1 321 ? -17.892 6.239 -14.589 1.00 90.88 321 ALA A N 1
ATOM 2535 C CA . ALA A 1 321 ? -17.371 6.959 -13.440 1.00 90.88 321 ALA A CA 1
ATOM 2536 C C . ALA A 1 321 ? -17.882 8.406 -13.393 1.00 90.88 321 ALA A C 1
ATOM 2538 O O . ALA A 1 321 ? -17.876 9.136 -14.383 1.00 90.88 321 ALA A O 1
ATOM 2539 N N . SER A 1 322 ? -18.277 8.855 -12.199 1.00 92.00 322 SER A N 1
ATOM 2540 C CA . SER A 1 322 ? -18.594 10.269 -11.980 1.00 92.00 322 SER A CA 1
ATOM 2541 C C . SER A 1 322 ? -17.342 11.142 -12.115 1.00 92.00 322 SER A C 1
ATOM 2543 O O . SER A 1 322 ? -16.257 10.745 -11.685 1.00 92.00 322 SER A O 1
ATOM 2545 N N . ALA A 1 323 ? -17.499 12.367 -12.624 1.00 89.88 323 ALA A N 1
ATOM 2546 C CA . ALA A 1 323 ? -16.396 13.327 -12.723 1.00 89.88 323 ALA A CA 1
ATOM 2547 C C . ALA A 1 323 ? -15.711 13.574 -11.363 1.00 89.88 323 ALA A C 1
ATOM 2549 O O . ALA A 1 323 ? -14.489 13.598 -11.288 1.00 89.88 323 ALA A O 1
ATOM 2550 N N . ALA A 1 324 ? -16.484 13.636 -10.273 1.00 90.62 324 ALA A N 1
ATOM 2551 C CA . ALA A 1 324 ? -15.951 13.796 -8.919 1.00 90.62 324 ALA A CA 1
ATOM 2552 C C . ALA A 1 324 ? -15.052 12.622 -8.479 1.00 90.62 324 ALA A C 1
ATOM 2554 O O . ALA A 1 324 ? -14.072 12.824 -7.764 1.00 90.62 324 ALA A O 1
ATOM 2555 N N . LEU A 1 325 ? -15.364 11.390 -8.899 1.00 91.44 325 LEU A N 1
ATOM 2556 C CA . LEU A 1 325 ? -14.497 10.237 -8.649 1.00 91.44 325 LEU A CA 1
ATOM 2557 C C . LEU A 1 325 ? -13.217 10.323 -9.488 1.00 91.44 325 LEU A C 1
ATOM 2559 O O . LEU A 1 325 ? -12.134 10.070 -8.969 1.00 91.44 325 LEU A O 1
ATOM 2563 N N . LEU A 1 326 ? -13.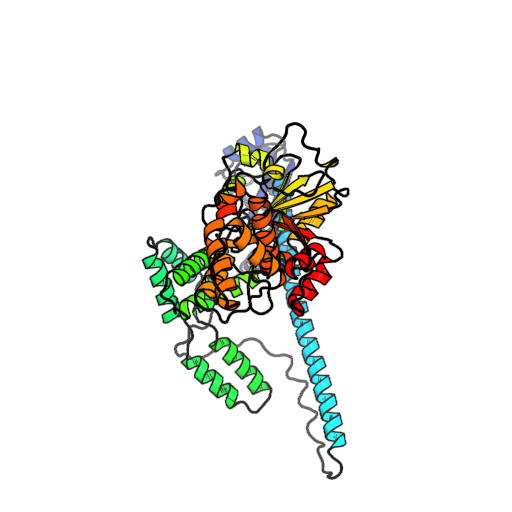331 10.706 -10.760 1.00 91.75 326 LEU A N 1
ATOM 2564 C CA . LEU A 1 326 ? -12.188 10.860 -11.661 1.00 91.75 326 LEU A CA 1
ATOM 2565 C C . LEU A 1 326 ? -11.218 11.956 -11.188 1.00 91.75 326 LEU A C 1
ATOM 2567 O O . LEU A 1 326 ? -10.008 11.738 -11.187 1.00 91.75 326 LEU A O 1
ATOM 2571 N N . GLU A 1 327 ? -11.724 13.079 -10.676 1.00 90.19 327 GLU A N 1
ATOM 2572 C CA . GLU A 1 327 ? -10.898 14.112 -10.034 1.00 90.19 327 GLU A CA 1
ATOM 2573 C C . GLU A 1 327 ? -10.126 13.563 -8.829 1.00 90.19 327 GLU A C 1
ATOM 2575 O O . GLU A 1 327 ? -8.946 13.867 -8.644 1.00 90.19 327 GLU A O 1
ATOM 2580 N N . LYS A 1 328 ? -10.766 12.717 -8.012 1.00 90.62 328 LYS A N 1
ATOM 2581 C CA . LYS A 1 328 ? -10.097 12.050 -6.887 1.00 90.62 328 LYS A CA 1
ATOM 2582 C C . LYS A 1 328 ? -9.028 11.074 -7.362 1.00 90.62 328 LYS A C 1
ATOM 2584 O O . LYS A 1 328 ? -7.941 11.069 -6.794 1.00 90.62 328 LYS A O 1
ATOM 2589 N N . VAL A 1 329 ? -9.300 10.294 -8.408 1.00 90.38 329 VAL A N 1
ATOM 2590 C CA . VAL A 1 329 ? -8.299 9.416 -9.037 1.00 90.38 329 VAL A CA 1
ATOM 2591 C C . VAL A 1 329 ? -7.078 10.228 -9.466 1.00 90.38 329 VAL A C 1
ATOM 2593 O O . VAL A 1 329 ? -5.960 9.875 -9.101 1.00 90.38 329 VAL A O 1
ATOM 2596 N N . MET A 1 330 ? -7.285 11.361 -10.145 1.00 88.06 330 MET A N 1
ATOM 2597 C CA . MET A 1 330 ? -6.185 12.240 -10.551 1.00 88.06 330 MET A CA 1
ATOM 2598 C C . MET A 1 330 ? -5.414 12.810 -9.361 1.00 88.06 330 MET A C 1
ATOM 2600 O O . MET A 1 330 ? -4.187 12.844 -9.375 1.00 88.06 330 MET A O 1
ATOM 2604 N N . LYS A 1 331 ? -6.128 13.242 -8.317 1.00 87.38 331 LYS A N 1
ATOM 2605 C CA . LYS A 1 331 ? -5.538 13.830 -7.109 1.00 87.38 331 LYS A CA 1
ATOM 2606 C C . LYS A 1 331 ? -4.716 12.831 -6.291 1.00 87.38 331 LYS A C 1
ATOM 2608 O O . LYS A 1 331 ? -3.780 13.242 -5.607 1.00 87.38 331 LYS A O 1
ATOM 2613 N N . TYR A 1 332 ? -5.103 11.558 -6.288 1.00 84.88 332 TYR A N 1
ATOM 2614 C CA . TYR A 1 332 ? -4.529 10.540 -5.406 1.00 84.88 332 TYR A CA 1
ATOM 2615 C C . TYR A 1 332 ? -3.475 9.644 -6.061 1.00 84.88 332 TYR A C 1
ATOM 2617 O O . TYR A 1 332 ? -2.902 8.802 -5.370 1.00 84.88 332 TYR A O 1
ATOM 2625 N N . GLU A 1 333 ? -3.195 9.819 -7.350 1.00 81.00 333 GLU A N 1
ATOM 2626 C CA . GLU A 1 333 ? -2.128 9.090 -8.032 1.00 81.00 333 GLU A CA 1
ATOM 2627 C C . GLU A 1 333 ? -0.754 9.479 -7.467 1.00 81.00 333 GLU A C 1
ATOM 2629 O O . GLU A 1 333 ? -0.302 10.618 -7.591 1.00 81.00 333 GLU A O 1
ATOM 2634 N N . ALA A 1 334 ? -0.105 8.520 -6.805 1.00 71.50 334 ALA A N 1
ATOM 2635 C CA . ALA A 1 334 ? 1.131 8.742 -6.060 1.00 71.50 334 ALA A CA 1
ATOM 2636 C C . ALA A 1 334 ? 2.392 8.306 -6.821 1.00 71.50 334 ALA A C 1
ATOM 2638 O O . ALA A 1 334 ? 3.499 8.689 -6.429 1.00 71.50 334 ALA A O 1
ATOM 2639 N N . VAL A 1 335 ? 2.247 7.492 -7.871 1.00 68.00 335 VAL A N 1
ATOM 2640 C CA . VAL A 1 335 ? 3.378 6.891 -8.587 1.00 68.00 335 VAL A CA 1
ATOM 2641 C C . VAL A 1 335 ? 3.715 7.715 -9.827 1.00 68.00 335 VAL A C 1
ATOM 2643 O O . VAL A 1 335 ? 4.858 8.149 -9.962 1.00 68.00 335 VAL A O 1
ATOM 2646 N N . HIS A 1 336 ? 2.721 8.012 -10.672 1.00 73.81 336 HIS A N 1
ATOM 2647 C CA . HIS A 1 336 ? 2.916 8.764 -11.920 1.00 73.81 336 HIS A CA 1
ATOM 2648 C C . HIS A 1 336 ? 1.865 9.859 -12.093 1.00 73.81 336 HIS A C 1
ATOM 2650 O O . HIS A 1 336 ? 0.764 9.588 -12.575 1.00 73.81 336 HIS A O 1
ATOM 2656 N N . ALA A 1 337 ? 2.214 11.101 -11.749 1.00 79.00 337 ALA A N 1
ATOM 2657 C CA . ALA A 1 337 ? 1.306 12.243 -11.847 1.00 79.00 337 ALA A CA 1
ATOM 2658 C C . ALA A 1 337 ? 0.657 12.362 -13.241 1.00 79.00 337 ALA A C 1
ATOM 2660 O O . ALA A 1 337 ? 1.295 12.107 -14.267 1.00 79.00 337 ALA A O 1
ATOM 2661 N N . PHE A 1 338 ? -0.622 12.736 -13.270 1.00 80.00 338 PHE A N 1
ATOM 2662 C CA . PHE A 1 338 ? -1.351 12.959 -14.516 1.00 80.00 338 PHE A CA 1
ATOM 2663 C C . PHE A 1 338 ? -0.951 14.284 -15.163 1.00 80.00 338 PHE A C 1
ATOM 2665 O O . PHE A 1 338 ? -0.843 15.301 -14.482 1.00 80.00 338 PHE A O 1
ATOM 2672 N N . GLN A 1 339 ? -0.829 14.284 -16.490 1.00 80.12 339 GLN A N 1
ATOM 2673 C CA . GLN A 1 339 ? -0.574 15.500 -17.282 1.00 80.12 339 GLN A CA 1
ATOM 2674 C C . GLN A 1 339 ? -1.863 16.252 -17.673 1.00 80.12 339 GLN A C 1
ATOM 2676 O O . GLN A 1 339 ? -1.821 17.232 -18.410 1.00 80.12 339 GLN A O 1
ATOM 2681 N N . GLY A 1 340 ? -3.026 15.781 -17.210 1.00 85.12 340 GLY A N 1
ATOM 2682 C CA . GLY A 1 340 ? -4.336 16.367 -17.497 1.00 85.12 340 GLY A CA 1
ATOM 2683 C C . GLY A 1 340 ? -5.416 15.314 -17.753 1.00 85.12 340 GLY A C 1
ATOM 2684 O O . GLY A 1 340 ? -5.205 14.116 -17.560 1.00 85.12 340 GLY A O 1
ATOM 2685 N N . TRP A 1 341 ? -6.585 15.768 -18.205 1.00 87.31 341 TRP A N 1
ATOM 2686 C CA . TRP A 1 341 ? -7.748 14.908 -18.458 1.00 87.31 341 TRP A CA 1
ATOM 2687 C C . TRP A 1 341 ? -7.554 13.940 -19.630 1.00 87.31 341 TRP A C 1
ATOM 2689 O O . TRP A 1 341 ? -8.027 12.807 -19.566 1.00 87.31 341 TRP A O 1
ATOM 2699 N N . ASP A 1 342 ? -6.818 14.342 -20.668 1.00 87.00 342 ASP A N 1
ATOM 2700 C CA . ASP A 1 342 ? -6.522 13.456 -21.799 1.00 87.00 342 ASP A CA 1
ATOM 2701 C C . ASP A 1 342 ? -5.622 12.289 -21.387 1.00 87.00 342 ASP A C 1
ATOM 2703 O O . ASP A 1 342 ? -5.808 11.165 -21.850 1.00 87.00 342 ASP A O 1
ATOM 2707 N N . ASP A 1 343 ? -4.685 12.529 -20.466 1.00 86.69 343 ASP A N 1
ATOM 2708 C CA . ASP A 1 343 ? -3.864 11.469 -19.880 1.00 86.69 343 ASP A CA 1
ATOM 2709 C C . ASP A 1 343 ? -4.718 10.494 -19.064 1.00 86.69 343 ASP A C 1
ATOM 2711 O O . ASP A 1 343 ? -4.611 9.281 -19.234 1.00 86.69 343 ASP A O 1
ATOM 2715 N N . LEU A 1 344 ? -5.655 11.004 -18.258 1.00 89.06 344 LEU A N 1
ATOM 2716 C CA . LEU A 1 344 ? -6.607 10.152 -17.547 1.00 89.06 344 LEU A CA 1
ATOM 2717 C C . LEU A 1 344 ? -7.433 9.287 -18.504 1.00 89.06 344 LEU A C 1
ATOM 2719 O O . LEU A 1 344 ? -7.566 8.083 -18.282 1.00 89.06 344 LEU A O 1
ATOM 2723 N N . LYS A 1 345 ? -7.950 9.880 -19.584 1.00 88.00 345 LYS A N 1
ATOM 2724 C CA . LYS A 1 345 ? -8.728 9.158 -20.593 1.00 88.00 345 LYS A CA 1
ATOM 2725 C C . LYS A 1 345 ? -7.907 8.048 -21.250 1.00 88.00 345 LYS A C 1
ATOM 2727 O O . LYS A 1 345 ? -8.416 6.941 -21.408 1.00 88.00 345 LYS A O 1
ATOM 2732 N N . ARG A 1 346 ? -6.631 8.299 -21.565 1.00 87.44 346 ARG A N 1
ATOM 2733 C CA . ARG A 1 346 ? -5.708 7.267 -22.068 1.00 87.44 346 ARG A CA 1
ATOM 2734 C C . ARG A 1 346 ? -5.505 6.143 -21.053 1.00 87.44 346 ARG A C 1
ATOM 2736 O O . ARG A 1 346 ? -5.625 4.972 -21.404 1.00 87.44 346 ARG A O 1
ATOM 2743 N N . ARG A 1 347 ? -5.284 6.466 -19.775 1.00 88.50 347 ARG A N 1
ATOM 2744 C CA . ARG A 1 347 ? -5.118 5.463 -18.702 1.00 88.50 347 ARG A CA 1
ATOM 2745 C C . ARG A 1 347 ? -6.404 4.702 -18.343 1.00 88.50 347 ARG A C 1
ATOM 2747 O O . ARG A 1 347 ? -6.337 3.757 -17.561 1.00 88.50 347 ARG A O 1
ATOM 2754 N N . LEU A 1 348 ? -7.539 5.081 -18.931 1.00 89.69 348 LEU A N 1
ATOM 2755 C CA . LEU A 1 348 ? -8.838 4.405 -18.848 1.00 89.69 348 LEU A CA 1
ATOM 2756 C C . LEU A 1 348 ? -9.307 3.849 -20.207 1.00 89.69 348 LEU A C 1
ATOM 2758 O O . LEU A 1 348 ? -10.482 3.520 -20.366 1.00 89.69 348 LEU A O 1
ATOM 2762 N N . ALA A 1 349 ? -8.408 3.763 -21.193 1.00 87.50 349 ALA A N 1
ATOM 2763 C CA . ALA A 1 349 ? -8.702 3.213 -22.513 1.00 87.50 349 ALA A CA 1
ATOM 2764 C C . ALA A 1 349 ? -8.978 1.696 -22.474 1.00 87.50 349 ALA A C 1
ATOM 2766 O O . ALA A 1 349 ? -8.784 1.028 -21.461 1.00 87.50 349 ALA A O 1
ATOM 2767 N N . ALA A 1 350 ? -9.398 1.128 -23.608 1.00 86.31 350 ALA A N 1
ATOM 2768 C CA . ALA A 1 350 ? -9.847 -0.264 -23.713 1.00 86.31 350 ALA A CA 1
ATOM 2769 C C . ALA A 1 350 ? -8.798 -1.313 -23.292 1.00 86.31 350 ALA A C 1
ATOM 2771 O O . ALA A 1 350 ? -9.161 -2.370 -22.784 1.00 86.31 350 ALA A O 1
ATOM 2772 N N . ASN A 1 351 ? -7.505 -1.029 -23.447 1.00 89.75 351 ASN A N 1
ATOM 2773 C CA . ASN A 1 351 ? -6.391 -1.887 -23.024 1.00 89.75 351 ASN A CA 1
ATOM 2774 C C . ASN A 1 351 ? -5.804 -1.481 -21.655 1.00 89.75 351 ASN A C 1
ATOM 2776 O O . ASN A 1 351 ? -4.653 -1.788 -21.320 1.00 89.75 351 ASN A O 1
ATOM 2780 N N . ARG A 1 352 ? -6.575 -0.734 -20.868 1.00 92.44 352 ARG A N 1
ATOM 2781 C CA . ARG A 1 352 ? -6.271 -0.372 -19.488 1.00 92.44 352 ARG A CA 1
ATOM 2782 C C . ARG A 1 352 ? -7.430 -0.804 -18.600 1.00 92.44 352 ARG A C 1
ATOM 2784 O O . ARG A 1 352 ? -8.584 -0.861 -19.021 1.00 92.44 352 ARG A O 1
ATOM 2791 N N . ARG A 1 353 ? -7.127 -1.119 -17.348 1.00 94.06 353 ARG A N 1
ATOM 2792 C CA . ARG A 1 353 ? -8.140 -1.295 -16.304 1.00 94.06 353 ARG A CA 1
ATOM 2793 C C . ARG A 1 353 ? -7.720 -0.490 -15.092 1.00 94.06 353 ARG A C 1
ATOM 2795 O O . ARG A 1 353 ? -6.563 -0.556 -14.678 1.00 94.06 353 ARG A O 1
ATOM 2802 N N . LEU A 1 354 ? -8.658 0.255 -14.525 1.00 94.88 354 LEU A N 1
ATOM 2803 C CA . LEU A 1 354 ? -8.486 0.893 -13.231 1.00 94.88 354 LEU A CA 1
ATOM 2804 C C . LEU A 1 354 ? -9.427 0.224 -12.245 1.00 94.88 354 LEU A C 1
ATOM 2806 O O . LEU A 1 354 ? -10.639 0.216 -12.437 1.00 94.88 354 LEU A O 1
ATOM 2810 N N . TYR A 1 355 ? -8.860 -0.309 -11.175 1.00 94.62 355 TYR A N 1
ATOM 2811 C CA . TYR A 1 355 ? -9.622 -0.887 -10.087 1.00 94.62 355 TYR A CA 1
ATOM 2812 C C . TYR A 1 355 ? -9.536 -0.002 -8.848 1.00 94.62 355 TYR A C 1
ATOM 2814 O O . TYR A 1 355 ? -8.470 0.513 -8.515 1.00 94.62 355 TYR A O 1
ATOM 2822 N N . GLY A 1 356 ? -10.661 0.161 -8.158 1.00 93.44 356 GLY A N 1
ATOM 2823 C CA . GLY A 1 356 ? -10.755 0.865 -6.887 1.00 93.44 356 GLY A CA 1
ATOM 2824 C C . GLY A 1 356 ? -11.318 -0.040 -5.797 1.00 93.44 356 GLY A C 1
ATOM 2825 O O . GLY A 1 356 ? -12.321 -0.717 -6.016 1.00 93.44 356 GLY A O 1
ATOM 2826 N N . PHE A 1 357 ? -10.698 -0.033 -4.620 1.00 92.25 357 PHE A N 1
ATOM 2827 C CA . PHE A 1 357 ? -11.291 -0.600 -3.409 1.00 92.25 357 PHE A CA 1
ATOM 2828 C C . PHE A 1 357 ? -12.014 0.492 -2.638 1.00 92.25 357 PHE A C 1
ATOM 2830 O O . PHE A 1 357 ? -11.417 1.513 -2.300 1.00 92.25 357 PHE A O 1
ATOM 2837 N N . PHE A 1 358 ? -13.278 0.257 -2.324 1.00 91.69 358 PHE A N 1
ATOM 2838 C CA . PHE A 1 358 ? -14.137 1.197 -1.618 1.00 91.69 358 PHE A CA 1
ATOM 2839 C C . PHE A 1 358 ? -14.681 0.549 -0.348 1.00 91.69 358 PHE A C 1
ATOM 2841 O O . PHE A 1 358 ? -14.739 -0.674 -0.227 1.00 91.69 358 PHE A O 1
ATOM 2848 N N . HIS A 1 359 ? -15.073 1.371 0.619 1.00 89.94 359 HIS A N 1
ATOM 2849 C CA . HIS A 1 359 ? -15.679 0.913 1.866 1.00 89.94 359 HIS A CA 1
ATOM 2850 C C . HIS A 1 359 ? -17.059 1.542 2.025 1.00 89.94 359 HIS A C 1
ATOM 2852 O O . HIS A 1 359 ? -17.250 2.703 1.676 1.00 89.94 359 HIS A O 1
ATOM 2858 N N . HIS A 1 360 ? -18.031 0.804 2.569 1.00 85.25 360 HIS A N 1
ATOM 2859 C CA . HIS A 1 360 ? -19.427 1.266 2.617 1.00 85.25 360 HIS A CA 1
ATOM 2860 C C . HIS A 1 360 ? -19.594 2.566 3.418 1.00 85.25 360 HIS A C 1
ATOM 2862 O O . HIS A 1 360 ? -20.409 3.412 3.069 1.00 85.25 360 HIS A O 1
ATOM 2868 N N . SER A 1 361 ? -18.782 2.760 4.462 1.00 86.25 361 SER A N 1
ATOM 2869 C CA . SER A 1 361 ? -18.778 4.003 5.247 1.00 86.25 361 SER A CA 1
ATOM 2870 C C . SER A 1 361 ? -18.063 5.172 4.558 1.00 86.25 361 SER A C 1
ATOM 2872 O O . SER A 1 361 ? -18.139 6.291 5.054 1.00 86.25 361 SER A O 1
ATOM 2874 N N . LEU A 1 362 ? -17.355 4.926 3.449 1.00 88.62 362 LEU A N 1
ATOM 2875 C CA . LEU A 1 362 ? -16.649 5.918 2.633 1.00 88.62 362 LEU A CA 1
ATOM 2876 C C . LEU A 1 362 ? -16.916 5.683 1.128 1.00 88.62 362 LEU A C 1
ATOM 2878 O O . LEU A 1 362 ? -15.978 5.478 0.358 1.00 88.62 362 LEU A O 1
ATOM 2882 N N . PRO A 1 363 ? -18.183 5.707 0.674 1.00 84.19 363 PRO A N 1
ATOM 2883 C CA . PRO A 1 363 ? -18.547 5.246 -0.670 1.00 84.19 363 PRO A CA 1
ATOM 2884 C C . PRO A 1 363 ? -17.993 6.144 -1.784 1.00 84.19 363 PRO A C 1
ATOM 2886 O O . PRO A 1 363 ? -17.779 5.696 -2.904 1.00 84.19 363 PRO A O 1
ATOM 2889 N N . ALA A 1 364 ? -17.734 7.417 -1.480 1.00 85.75 364 ALA A N 1
ATOM 2890 C CA . ALA A 1 364 ? -17.167 8.376 -2.422 1.00 85.75 364 ALA A CA 1
ATOM 2891 C C . ALA A 1 364 ? -15.628 8.431 -2.389 1.00 85.75 364 ALA A C 1
ATOM 2893 O O . ALA A 1 364 ? -15.047 9.254 -3.097 1.00 85.75 364 ALA A O 1
ATOM 2894 N N . GLU A 1 365 ? -14.963 7.636 -1.545 1.00 90.12 365 GLU A N 1
ATOM 2895 C CA . GLU A 1 365 ? -13.504 7.635 -1.399 1.00 90.12 365 GLU A CA 1
ATOM 2896 C C . GLU A 1 365 ? -12.929 6.287 -1.856 1.00 90.12 365 GLU A C 1
ATOM 2898 O O . GLU A 1 365 ? -13.090 5.288 -1.149 1.00 90.12 365 GLU A O 1
ATOM 2903 N N . PRO A 1 366 ? -12.224 6.227 -3.000 1.00 92.06 366 PRO A N 1
ATOM 2904 C CA . PRO A 1 366 ? -11.440 5.043 -3.323 1.00 92.06 366 PRO A CA 1
ATOM 2905 C C . PRO A 1 366 ? -10.304 4.955 -2.311 1.00 92.06 366 PRO A C 1
ATOM 2907 O O . PRO A 1 366 ? -9.568 5.921 -2.171 1.00 92.06 366 PRO A O 1
ATOM 2910 N N . LEU A 1 367 ? -10.144 3.848 -1.592 1.00 91.25 367 LEU A N 1
ATOM 2911 C CA . LEU A 1 367 ? -9.095 3.668 -0.578 1.00 91.25 367 LEU A CA 1
ATOM 2912 C C . LEU A 1 367 ? -7.779 3.185 -1.186 1.00 91.25 367 LEU A C 1
ATOM 2914 O O . LEU A 1 367 ? -6.698 3.596 -0.758 1.00 91.25 367 LEU A O 1
ATOM 2918 N N . VAL A 1 368 ? -7.889 2.320 -2.192 1.00 90.69 368 VAL A N 1
ATOM 2919 C CA . VAL A 1 368 ? -6.773 1.824 -2.997 1.00 90.69 368 VAL A CA 1
ATOM 2920 C C . VAL A 1 368 ? -7.167 1.938 -4.456 1.00 90.69 368 VAL A C 1
ATOM 2922 O O . VAL A 1 368 ? -8.241 1.476 -4.833 1.00 90.69 368 VAL A O 1
ATOM 2925 N N . LEU A 1 369 ? -6.298 2.540 -5.256 1.00 92.69 369 LEU A N 1
ATOM 2926 C CA . LEU A 1 369 ? -6.403 2.592 -6.708 1.00 92.69 369 LEU A CA 1
ATOM 2927 C C . LEU A 1 369 ? -5.318 1.712 -7.309 1.00 92.69 369 LEU A C 1
ATOM 2929 O O . LEU A 1 369 ? -4.174 1.745 -6.857 1.00 92.69 369 LEU A O 1
ATOM 2933 N N . LEU A 1 370 ? -5.681 0.924 -8.313 1.00 93.50 370 LEU A N 1
ATOM 2934 C CA . LEU A 1 370 ? -4.775 0.013 -8.987 1.00 93.50 370 LEU A CA 1
ATOM 2935 C C . LEU A 1 370 ? -4.941 0.138 -10.498 1.00 93.50 370 LEU A C 1
ATOM 2937 O O . LEU A 1 370 ? -5.960 -0.257 -11.067 1.00 93.50 370 LEU A O 1
ATOM 2941 N N . HIS A 1 371 ? -3.913 0.686 -11.135 1.00 94.12 371 HIS A N 1
ATOM 2942 C CA . HIS A 1 371 ? -3.836 0.811 -12.578 1.00 94.12 371 HIS A CA 1
ATOM 2943 C C . HIS A 1 371 ? -3.188 -0.429 -13.196 1.00 94.12 371 HIS A C 1
ATOM 2945 O O . HIS A 1 371 ? -2.116 -0.877 -12.780 1.00 94.12 371 HIS A O 1
ATOM 2951 N N . THR A 1 372 ? -3.848 -0.957 -14.222 1.00 95.12 372 THR A N 1
ATOM 2952 C CA . THR A 1 372 ? -3.436 -2.147 -14.962 1.00 95.12 372 THR A CA 1
ATOM 2953 C C . THR A 1 372 ? -3.293 -1.811 -16.436 1.00 95.12 372 THR A C 1
ATOM 2955 O O . THR A 1 372 ? -4.201 -1.230 -17.034 1.00 95.12 372 THR A O 1
ATOM 2958 N N . ALA A 1 373 ? -2.176 -2.214 -17.030 1.00 94.56 373 ALA A N 1
ATOM 2959 C CA . ALA A 1 373 ? -1.984 -2.216 -18.470 1.00 94.56 373 ALA A CA 1
ATOM 2960 C C . ALA A 1 373 ? -2.063 -3.639 -19.014 1.00 94.56 373 ALA A C 1
ATOM 2962 O O . ALA A 1 373 ? -1.494 -4.562 -18.430 1.00 94.56 373 ALA A O 1
ATOM 2963 N N . LEU A 1 374 ? -2.787 -3.801 -20.119 1.00 94.31 374 LEU A N 1
ATOM 2964 C CA . LEU A 1 374 ? -2.890 -5.053 -20.855 1.00 94.31 374 LEU A CA 1
ATOM 2965 C C . LEU A 1 374 ? -1.892 -5.009 -22.010 1.00 94.31 374 LEU A C 1
ATOM 2967 O O . LEU A 1 374 ? -1.968 -4.125 -22.864 1.00 94.31 374 LEU A O 1
ATOM 2971 N N . THR A 1 375 ? -0.935 -5.931 -22.002 1.00 92.88 375 THR A N 1
ATOM 2972 C CA . THR A 1 375 ? 0.194 -5.959 -22.937 1.00 92.88 375 THR A CA 1
ATOM 2973 C C . THR A 1 375 ? 0.391 -7.354 -23.523 1.00 92.88 375 THR A C 1
ATOM 2975 O O . THR A 1 375 ? -0.071 -8.366 -22.981 1.00 92.88 375 THR A O 1
ATOM 2978 N N . LEU A 1 376 ? 1.099 -7.425 -24.653 1.00 92.12 376 LEU A N 1
ATOM 2979 C CA . LEU A 1 376 ? 1.558 -8.702 -25.192 1.00 92.12 376 LEU A CA 1
ATOM 2980 C C . LEU A 1 376 ? 2.649 -9.269 -24.287 1.00 92.12 376 LEU A C 1
ATOM 2982 O O . LEU A 1 376 ? 2.456 -10.348 -23.739 1.00 92.12 376 LEU A O 1
ATOM 2986 N N . ASP A 1 377 ? 3.705 -8.509 -24.008 1.00 92.38 377 ASP A N 1
ATOM 2987 C CA . ASP A 1 377 ? 4.841 -8.958 -23.197 1.00 92.38 377 ASP A CA 1
ATOM 2988 C C . ASP A 1 377 ? 4.957 -8.278 -21.836 1.00 92.38 377 ASP A C 1
ATOM 2990 O O . ASP A 1 377 ? 4.216 -7.349 -21.515 1.00 92.38 377 ASP A O 1
ATOM 2994 N N . VAL A 1 378 ? 5.858 -8.797 -20.994 1.00 95.00 378 VAL A N 1
ATOM 2995 C CA . VAL A 1 378 ? 6.110 -8.239 -19.662 1.00 95.00 378 VAL A CA 1
ATOM 2996 C C . VAL A 1 378 ? 6.932 -6.958 -19.801 1.00 95.00 378 VAL A C 1
ATOM 2998 O O . VAL A 1 378 ? 8.109 -7.058 -20.169 1.00 95.00 378 VAL A O 1
ATOM 3001 N N . PRO A 1 379 ? 6.361 -5.785 -19.470 1.00 94.44 379 PRO A N 1
ATOM 3002 C CA . PRO A 1 379 ? 7.050 -4.515 -19.644 1.00 94.44 379 PRO A CA 1
ATOM 3003 C C . PRO A 1 379 ? 8.308 -4.448 -18.780 1.00 94.44 379 PRO A C 1
ATOM 3005 O O . PRO A 1 379 ? 8.347 -4.970 -17.655 1.00 94.44 379 PRO A O 1
ATOM 3008 N N . ALA A 1 380 ? 9.339 -3.822 -19.340 1.00 94.06 380 ALA A N 1
ATOM 3009 C CA . ALA A 1 380 ? 10.611 -3.580 -18.673 1.00 94.06 380 ALA A CA 1
ATOM 3010 C C . ALA A 1 380 ? 10.820 -2.090 -18.378 1.00 94.06 380 ALA A C 1
ATOM 3012 O O . ALA A 1 380 ? 11.595 -1.780 -17.482 1.00 94.06 380 ALA A O 1
ATOM 3013 N N . ALA A 1 381 ? 10.102 -1.190 -19.056 1.00 93.81 381 ALA A N 1
ATOM 3014 C CA . ALA A 1 381 ? 10.160 0.244 -18.811 1.00 93.81 381 ALA A CA 1
ATOM 3015 C C . ALA A 1 381 ? 8.765 0.864 -18.641 1.00 93.81 381 ALA A C 1
ATOM 3017 O O . ALA A 1 381 ? 7.754 0.346 -19.120 1.00 93.81 381 ALA A O 1
ATOM 3018 N N . MET A 1 382 ? 8.699 1.996 -17.939 1.00 91.25 382 MET A N 1
ATOM 3019 C CA . MET A 1 382 ? 7.458 2.744 -17.739 1.00 91.25 382 MET A CA 1
ATOM 3020 C C . MET A 1 382 ? 6.956 3.387 -19.028 1.00 91.25 382 MET A C 1
ATOM 3022 O O . MET A 1 382 ? 5.744 3.538 -19.188 1.00 91.25 382 MET A O 1
ATOM 3026 N N . GLN A 1 383 ? 7.854 3.726 -19.954 1.00 87.94 383 GLN A N 1
ATOM 3027 C CA . GLN A 1 383 ? 7.500 4.214 -21.287 1.00 87.94 383 GLN A CA 1
ATOM 3028 C C . GLN A 1 383 ? 6.622 3.200 -22.024 1.00 87.94 383 GLN A C 1
ATOM 3030 O O . GLN A 1 383 ? 5.551 3.577 -22.492 1.00 87.94 383 GLN A O 1
ATOM 3035 N N . ASP A 1 384 ? 6.985 1.910 -21.991 1.00 85.88 384 ASP A N 1
ATOM 3036 C CA . ASP A 1 384 ? 6.220 0.810 -22.608 1.00 85.88 384 ASP A CA 1
ATOM 3037 C C . ASP A 1 384 ? 4.758 0.756 -22.125 1.00 85.88 384 ASP A C 1
ATOM 3039 O O . ASP A 1 384 ? 3.868 0.232 -22.799 1.00 85.88 384 ASP A O 1
ATOM 3043 N N . VAL A 1 385 ? 4.509 1.263 -20.914 1.00 87.50 385 VAL A N 1
ATOM 3044 C CA . VAL A 1 385 ? 3.213 1.210 -20.235 1.00 87.50 385 VAL A CA 1
ATOM 3045 C C . VAL A 1 385 ? 2.423 2.509 -20.392 1.00 87.50 385 VAL A C 1
ATOM 3047 O O . VAL A 1 385 ? 1.197 2.474 -20.551 1.00 87.50 385 VAL A O 1
ATOM 3050 N N . LEU A 1 386 ? 3.089 3.660 -20.303 1.00 85.00 386 LEU A N 1
ATOM 3051 C CA . LEU A 1 386 ? 2.444 4.972 -20.341 1.00 85.00 386 LEU A CA 1
ATOM 3052 C C . LEU A 1 386 ? 2.199 5.457 -21.770 1.00 85.00 386 LEU A C 1
ATOM 3054 O O . LEU A 1 386 ? 1.175 6.097 -22.022 1.00 85.00 386 LEU A O 1
ATOM 3058 N N . GLU A 1 387 ? 3.095 5.141 -22.701 1.00 79.50 387 GLU A N 1
ATOM 3059 C CA . GLU A 1 387 ? 2.949 5.543 -24.093 1.00 79.50 387 GLU A CA 1
ATOM 3060 C C . GLU A 1 387 ? 1.912 4.662 -24.801 1.00 79.50 387 GLU A C 1
ATOM 3062 O O . GLU A 1 387 ? 1.799 3.451 -24.583 1.00 79.50 387 GLU A O 1
ATOM 3067 N N . GLN A 1 388 ? 1.080 5.303 -25.624 1.00 66.31 388 GLN A N 1
ATOM 3068 C CA . GLN A 1 388 ? 0.074 4.629 -26.437 1.00 66.31 388 GLN A CA 1
ATOM 3069 C C . GLN A 1 388 ? 0.480 4.670 -27.904 1.00 66.31 388 GLN A C 1
ATOM 3071 O O . GLN A 1 388 ? 0.081 5.606 -28.599 1.00 66.31 388 GLN A O 1
ATOM 3076 N N . PRO A 1 389 ? 1.274 3.695 -28.390 1.00 66.00 389 PRO A N 1
ATOM 3077 C CA . PRO A 1 389 ? 1.493 3.581 -29.819 1.00 66.00 389 PRO A CA 1
ATOM 3078 C C . PRO A 1 389 ? 0.151 3.336 -30.540 1.00 66.00 389 PRO A C 1
ATOM 3080 O O . PRO A 1 389 ? -0.750 2.724 -29.959 1.00 66.00 389 PRO A O 1
ATOM 3083 N N . PRO A 1 390 ? -0.001 3.799 -31.794 1.00 62.62 390 PRO A N 1
ATOM 3084 C CA . PRO A 1 390 ? -1.239 3.645 -32.565 1.00 62.62 390 PRO A CA 1
ATOM 3085 C C . PRO A 1 390 ? -1.704 2.185 -32.696 1.00 62.62 390 PRO A C 1
ATOM 3087 O O . PRO A 1 390 ? -2.903 1.920 -32.663 1.00 62.62 390 PRO A O 1
ATOM 3090 N N . ASP A 1 391 ? -0.754 1.249 -32.762 1.00 66.81 391 ASP A N 1
ATOM 3091 C CA . ASP A 1 391 ? -0.982 -0.186 -32.973 1.00 66.81 391 ASP A CA 1
ATOM 3092 C C . ASP A 1 391 ? -1.052 -0.983 -31.659 1.00 66.81 391 ASP A C 1
ATOM 3094 O O . ASP A 1 391 ? -0.559 -2.108 -31.560 1.00 66.81 391 ASP A O 1
ATOM 3098 N N . GLN A 1 392 ? -1.617 -0.400 -30.596 1.00 69.62 392 GLN A N 1
ATOM 3099 C CA . GLN A 1 392 ? -1.762 -1.131 -29.339 1.00 69.62 392 GLN A CA 1
ATOM 3100 C C . GLN A 1 392 ? -2.665 -2.365 -29.507 1.00 69.62 392 GLN A C 1
ATOM 3102 O O . GLN A 1 392 ? -3.731 -2.267 -30.122 1.00 69.62 392 GLN A O 1
ATOM 3107 N N . PRO A 1 393 ? -2.282 -3.509 -28.908 1.00 71.62 393 PRO A N 1
ATOM 3108 C CA . PRO A 1 393 ? -3.075 -4.724 -28.982 1.00 71.62 393 PRO A CA 1
ATOM 3109 C C . PRO A 1 393 ? -4.436 -4.485 -28.342 1.00 71.62 393 PRO A C 1
ATOM 3111 O O . PRO A 1 393 ? -4.570 -3.764 -27.339 1.00 71.62 393 PRO A O 1
ATOM 3114 N N . ARG A 1 394 ? -5.452 -5.133 -28.904 1.00 84.38 394 ARG A N 1
ATOM 3115 C CA . ARG A 1 394 ? -6.773 -5.150 -28.277 1.00 84.38 394 ARG A CA 1
ATOM 3116 C C . ARG A 1 394 ? -6.699 -5.891 -26.939 1.00 84.38 394 ARG A C 1
ATOM 3118 O O . ARG A 1 394 ? -5.795 -6.695 -26.701 1.00 84.38 394 ARG A O 1
ATOM 3125 N N . ALA A 1 395 ? -7.651 -5.636 -26.044 1.00 86.94 395 ALA A N 1
ATOM 3126 C CA . ALA A 1 395 ? -7.674 -6.299 -24.735 1.00 86.94 395 ALA A CA 1
ATOM 3127 C C . ALA A 1 395 ? -7.732 -7.836 -24.871 1.00 86.94 395 ALA A C 1
ATOM 3129 O O . ALA A 1 395 ? -7.153 -8.566 -24.067 1.00 86.94 395 ALA A O 1
ATOM 3130 N N . GLU A 1 396 ? -8.381 -8.317 -25.928 1.00 89.19 396 GLU A N 1
ATOM 3131 C CA . GLU A 1 396 ? -8.536 -9.724 -26.290 1.00 89.19 396 GLU A CA 1
ATOM 3132 C C . GLU A 1 396 ? -7.242 -10.362 -26.823 1.00 89.19 396 GLU A C 1
ATOM 3134 O O . GLU A 1 396 ? -7.099 -11.580 -26.797 1.00 89.19 396 GLU A O 1
ATOM 3139 N N . GLU A 1 397 ? -6.283 -9.559 -27.281 1.00 91.31 397 GLU A N 1
ATOM 3140 C CA . GLU A 1 397 ? -4.992 -10.030 -27.801 1.00 91.31 397 GLU A CA 1
ATOM 3141 C C . GLU A 1 397 ? -3.910 -10.045 -26.715 1.00 91.31 397 GLU A C 1
ATOM 3143 O O . GLU A 1 397 ? -2.917 -10.765 -26.822 1.00 91.31 397 GLU A O 1
ATOM 3148 N N . ALA A 1 398 ? -4.093 -9.262 -25.649 1.00 93.25 398 ALA A N 1
ATOM 3149 C CA . ALA A 1 398 ? -3.140 -9.172 -24.553 1.00 93.25 398 ALA A CA 1
ATOM 3150 C C . ALA A 1 398 ? -2.928 -10.531 -23.867 1.00 93.25 398 ALA A C 1
ATOM 3152 O O . ALA A 1 398 ? -3.874 -11.257 -23.578 1.00 93.25 398 ALA A O 1
ATOM 3153 N N . THR A 1 399 ? -1.678 -10.857 -23.528 1.00 95.62 399 THR A N 1
ATOM 3154 C CA . THR A 1 399 ? -1.349 -12.089 -22.777 1.00 95.62 399 THR A CA 1
ATOM 3155 C C . THR A 1 399 ? -0.844 -11.801 -21.364 1.00 95.62 399 THR A C 1
ATOM 3157 O O . THR A 1 399 ? -0.718 -12.713 -20.539 1.00 95.62 399 THR A O 1
ATOM 3160 N N . THR A 1 400 ? -0.571 -10.528 -21.075 1.00 96.19 400 THR A N 1
ATOM 3161 C CA . THR A 1 400 ? 0.031 -10.054 -19.836 1.00 96.19 400 THR A CA 1
ATOM 3162 C C . THR A 1 400 ? -0.793 -8.912 -19.257 1.00 96.19 400 THR A C 1
ATOM 3164 O O . THR A 1 400 ? -1.177 -7.985 -19.966 1.00 96.19 400 THR A O 1
ATOM 3167 N N . ALA A 1 401 ? -1.029 -8.959 -17.950 1.00 96.88 401 ALA A N 1
ATOM 3168 C CA . ALA A 1 401 ? -1.550 -7.841 -17.185 1.00 96.88 401 ALA A CA 1
ATOM 3169 C C . ALA A 1 401 ? -0.457 -7.306 -16.259 1.00 96.88 401 ALA A C 1
ATOM 3171 O O . ALA A 1 401 ? 0.052 -8.031 -15.397 1.00 96.88 401 ALA A O 1
ATOM 3172 N N . CYS A 1 402 ? -0.106 -6.037 -16.448 1.00 96.31 402 CYS A N 1
ATOM 3173 C CA . CYS A 1 402 ? 0.888 -5.336 -15.655 1.00 96.31 402 CYS A CA 1
ATOM 3174 C C . CYS A 1 402 ? 0.222 -4.334 -14.709 1.00 96.31 402 CYS A C 1
ATOM 3176 O O . CYS A 1 402 ? -0.317 -3.315 -15.143 1.00 96.31 402 CYS A O 1
ATOM 3178 N N . PHE A 1 403 ? 0.302 -4.596 -13.407 1.00 95.69 403 PHE A N 1
ATOM 3179 C CA . PHE A 1 403 ? -0.090 -3.670 -12.347 1.00 95.69 403 PHE A CA 1
ATOM 3180 C C . PHE A 1 403 ? 1.036 -2.651 -12.126 1.00 95.69 403 PHE A C 1
ATOM 3182 O O . PHE A 1 403 ? 1.997 -2.926 -11.407 1.00 95.69 403 PHE A O 1
ATOM 3189 N N . TYR A 1 404 ? 0.954 -1.502 -12.793 1.00 93.88 404 TYR A N 1
ATOM 3190 C CA . TYR A 1 404 ? 2.057 -0.532 -12.851 1.00 93.88 404 TYR A CA 1
ATOM 3191 C C . TYR A 1 404 ? 1.927 0.621 -11.848 1.00 93.88 404 TYR A C 1
ATOM 3193 O O . TYR A 1 404 ? 2.908 1.288 -11.548 1.00 93.88 404 TYR A O 1
ATOM 3201 N N . SER A 1 405 ? 0.732 0.868 -11.303 1.00 92.31 405 SER A N 1
ATOM 3202 C CA . SER A 1 405 ? 0.551 1.816 -10.198 1.00 92.31 405 SER A CA 1
ATOM 3203 C C . SER A 1 405 ? -0.452 1.275 -9.190 1.00 92.31 405 SER A C 1
ATOM 3205 O O . SER A 1 405 ? -1.538 0.821 -9.555 1.00 92.31 405 SER A O 1
ATOM 3207 N N . ILE A 1 406 ? -0.067 1.315 -7.913 1.00 90.19 406 ILE A N 1
ATOM 3208 C CA . ILE A 1 406 ? -0.911 0.973 -6.769 1.00 90.19 406 ILE A CA 1
ATOM 3209 C C . ILE A 1 406 ? -0.798 2.128 -5.779 1.00 90.19 406 ILE A C 1
ATOM 3211 O O . ILE A 1 406 ? 0.250 2.335 -5.168 1.00 90.19 406 ILE A O 1
ATOM 3215 N N . SER A 1 407 ? -1.885 2.875 -5.614 1.00 88.19 407 SER A N 1
ATOM 3216 C CA . SER A 1 407 ? -1.922 4.084 -4.795 1.00 88.19 407 SER A CA 1
ATOM 3217 C C . SER A 1 407 ? -2.880 3.908 -3.619 1.00 88.19 407 SER A C 1
ATOM 3219 O O . SER A 1 407 ? -4.073 3.667 -3.801 1.00 88.19 407 SER A O 1
ATOM 3221 N N . SER A 1 408 ? -2.362 4.053 -2.396 1.00 86.94 408 SER A N 1
ATOM 3222 C CA . SER A 1 408 ? -3.182 4.230 -1.192 1.00 86.94 408 SER A CA 1
ATOM 3223 C C . SER A 1 408 ? -3.540 5.708 -1.072 1.00 86.94 408 SER A C 1
ATOM 3225 O O . SER A 1 408 ? -2.660 6.562 -0.962 1.00 86.94 408 SER A O 1
ATOM 3227 N N . THR A 1 409 ? -4.828 6.025 -1.127 1.00 87.19 409 THR A N 1
ATOM 3228 C CA . THR A 1 409 ? -5.295 7.413 -1.282 1.00 87.19 409 THR A CA 1
ATOM 3229 C C . THR A 1 409 ? -5.393 8.151 0.056 1.00 87.19 409 THR A C 1
ATOM 3231 O O . THR A 1 409 ? -5.185 9.363 0.139 1.00 87.19 409 THR A O 1
ATOM 3234 N N . GLN A 1 410 ? -5.687 7.413 1.132 1.00 89.00 410 GLN A N 1
ATOM 3235 C CA . GLN A 1 410 ? -5.948 7.964 2.455 1.00 89.00 410 GLN A CA 1
ATOM 3236 C C . GLN A 1 410 ? -4.706 7.823 3.337 1.00 89.00 410 GLN A C 1
ATOM 3238 O O . GLN A 1 410 ? -4.429 6.762 3.895 1.00 89.00 410 GLN A O 1
ATOM 3243 N N . LYS A 1 411 ? -3.984 8.928 3.549 1.00 89.31 411 LYS A N 1
ATOM 3244 C CA . LYS A 1 411 ? -2.813 8.974 4.451 1.00 89.31 411 LYS A CA 1
ATOM 3245 C C . LYS A 1 411 ? -3.152 8.519 5.873 1.00 89.31 411 LYS A C 1
ATOM 3247 O O . LYS A 1 411 ? -2.343 7.869 6.530 1.00 89.31 411 LYS A O 1
ATOM 3252 N N . GLY A 1 412 ? -4.373 8.807 6.317 1.00 90.69 412 GLY A N 1
ATOM 3253 C CA . GLY A 1 412 ? -4.919 8.354 7.592 1.00 90.69 412 GLY A CA 1
ATOM 3254 C C . GLY A 1 412 ? -5.123 6.844 7.706 1.00 90.69 412 GLY A C 1
ATOM 3255 O O . GLY A 1 412 ? -5.351 6.364 8.807 1.00 90.69 412 GLY A O 1
ATOM 3256 N N . LEU A 1 413 ? -5.008 6.078 6.618 1.00 90.25 413 LEU A N 1
ATOM 3257 C CA . LEU A 1 413 ? -5.019 4.612 6.624 1.00 90.25 413 LEU A CA 1
ATOM 3258 C C . LEU A 1 413 ? -3.612 4.012 6.461 1.00 90.25 413 LEU A C 1
ATOM 3260 O O . LEU A 1 413 ? -3.461 2.795 6.423 1.00 90.25 413 LEU A O 1
ATOM 3264 N N . ALA A 1 414 ? -2.555 4.831 6.439 1.00 85.94 414 ALA A N 1
ATOM 3265 C CA . ALA A 1 414 ? -1.185 4.337 6.309 1.00 85.94 414 ALA A CA 1
ATOM 3266 C C . ALA A 1 414 ? -0.844 3.311 7.405 1.00 85.94 414 ALA A C 1
ATOM 3268 O O . ALA A 1 414 ? -1.110 3.539 8.589 1.00 85.94 414 ALA A O 1
ATOM 3269 N N . GLY A 1 415 ? -0.253 2.179 7.020 1.00 79.88 415 GLY A N 1
ATOM 3270 C CA . GLY A 1 415 ? 0.107 1.097 7.944 1.00 79.88 415 GLY A CA 1
ATOM 3271 C C . GLY A 1 415 ? -1.074 0.277 8.480 1.00 79.88 415 GLY A C 1
ATOM 3272 O O . GLY A 1 415 ? -0.872 -0.534 9.384 1.00 79.88 415 GLY A O 1
ATOM 3273 N N . ILE A 1 416 ? -2.284 0.491 7.956 1.00 84.00 416 ILE A N 1
ATOM 3274 C CA . ILE A 1 416 ? -3.407 -0.430 8.126 1.00 84.00 416 ILE A CA 1
ATOM 3275 C C . ILE A 1 416 ? -3.337 -1.441 6.993 1.00 84.00 416 ILE A C 1
ATOM 3277 O O . ILE A 1 416 ? -3.224 -1.074 5.823 1.00 84.00 416 ILE A O 1
ATOM 3281 N N . ASP A 1 417 ? -3.375 -2.715 7.359 1.00 75.12 417 ASP A N 1
ATOM 3282 C CA . ASP A 1 417 ? -3.462 -3.787 6.385 1.00 75.12 417 ASP A CA 1
ATOM 3283 C C . ASP A 1 417 ? -4.897 -3.830 5.846 1.00 75.12 417 ASP A C 1
ATOM 3285 O O . ASP A 1 417 ? -5.788 -4.415 6.456 1.00 75.12 417 ASP A O 1
ATOM 3289 N N . LEU A 1 418 ? -5.125 -3.162 4.712 1.00 71.44 418 LEU A N 1
ATOM 3290 C CA . LEU A 1 418 ? -6.388 -3.239 3.965 1.00 71.44 418 LEU A CA 1
ATOM 3291 C C . LEU A 1 418 ? -6.601 -4.628 3.345 1.00 71.44 418 LEU A C 1
ATOM 3293 O O . LEU A 1 418 ? -7.641 -4.886 2.742 1.00 71.44 418 LEU A O 1
ATOM 3297 N N . GLY A 1 419 ? -5.621 -5.518 3.502 1.00 61.09 419 GLY A N 1
ATOM 3298 C CA . GLY A 1 419 ? -5.721 -6.927 3.221 1.00 61.09 419 GLY A CA 1
ATOM 3299 C C . GLY A 1 419 ? -4.518 -7.484 2.505 1.00 61.09 419 GLY A C 1
ATOM 3300 O O . GLY A 1 419 ? -4.070 -6.960 1.485 1.00 61.09 419 GLY A O 1
ATOM 3301 N N . ASN A 1 420 ? -4.098 -8.658 2.961 1.00 68.19 420 ASN A N 1
ATOM 3302 C CA . ASN A 1 420 ? -3.389 -9.580 2.095 1.00 68.19 420 ASN A CA 1
ATOM 3303 C C . ASN A 1 420 ? -4.353 -9.997 0.972 1.00 68.19 420 ASN A C 1
ATOM 3305 O O . ASN A 1 420 ? -5.548 -10.181 1.213 1.00 68.19 420 ASN A O 1
ATOM 3309 N N . PHE A 1 421 ? -3.837 -10.168 -0.244 1.00 71.88 421 PHE A N 1
ATOM 3310 C CA . PHE A 1 421 ? -4.587 -10.633 -1.416 1.00 71.88 421 PHE A CA 1
ATOM 3311 C C . PHE A 1 421 ? -5.454 -9.581 -2.128 1.00 71.88 421 PHE A C 1
ATOM 3313 O O . PHE A 1 421 ? -6.270 -9.962 -2.968 1.00 71.88 421 PHE A O 1
ATOM 3320 N N . LEU A 1 422 ? -5.249 -8.277 -1.902 1.00 83.31 422 LEU A N 1
ATOM 3321 C CA . LEU A 1 422 ? -5.896 -7.229 -2.718 1.00 83.31 422 LEU A CA 1
ATOM 3322 C C . LEU A 1 422 ? -5.633 -7.459 -4.213 1.00 83.31 422 LEU A C 1
ATOM 3324 O O . LEU A 1 422 ? -6.548 -7.465 -5.035 1.00 83.31 422 LEU A O 1
ATOM 3328 N N . ILE A 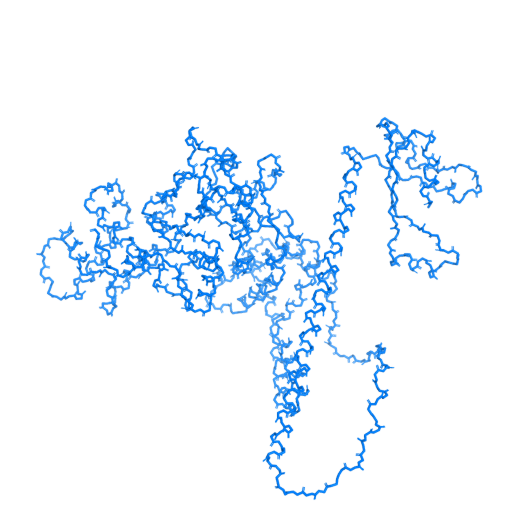1 423 ? -4.377 -7.761 -4.549 1.00 89.25 423 ILE A N 1
ATOM 3329 C CA . ILE A 1 423 ? -3.969 -8.030 -5.931 1.00 89.25 423 ILE A CA 1
ATOM 3330 C C . ILE A 1 423 ? -4.569 -9.336 -6.447 1.00 89.25 423 ILE A C 1
ATOM 3332 O O . ILE A 1 423 ? -4.941 -9.415 -7.611 1.00 89.25 423 ILE A O 1
ATOM 3336 N N . LYS A 1 424 ? -4.754 -10.340 -5.582 1.00 90.31 424 LYS A N 1
ATOM 3337 C CA . LYS A 1 424 ? -5.436 -11.589 -5.947 1.00 90.31 424 LYS A CA 1
ATOM 3338 C C . LYS A 1 424 ? -6.902 -11.343 -6.310 1.00 90.31 424 LYS A C 1
ATOM 3340 O O . LYS A 1 424 ? -7.386 -11.947 -7.258 1.00 90.31 424 LYS A O 1
ATOM 3345 N N . GLN A 1 425 ? -7.609 -10.468 -5.588 1.00 90.81 425 GLN A N 1
ATOM 3346 C CA . GLN A 1 425 ? -9.001 -10.125 -5.910 1.00 90.81 425 GLN A CA 1
ATOM 3347 C C . GLN A 1 425 ? -9.103 -9.431 -7.270 1.00 90.81 425 GLN A C 1
ATOM 3349 O O . GLN A 1 425 ? -9.927 -9.819 -8.097 1.00 90.81 425 GLN A O 1
ATOM 3354 N N . VAL A 1 426 ? -8.223 -8.458 -7.519 1.00 93.44 426 VAL A N 1
ATOM 3355 C CA . VAL A 1 426 ? -8.131 -7.767 -8.811 1.00 93.44 426 VAL A CA 1
ATOM 3356 C C . VAL A 1 426 ? -7.783 -8.743 -9.931 1.00 93.44 426 VAL A C 1
ATOM 3358 O O . VAL A 1 426 ? -8.460 -8.765 -10.952 1.00 93.44 426 VAL A O 1
ATOM 3361 N N . ALA A 1 427 ? -6.787 -9.604 -9.720 1.00 94.44 427 ALA A N 1
ATOM 3362 C CA . ALA A 1 427 ? -6.393 -10.623 -10.681 1.00 94.44 427 ALA A CA 1
ATOM 3363 C C . ALA A 1 427 ? -7.528 -11.608 -10.987 1.00 94.44 427 ALA A C 1
ATOM 3365 O O . ALA A 1 427 ? -7.778 -11.890 -12.150 1.00 94.44 427 ALA A O 1
ATOM 3366 N N . ASN A 1 428 ? -8.255 -12.094 -9.978 1.00 94.00 428 ASN A N 1
ATOM 3367 C CA . ASN A 1 428 ? -9.408 -12.972 -10.191 1.00 94.00 428 ASN A CA 1
ATOM 3368 C C . ASN A 1 428 ? -10.515 -12.271 -10.985 1.00 94.00 428 ASN A C 1
ATOM 3370 O O . ASN A 1 428 ? -11.093 -12.875 -11.885 1.00 94.00 428 ASN A O 1
ATOM 3374 N N . ARG A 1 429 ? -10.805 -10.998 -10.678 1.00 94.62 429 ARG A N 1
ATOM 3375 C CA . ARG A 1 429 ? -11.781 -10.205 -11.437 1.00 94.62 429 ARG A CA 1
ATOM 3376 C C . ARG A 1 429 ? -11.341 -10.028 -12.888 1.00 94.62 429 ARG A C 1
ATOM 3378 O O . ARG A 1 429 ? -12.166 -10.191 -13.779 1.00 94.62 429 ARG A O 1
ATOM 3385 N N . LEU A 1 430 ? -10.063 -9.731 -13.106 1.00 95.19 430 LEU A N 1
ATOM 3386 C CA . LEU A 1 430 ? -9.488 -9.562 -14.434 1.00 95.19 430 LEU A CA 1
ATOM 3387 C C . LEU A 1 430 ? -9.505 -10.870 -15.232 1.00 95.19 430 LEU A C 1
ATOM 3389 O O . LEU A 1 430 ? -9.904 -10.858 -16.384 1.00 95.19 430 LEU A O 1
ATOM 3393 N N . LEU A 1 431 ? -9.121 -12.000 -14.634 1.00 95.25 431 LEU A N 1
ATOM 3394 C CA . LEU A 1 431 ? -9.125 -13.304 -15.308 1.00 95.25 431 LEU A CA 1
ATOM 3395 C C . LEU A 1 431 ? -10.536 -13.827 -15.587 1.00 95.25 431 LEU A C 1
ATOM 3397 O O . LEU A 1 431 ? -10.730 -14.563 -16.548 1.00 95.25 431 LEU A O 1
ATOM 3401 N N . ALA A 1 432 ? -11.525 -13.452 -14.773 1.00 95.25 432 ALA A N 1
ATOM 3402 C CA . ALA A 1 432 ? -12.924 -13.743 -15.074 1.00 95.25 432 ALA A CA 1
ATOM 3403 C C . ALA A 1 432 ? -13.418 -12.976 -16.314 1.00 95.25 432 ALA A C 1
ATOM 3405 O O . ALA A 1 432 ? -14.292 -13.463 -17.023 1.00 95.25 432 ALA A O 1
ATOM 3406 N N . GLU A 1 433 ? -12.867 -11.785 -16.563 1.00 94.00 433 GLU A N 1
ATOM 3407 C CA . GLU A 1 433 ? -13.169 -10.956 -17.733 1.00 94.00 433 GLU A CA 1
ATOM 3408 C C . GLU A 1 433 ? -12.347 -11.365 -18.968 1.00 94.00 433 GLU A C 1
ATOM 3410 O O . GLU A 1 433 ? -12.884 -11.443 -20.068 1.00 94.00 433 GLU A O 1
ATOM 3415 N N . LEU A 1 434 ? -11.055 -11.652 -18.784 1.00 94.94 434 LEU A N 1
ATOM 3416 C CA . LEU A 1 434 ? -10.075 -11.959 -19.828 1.00 94.94 434 LEU A CA 1
ATOM 3417 C C . LEU A 1 434 ? -9.330 -13.268 -19.485 1.00 94.94 434 LEU A C 1
ATOM 3419 O O . LEU A 1 434 ? -8.193 -13.228 -18.997 1.00 94.94 434 LEU A O 1
ATOM 3423 N N . PRO A 1 435 ? -9.945 -14.446 -19.724 1.00 95.12 435 PRO A N 1
ATOM 3424 C CA . PRO A 1 435 ? -9.387 -15.739 -19.307 1.00 95.12 435 PRO A CA 1
ATOM 3425 C C . PRO A 1 435 ? -8.085 -16.137 -20.016 1.00 95.12 435 PRO A C 1
ATOM 3427 O O . PRO A 1 435 ? -7.370 -17.022 -19.550 1.00 95.12 435 PRO A O 1
ATOM 3430 N N . HIS A 1 436 ? -7.772 -15.515 -21.156 1.00 95.12 436 HIS A N 1
ATOM 3431 C CA . HIS A 1 436 ? -6.576 -15.787 -21.960 1.00 95.12 436 HIS A CA 1
ATOM 3432 C C . HIS A 1 436 ? -5.301 -15.128 -21.416 1.00 95.12 436 HIS A C 1
ATOM 3434 O O . HIS A 1 436 ? -4.208 -15.482 -21.865 1.00 95.12 436 HIS A O 1
ATOM 3440 N N . ILE A 1 437 ? -5.407 -14.211 -20.447 1.00 96.75 437 ILE A N 1
ATOM 3441 C CA . ILE A 1 437 ? -4.249 -13.606 -19.778 1.00 96.75 437 ILE A CA 1
ATOM 3442 C C . ILE A 1 437 ? -3.476 -14.690 -19.018 1.00 96.75 437 ILE A C 1
ATOM 3444 O O . ILE A 1 437 ? -4.002 -15.366 -18.137 1.00 96.75 437 ILE A O 1
ATOM 3448 N N . ARG A 1 438 ? -2.186 -14.838 -19.335 1.00 95.38 438 ARG A N 1
ATOM 3449 C CA . ARG A 1 438 ? -1.309 -15.884 -18.776 1.00 95.38 438 ARG A CA 1
ATOM 3450 C C . ARG A 1 438 ? -0.344 -15.357 -17.723 1.00 95.38 438 ARG A C 1
ATOM 3452 O O . ARG A 1 438 ? 0.156 -16.121 -16.897 1.00 95.38 438 ARG A O 1
ATOM 3459 N N . ARG A 1 439 ? -0.021 -14.063 -17.781 1.00 97.06 439 ARG A N 1
ATOM 3460 C CA . ARG A 1 439 ? 1.022 -13.437 -16.961 1.00 97.06 439 ARG A CA 1
ATOM 3461 C C . ARG A 1 439 ? 0.428 -12.293 -16.149 1.00 97.06 439 ARG A C 1
ATOM 3463 O O . ARG A 1 439 ? -0.086 -11.335 -16.712 1.00 97.06 439 ARG A O 1
ATOM 3470 N N . LEU A 1 440 ? 0.534 -12.391 -14.827 1.00 97.88 440 LEU A N 1
ATOM 3471 C CA . LEU A 1 440 ? 0.172 -11.332 -13.887 1.00 97.88 440 LEU A CA 1
ATOM 3472 C C . LEU A 1 440 ? 1.455 -10.816 -13.246 1.00 97.88 440 LEU A C 1
ATOM 3474 O O . LEU A 1 440 ? 2.146 -11.554 -12.534 1.00 97.88 440 LEU A O 1
ATOM 3478 N N . VAL A 1 441 ? 1.795 -9.568 -13.530 1.00 97.62 441 VAL A N 1
ATOM 3479 C CA . VAL A 1 441 ? 3.060 -8.957 -13.115 1.00 97.62 441 VAL A CA 1
ATOM 3480 C C . VAL A 1 441 ? 2.827 -7.538 -12.628 1.00 97.62 441 VAL A C 1
ATOM 3482 O O . VAL A 1 441 ? 1.788 -6.939 -12.890 1.00 97.62 441 VAL A O 1
ATOM 3485 N N . THR A 1 442 ? 3.793 -6.987 -11.912 1.00 97.31 442 THR A N 1
ATOM 3486 C CA . THR A 1 442 ? 3.860 -5.553 -11.630 1.00 97.31 442 THR A CA 1
ATOM 3487 C C . THR A 1 442 ? 5.058 -4.950 -12.339 1.00 97.31 442 THR A C 1
ATOM 3489 O O . THR A 1 442 ? 5.964 -5.676 -12.745 1.00 97.31 442 THR A O 1
ATOM 3492 N N . LEU A 1 443 ? 5.092 -3.629 -12.436 1.00 96.88 443 LEU A N 1
ATOM 3493 C CA . LEU A 1 443 ? 6.315 -2.872 -12.671 1.00 96.88 443 LEU A CA 1
ATOM 3494 C C . LEU A 1 443 ? 6.398 -1.856 -11.533 1.00 96.88 443 LEU A C 1
ATOM 3496 O O . LEU A 1 443 ? 5.658 -0.878 -11.517 1.00 96.88 443 LEU A O 1
ATOM 3500 N N . SER A 1 444 ? 7.200 -2.171 -10.517 1.00 96.25 444 SER A N 1
ATOM 3501 C CA . SER A 1 444 ? 7.155 -1.506 -9.212 1.00 96.25 444 SER A CA 1
ATOM 3502 C C . SER A 1 444 ? 8.433 -0.702 -8.931 1.00 96.25 444 SER A C 1
ATOM 3504 O O . SER A 1 444 ? 9.526 -1.174 -9.254 1.00 96.25 444 SER A O 1
ATOM 3506 N N . PRO A 1 445 ? 8.332 0.487 -8.306 1.00 95.81 445 PRO A N 1
ATOM 3507 C CA . PRO A 1 445 ? 9.489 1.311 -7.955 1.00 95.81 445 PRO A CA 1
ATOM 3508 C C . PRO A 1 445 ? 10.213 0.800 -6.698 1.00 95.81 445 PRO A C 1
ATOM 3510 O O . PRO A 1 445 ? 9.630 0.074 -5.893 1.00 95.81 445 PRO A O 1
ATOM 3513 N N . LEU A 1 446 ? 11.456 1.253 -6.497 1.00 96.44 446 LEU A N 1
ATOM 3514 C CA . LEU A 1 446 ? 12.264 1.011 -5.292 1.00 96.44 446 LEU A CA 1
ATOM 3515 C C . LEU A 1 446 ? 12.514 2.349 -4.559 1.00 96.44 446 LEU A C 1
ATOM 3517 O O . LEU A 1 446 ? 13.585 2.941 -4.683 1.00 96.44 446 LEU A O 1
ATOM 3521 N N . PRO A 1 447 ? 11.533 2.898 -3.824 1.00 94.12 447 PRO A N 1
ATOM 3522 C CA . PRO A 1 447 ? 11.527 4.308 -3.418 1.00 94.12 447 PRO A CA 1
ATOM 3523 C C . PRO A 1 447 ? 12.679 4.751 -2.502 1.00 94.12 447 PRO A C 1
ATOM 3525 O O . PRO A 1 447 ? 12.907 5.952 -2.383 1.00 94.12 447 PRO A O 1
ATOM 3528 N N . ALA A 1 448 ? 13.358 3.822 -1.824 1.00 94.81 448 ALA A N 1
ATOM 3529 C CA . ALA A 1 448 ? 14.398 4.126 -0.839 1.00 94.81 448 ALA A CA 1
ATOM 3530 C C . ALA A 1 448 ? 15.772 3.519 -1.182 1.00 94.81 448 ALA A C 1
ATOM 3532 O O . ALA A 1 448 ? 16.665 3.533 -0.333 1.00 94.81 448 ALA A O 1
ATOM 3533 N N . PHE A 1 449 ? 15.956 2.998 -2.400 1.00 97.69 449 PHE A N 1
ATOM 3534 C CA . PHE A 1 449 ? 17.192 2.310 -2.777 1.00 97.69 449 PHE A CA 1
ATOM 3535 C C . PHE A 1 449 ? 18.399 3.254 -2.841 1.00 97.69 449 PHE A C 1
ATOM 3537 O O . PHE A 1 449 ? 19.419 2.958 -2.224 1.00 97.69 449 PHE A O 1
ATOM 3544 N N . ARG A 1 450 ? 18.281 4.409 -3.512 1.00 96.50 450 ARG A N 1
ATOM 3545 C CA . ARG A 1 450 ? 19.382 5.381 -3.638 1.00 96.50 450 ARG A CA 1
ATOM 3546 C C . ARG A 1 450 ? 19.859 5.882 -2.279 1.00 96.50 450 ARG A C 1
ATOM 3548 O O . ARG A 1 450 ? 21.034 5.748 -1.960 1.00 96.50 450 ARG A O 1
ATOM 3555 N N . GLY A 1 451 ? 18.932 6.346 -1.440 1.00 96.06 451 GLY A N 1
ATOM 3556 C CA . GLY A 1 451 ? 19.266 6.818 -0.093 1.00 96.06 451 GLY A CA 1
ATOM 3557 C C . GLY A 1 451 ? 19.864 5.723 0.799 1.00 96.06 451 GLY A C 1
ATOM 3558 O O . GLY A 1 451 ? 20.766 5.996 1.592 1.00 96.06 451 GLY A O 1
ATOM 3559 N N . TRP A 1 452 ? 19.411 4.469 0.658 1.00 96.50 452 TRP A N 1
ATOM 3560 C CA . TRP A 1 452 ? 20.050 3.334 1.329 1.00 96.50 452 TRP A CA 1
ATOM 3561 C C . TRP A 1 452 ? 21.486 3.133 0.836 1.00 96.50 452 TRP A C 1
ATOM 3563 O O . TRP A 1 452 ? 22.386 3.035 1.669 1.00 96.50 452 TRP A O 1
ATOM 3573 N N . LEU A 1 453 ? 21.705 3.112 -0.482 1.00 96.12 453 LEU A N 1
ATOM 3574 C CA . LEU A 1 453 ? 23.015 2.869 -1.083 1.00 96.12 453 LEU A CA 1
ATOM 3575 C C . LEU A 1 453 ? 24.022 3.954 -0.694 1.00 96.12 453 LEU A C 1
ATOM 3577 O O . LEU A 1 453 ? 25.104 3.629 -0.218 1.00 96.12 453 LEU A O 1
ATOM 3581 N N . GLU A 1 454 ? 23.646 5.224 -0.826 1.00 95.00 454 GLU A N 1
ATOM 3582 C CA . GLU A 1 454 ? 24.477 6.367 -0.428 1.00 95.00 454 GLU A CA 1
ATOM 3583 C C . GLU A 1 454 ? 24.852 6.282 1.060 1.00 95.00 454 GLU A C 1
ATOM 3585 O O . GLU A 1 454 ? 26.014 6.458 1.422 1.00 95.00 454 GLU A O 1
ATOM 3590 N N . THR A 1 455 ? 23.904 5.899 1.925 1.00 93.81 455 THR A N 1
ATOM 3591 C CA . THR A 1 455 ? 24.178 5.684 3.356 1.00 93.81 455 THR A CA 1
ATOM 3592 C C . THR A 1 455 ? 25.157 4.530 3.585 1.00 93.81 455 THR A C 1
ATOM 3594 O O . THR A 1 455 ? 26.034 4.638 4.440 1.00 93.81 455 THR A O 1
ATOM 3597 N N . GLN A 1 456 ? 25.020 3.409 2.866 1.00 92.38 456 GLN A N 1
ATOM 3598 C CA . GLN A 1 456 ? 25.949 2.283 3.007 1.00 92.38 456 GLN A CA 1
ATOM 3599 C C . GLN A 1 456 ? 27.351 2.643 2.506 1.00 92.38 456 GLN A C 1
ATOM 3601 O O . GLN A 1 456 ? 28.325 2.335 3.187 1.00 92.38 456 GLN A O 1
ATOM 3606 N N . LEU A 1 457 ? 27.458 3.322 1.361 1.00 91.88 457 LEU A N 1
ATOM 3607 C CA . LEU A 1 457 ? 28.733 3.789 0.814 1.00 91.88 457 LEU A CA 1
ATOM 3608 C C . LEU A 1 457 ? 29.426 4.746 1.786 1.00 91.88 457 LEU A C 1
ATOM 3610 O O . LEU A 1 457 ? 30.583 4.520 2.124 1.00 91.88 457 LEU A O 1
ATOM 3614 N N . GLN A 1 458 ? 28.705 5.739 2.317 1.00 90.38 458 GLN A N 1
ATOM 3615 C CA . GLN A 1 458 ? 29.266 6.680 3.288 1.00 90.38 458 GLN A CA 1
ATOM 3616 C C . GLN A 1 458 ? 29.761 5.964 4.549 1.00 90.38 458 GLN A C 1
ATOM 3618 O O . GLN A 1 458 ? 30.869 6.210 5.012 1.00 90.38 458 GLN A O 1
ATOM 3623 N N . ARG A 1 459 ? 28.987 5.002 5.068 1.00 88.50 459 ARG A N 1
ATOM 3624 C CA . ARG A 1 459 ? 29.413 4.191 6.218 1.00 88.50 459 ARG A CA 1
ATOM 3625 C C . ARG A 1 459 ? 30.668 3.372 5.929 1.00 88.50 459 ARG A C 1
ATOM 3627 O O . ARG A 1 459 ? 31.480 3.221 6.830 1.00 88.50 459 ARG A O 1
ATOM 3634 N N . HIS A 1 460 ? 30.821 2.848 4.716 1.00 84.69 460 HIS A N 1
ATOM 3635 C CA . HIS A 1 460 ? 32.026 2.126 4.302 1.00 84.69 460 HIS A CA 1
ATOM 3636 C C . HIS A 1 460 ? 33.256 3.025 4.179 1.00 84.69 460 HIS A C 1
ATOM 3638 O O . HIS A 1 460 ? 34.359 2.585 4.497 1.00 84.69 460 HIS A O 1
ATOM 3644 N N . ILE A 1 461 ? 33.062 4.260 3.717 1.00 85.06 461 ILE A N 1
ATOM 3645 C CA . ILE A 1 461 ? 34.119 5.268 3.597 1.00 85.06 461 ILE A CA 1
ATOM 3646 C C . ILE A 1 461 ? 34.572 5.720 4.993 1.00 85.06 461 ILE A C 1
ATOM 3648 O O . ILE A 1 461 ? 35.770 5.733 5.274 1.00 85.06 461 ILE A O 1
ATOM 3652 N N . ASP A 1 462 ? 33.621 6.023 5.880 1.00 85.44 462 ASP A N 1
ATOM 3653 C CA . ASP A 1 462 ? 33.896 6.535 7.229 1.00 85.44 462 ASP A CA 1
ATOM 3654 C C . ASP A 1 462 ? 34.410 5.444 8.182 1.00 85.44 462 ASP A C 1
ATOM 3656 O O . ASP A 1 462 ? 35.276 5.695 9.022 1.00 85.44 462 ASP A O 1
ATOM 3660 N N . PHE A 1 463 ? 33.876 4.224 8.066 1.00 80.25 463 PHE A N 1
ATOM 3661 C CA . PHE A 1 463 ? 34.147 3.112 8.976 1.00 80.25 463 PHE A CA 1
ATOM 3662 C C . PHE A 1 463 ? 34.660 1.890 8.198 1.00 80.25 463 PHE A C 1
ATOM 3664 O O . PHE A 1 463 ? 33.894 1.029 7.759 1.00 80.25 463 PHE A O 1
ATOM 3671 N N . GLN A 1 464 ? 35.987 1.783 8.090 1.00 70.19 464 GLN A N 1
ATOM 3672 C CA . GLN A 1 464 ? 36.713 0.748 7.328 1.00 70.19 464 GLN A CA 1
ATOM 3673 C C . GLN A 1 464 ? 36.590 -0.692 7.888 1.00 70.19 464 GLN A C 1
ATOM 3675 O O . GLN A 1 464 ? 37.212 -1.614 7.358 1.00 70.19 464 GLN A O 1
ATOM 3680 N N . ASP A 1 465 ? 35.789 -0.903 8.938 1.00 58.84 465 ASP A N 1
ATOM 3681 C CA . ASP A 1 465 ? 35.546 -2.205 9.582 1.00 58.84 465 ASP A CA 1
ATOM 3682 C C . ASP A 1 465 ? 34.284 -2.930 9.065 1.00 58.84 465 ASP A C 1
ATOM 3684 O O . ASP A 1 465 ? 33.988 -4.051 9.483 1.00 58.84 465 ASP A O 1
ATOM 3688 N N . ALA A 1 466 ? 33.513 -2.321 8.157 1.00 61.78 466 ALA A N 1
ATOM 3689 C CA . ALA A 1 466 ? 32.319 -2.943 7.584 1.00 61.78 466 ALA A CA 1
ATOM 3690 C C . ALA A 1 466 ? 32.658 -3.942 6.454 1.00 61.78 466 ALA A C 1
ATOM 3692 O O . ALA A 1 466 ? 33.542 -3.700 5.633 1.00 61.78 466 ALA A O 1
ATOM 3693 N N . ALA A 1 467 ? 31.908 -5.049 6.362 1.00 69.62 467 ALA A N 1
ATOM 3694 C CA . ALA A 1 467 ? 32.068 -6.058 5.306 1.00 69.62 467 ALA A CA 1
ATOM 3695 C C . ALA A 1 467 ? 31.808 -5.463 3.908 1.00 69.62 467 ALA A C 1
ATOM 3697 O O . ALA A 1 467 ? 30.730 -4.900 3.714 1.00 69.62 467 ALA A O 1
ATOM 3698 N N . PRO A 1 468 ? 32.735 -5.591 2.940 1.00 74.62 468 PRO A N 1
ATOM 3699 C CA . PRO A 1 468 ? 32.750 -4.780 1.724 1.00 74.62 468 PRO A CA 1
ATOM 3700 C C . PRO A 1 468 ? 31.442 -4.875 0.925 1.00 74.62 468 PRO A C 1
ATOM 3702 O O . PRO A 1 468 ? 30.921 -5.959 0.656 1.00 74.62 468 PRO A O 1
ATOM 3705 N N . LEU A 1 469 ? 30.905 -3.710 0.547 1.00 86.06 469 LEU A N 1
ATOM 3706 C CA . LEU A 1 469 ? 29.672 -3.589 -0.238 1.00 86.06 469 LEU A CA 1
ATOM 3707 C C . LEU A 1 469 ? 29.870 -3.987 -1.713 1.00 86.06 469 LEU A C 1
ATOM 3709 O O . LEU A 1 469 ? 28.974 -4.571 -2.336 1.00 86.06 469 LEU A O 1
ATOM 3713 N N . LEU A 1 470 ? 31.044 -3.661 -2.258 1.00 90.06 470 LEU A N 1
ATOM 3714 C CA . LEU A 1 470 ? 31.487 -3.975 -3.618 1.00 90.06 470 LEU A CA 1
ATOM 3715 C C . LEU A 1 470 ? 32.310 -5.266 -3.621 1.00 90.06 470 LEU A C 1
ATOM 3717 O O . LEU A 1 470 ? 33.129 -5.476 -2.727 1.00 90.06 470 LEU A O 1
ATOM 3721 N N . LEU A 1 471 ? 32.117 -6.109 -4.633 1.00 91.00 471 LEU A N 1
ATOM 3722 C CA . LEU A 1 471 ? 32.912 -7.324 -4.824 1.00 91.00 471 LEU A CA 1
ATOM 3723 C C . LEU A 1 471 ?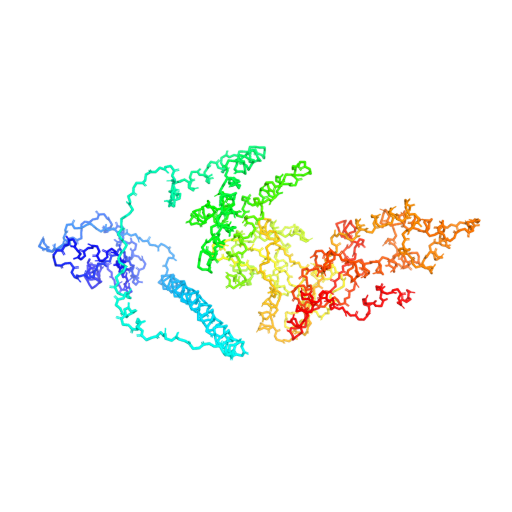 34.341 -6.973 -5.251 1.00 91.00 471 LEU A C 1
ATOM 3725 O O . LEU A 1 471 ? 34.565 -5.936 -5.871 1.00 91.00 471 LEU A O 1
ATOM 3729 N N . ASP A 1 472 ? 35.301 -7.861 -4.996 1.00 87.81 472 ASP A N 1
ATOM 3730 C CA . ASP A 1 472 ? 36.710 -7.619 -5.344 1.00 87.81 472 ASP A CA 1
ATOM 3731 C C . ASP A 1 472 ? 36.908 -7.349 -6.846 1.00 87.81 472 ASP A C 1
ATOM 3733 O O . ASP A 1 472 ? 37.643 -6.438 -7.226 1.00 87.81 472 ASP A O 1
ATOM 3737 N N . ALA A 1 473 ? 36.186 -8.080 -7.704 1.00 88.12 473 ALA A N 1
ATOM 3738 C CA . ALA A 1 473 ? 36.201 -7.867 -9.151 1.00 88.12 473 ALA A CA 1
ATOM 3739 C C . ALA A 1 473 ? 35.645 -6.488 -9.552 1.00 88.12 473 ALA A C 1
ATOM 3741 O O . ALA A 1 473 ? 36.180 -5.840 -10.448 1.00 88.12 473 ALA A O 1
ATOM 3742 N N . GLU A 1 474 ? 34.606 -6.007 -8.864 1.00 91.00 474 GLU A N 1
ATOM 3743 C CA . GLU A 1 474 ? 34.020 -4.686 -9.120 1.00 91.00 474 GLU A CA 1
ATOM 3744 C C . GLU A 1 474 ? 34.953 -3.570 -8.653 1.00 91.00 474 GLU A C 1
ATOM 3746 O O . GLU A 1 474 ? 35.112 -2.567 -9.343 1.00 91.00 474 GLU A O 1
ATOM 3751 N N . GLN A 1 475 ? 35.607 -3.756 -7.503 1.00 89.06 475 GLN A N 1
ATOM 3752 C CA . GLN A 1 475 ? 36.612 -2.822 -7.001 1.00 89.06 475 GLN A CA 1
ATOM 3753 C C . GLN A 1 475 ? 37.791 -2.699 -7.974 1.00 89.06 475 GLN A C 1
ATOM 3755 O O . GLN A 1 475 ? 38.275 -1.594 -8.209 1.00 89.06 475 GLN A O 1
ATOM 3760 N N . GLU A 1 476 ? 38.265 -3.810 -8.548 1.00 86.44 476 GLU A N 1
ATOM 3761 C CA . GLU A 1 476 ? 39.308 -3.778 -9.580 1.00 86.44 476 GLU A CA 1
ATOM 3762 C C . GLU A 1 476 ? 38.828 -3.059 -10.844 1.00 86.44 476 GLU A C 1
ATOM 3764 O O . GLU A 1 476 ? 39.505 -2.146 -11.316 1.00 86.44 476 GLU A O 1
ATOM 3769 N N . ALA A 1 477 ? 37.630 -3.389 -11.335 1.00 87.75 477 ALA A N 1
ATOM 3770 C CA . ALA A 1 477 ? 37.054 -2.756 -12.518 1.00 87.75 477 ALA A CA 1
ATOM 3771 C C . ALA A 1 477 ? 36.911 -1.230 -12.348 1.00 87.75 477 ALA A C 1
ATOM 3773 O O . ALA A 1 477 ? 37.388 -0.475 -13.195 1.00 87.75 477 ALA A O 1
ATOM 3774 N N . ILE A 1 478 ? 36.367 -0.764 -11.215 1.00 86.75 478 ILE A N 1
ATOM 3775 C CA . ILE A 1 478 ? 36.225 0.669 -10.897 1.00 86.75 478 ILE A CA 1
ATOM 3776 C C . ILE A 1 478 ? 37.589 1.372 -10.836 1.00 86.75 478 ILE A C 1
ATOM 3778 O O . ILE A 1 478 ? 37.735 2.502 -11.306 1.00 86.75 478 ILE A O 1
ATOM 3782 N N . ARG A 1 479 ? 38.607 0.727 -10.253 1.00 83.44 479 ARG A N 1
ATOM 3783 C CA . ARG A 1 479 ? 39.956 1.306 -10.180 1.00 83.44 479 ARG A CA 1
ATOM 3784 C C . ARG A 1 479 ? 40.590 1.414 -11.562 1.00 83.44 479 ARG A C 1
ATOM 3786 O O . ARG A 1 479 ? 41.149 2.461 -11.874 1.00 83.44 479 ARG A O 1
ATOM 3793 N N . SER A 1 480 ? 40.457 0.375 -12.384 1.00 80.00 480 SER A N 1
ATOM 3794 C CA . SER A 1 480 ? 41.007 0.349 -13.742 1.00 80.00 480 SER A CA 1
ATOM 3795 C C . SER A 1 480 ? 40.381 1.401 -14.666 1.00 80.00 480 SER A C 1
ATOM 3797 O O . SER A 1 480 ? 41.075 1.934 -15.527 1.00 80.00 480 SER A O 1
ATOM 3799 N N . SER A 1 481 ? 39.107 1.756 -14.456 1.00 72.44 481 SER A N 1
ATOM 3800 C CA . SER A 1 481 ? 38.411 2.757 -15.271 1.00 72.44 481 SER A CA 1
ATOM 3801 C C . SER A 1 481 ? 38.682 4.206 -14.858 1.00 72.44 481 SER A C 1
ATOM 3803 O O . SER A 1 481 ? 38.483 5.106 -15.671 1.00 72.44 481 SER A O 1
ATOM 3805 N N . SER A 1 482 ? 39.088 4.453 -13.605 1.00 65.81 482 SER A N 1
ATOM 3806 C CA . SER A 1 482 ? 38.984 5.793 -13.001 1.00 65.81 482 SER A CA 1
ATOM 3807 C C . SER A 1 482 ? 40.232 6.291 -12.256 1.00 65.81 482 SER A C 1
ATOM 3809 O O . SER A 1 482 ? 40.252 7.455 -11.854 1.00 65.81 482 SER A O 1
ATOM 3811 N N . LEU A 1 483 ? 41.272 5.470 -12.044 1.00 56.28 483 LEU A N 1
ATOM 3812 C CA . LEU A 1 483 ? 42.472 5.865 -11.290 1.00 56.28 483 LEU A CA 1
ATOM 3813 C C . LEU A 1 483 ? 43.780 5.510 -12.024 1.00 56.28 483 LEU A C 1
ATOM 3815 O O . LEU A 1 483 ? 43.949 4.367 -12.446 1.00 56.28 483 LEU A O 1
ATOM 3819 N N . PRO A 1 484 ? 44.771 6.425 -12.094 1.00 46.81 484 PRO A N 1
ATOM 3820 C CA . PRO A 1 484 ? 46.147 6.036 -12.366 1.00 46.81 484 PRO A CA 1
ATOM 3821 C C . PRO A 1 484 ? 46.678 5.216 -11.182 1.00 46.81 484 PRO A C 1
ATOM 3823 O O . PRO A 1 484 ? 46.548 5.598 -10.018 1.00 46.81 484 PRO A O 1
ATOM 3826 N N . SER A 1 485 ? 47.257 4.061 -11.494 1.00 49.16 485 SER A N 1
ATOM 3827 C CA . SER A 1 485 ? 47.793 3.075 -10.558 1.00 49.16 485 SER A CA 1
ATOM 3828 C C . SER A 1 485 ? 48.827 3.678 -9.599 1.00 49.16 485 SER A C 1
ATOM 3830 O O . SER A 1 485 ? 50.004 3.758 -9.937 1.00 49.16 485 SER A O 1
ATOM 3832 N N . ASN A 1 486 ? 48.410 4.051 -8.386 1.00 48.22 486 ASN A N 1
ATOM 3833 C CA . ASN A 1 486 ? 49.322 4.420 -7.304 1.00 48.22 486 ASN A CA 1
ATOM 3834 C C . ASN A 1 486 ? 49.060 3.594 -6.034 1.00 48.22 486 ASN A C 1
ATOM 3836 O O . ASN A 1 486 ? 48.050 3.753 -5.357 1.00 48.22 486 ASN A O 1
ATOM 3840 N N . GLY A 1 487 ? 50.022 2.723 -5.715 1.00 54.84 487 GLY A N 1
ATOM 3841 C CA . GLY A 1 487 ? 50.685 2.621 -4.406 1.00 54.84 487 GLY A CA 1
ATOM 3842 C C . GLY A 1 487 ? 49.918 2.256 -3.130 1.00 54.84 487 GLY A C 1
ATOM 3843 O O . GLY A 1 487 ? 50.567 2.134 -2.096 1.00 54.84 487 GLY A O 1
ATOM 3844 N N . VAL A 1 488 ? 48.597 2.068 -3.129 1.00 56.97 488 VAL A N 1
ATOM 3845 C CA . VAL A 1 488 ? 47.897 1.630 -1.907 1.00 56.97 488 VAL A CA 1
ATOM 3846 C C . VAL A 1 488 ? 48.146 0.131 -1.717 1.00 56.97 488 VAL A C 1
ATOM 3848 O O . VAL A 1 488 ? 47.698 -0.673 -2.529 1.00 56.97 488 VAL A O 1
ATOM 3851 N N . SER A 1 489 ? 48.890 -0.268 -0.684 1.00 60.22 489 SER A N 1
ATOM 3852 C CA . SER A 1 489 ? 49.170 -1.684 -0.386 1.00 60.22 489 SER A CA 1
ATOM 3853 C C . SER A 1 489 ? 48.074 -2.346 0.459 1.00 60.22 489 SER A C 1
ATOM 3855 O O . SER A 1 489 ? 47.859 -3.550 0.335 1.00 60.22 489 SER A O 1
ATOM 3857 N N . ASP A 1 490 ? 47.340 -1.567 1.260 1.00 74.00 490 ASP A N 1
ATOM 3858 C CA . ASP A 1 490 ? 46.306 -2.068 2.169 1.00 74.00 490 ASP A CA 1
ATOM 3859 C C . ASP A 1 490 ? 44.977 -2.364 1.448 1.00 74.00 490 ASP A C 1
ATOM 3861 O O . ASP A 1 490 ? 44.384 -1.505 0.792 1.00 74.00 490 ASP A O 1
ATOM 3865 N N . SER A 1 491 ? 44.488 -3.597 1.601 1.00 75.12 491 SER A N 1
ATOM 3866 C CA . SER A 1 491 ? 43.225 -4.075 1.031 1.00 75.12 491 SER A CA 1
ATOM 3867 C C . SER A 1 491 ? 42.011 -3.285 1.525 1.00 75.12 491 SER A C 1
ATOM 3869 O O . SER A 1 491 ? 41.061 -3.107 0.763 1.00 75.12 491 SER A O 1
ATOM 3871 N N . ARG A 1 492 ? 42.019 -2.796 2.774 1.00 75.31 492 ARG A N 1
ATOM 3872 C CA . ARG A 1 492 ? 40.884 -2.034 3.330 1.00 75.31 492 ARG A CA 1
ATOM 3873 C C . ARG A 1 492 ? 40.817 -0.627 2.751 1.00 75.31 492 ARG A C 1
ATOM 3875 O O . ARG A 1 492 ? 39.754 -0.188 2.317 1.00 75.31 492 ARG A O 1
ATOM 3882 N N . ALA A 1 493 ? 41.967 0.036 2.651 1.00 77.88 493 ALA A N 1
ATOM 3883 C CA . ALA A 1 493 ? 42.083 1.336 2.002 1.00 77.88 493 ALA A CA 1
ATOM 3884 C C . ALA A 1 493 ? 41.678 1.280 0.514 1.00 77.88 493 ALA A C 1
ATOM 3886 O O . ALA A 1 493 ? 41.006 2.188 0.026 1.00 77.88 493 ALA A O 1
ATOM 3887 N N . LYS A 1 494 ? 42.003 0.188 -0.199 1.00 79.88 494 LYS A N 1
ATOM 3888 C CA . LYS A 1 494 ? 41.537 -0.036 -1.583 1.00 79.88 494 LYS A CA 1
ATOM 3889 C C . LYS A 1 494 ? 40.015 -0.141 -1.690 1.00 79.88 494 LYS A C 1
ATOM 3891 O O . LYS A 1 494 ? 39.435 0.423 -2.620 1.00 79.88 494 LYS A O 1
ATOM 3896 N N . ALA A 1 495 ? 39.374 -0.844 -0.759 1.00 81.56 495 ALA A N 1
ATOM 3897 C CA . ALA A 1 495 ? 37.923 -0.998 -0.747 1.00 81.56 495 ALA A CA 1
ATOM 3898 C C . ALA A 1 495 ? 37.214 0.338 -0.473 1.00 81.56 495 ALA A C 1
ATOM 3900 O O . ALA A 1 495 ? 36.277 0.691 -1.191 1.00 81.56 495 ALA A O 1
ATOM 3901 N N . ALA A 1 496 ? 37.701 1.114 0.503 1.00 84.19 496 ALA A N 1
ATOM 3902 C CA . ALA A 1 496 ? 37.172 2.443 0.812 1.00 84.19 496 ALA A CA 1
ATOM 3903 C C . ALA A 1 496 ? 37.322 3.415 -0.373 1.00 84.19 496 ALA A C 1
ATOM 3905 O O . ALA A 1 496 ? 36.357 4.076 -0.750 1.00 84.19 496 ALA A O 1
ATOM 3906 N N . LEU A 1 497 ? 38.490 3.430 -1.026 1.00 85.12 497 LEU A N 1
ATOM 3907 C CA . LEU A 1 497 ? 38.726 4.248 -2.218 1.00 85.12 497 LEU A CA 1
ATOM 3908 C C . LEU A 1 497 ? 37.800 3.856 -3.378 1.00 85.12 497 LEU A C 1
ATOM 3910 O O . LEU A 1 497 ? 37.240 4.719 -4.047 1.00 85.12 497 LEU A O 1
ATOM 3914 N N . SER A 1 498 ? 37.602 2.555 -3.606 1.00 88.00 498 SER A N 1
ATOM 3915 C CA . SER A 1 498 ? 36.697 2.070 -4.659 1.00 88.00 498 SER A CA 1
ATOM 3916 C C . SER A 1 498 ? 35.246 2.486 -4.386 1.00 88.00 498 SER A C 1
ATOM 3918 O O . SER A 1 498 ? 34.535 2.878 -5.310 1.00 88.00 498 SER A O 1
ATOM 3920 N N . ALA A 1 499 ? 34.817 2.457 -3.119 1.00 88.38 499 ALA A N 1
ATOM 3921 C CA . ALA A 1 499 ? 33.504 2.946 -2.704 1.00 88.38 499 ALA A CA 1
ATOM 3922 C C . ALA A 1 499 ? 33.357 4.465 -2.902 1.00 88.38 499 ALA A C 1
ATOM 3924 O O . ALA A 1 499 ? 32.314 4.910 -3.376 1.00 88.38 499 ALA A O 1
ATOM 3925 N N . GLU A 1 500 ? 34.393 5.252 -2.598 1.00 89.56 500 GLU A N 1
ATOM 3926 C CA . GLU A 1 500 ? 34.406 6.704 -2.819 1.00 89.56 500 GLU A CA 1
ATOM 3927 C C . GLU A 1 500 ? 34.311 7.059 -4.310 1.00 89.56 500 GLU A C 1
ATOM 3929 O O . GLU A 1 500 ? 33.503 7.907 -4.697 1.00 89.56 500 GLU A O 1
ATOM 3934 N N . VAL A 1 501 ? 35.094 6.386 -5.160 1.00 89.25 501 VAL A N 1
ATOM 3935 C CA . VAL A 1 501 ? 35.036 6.572 -6.618 1.00 89.25 501 VAL A CA 1
ATOM 3936 C C . VAL A 1 501 ? 33.645 6.226 -7.138 1.00 89.25 501 VAL A C 1
ATOM 3938 O O . VAL A 1 501 ? 33.042 7.033 -7.840 1.00 89.25 501 VAL A O 1
ATOM 3941 N N . PHE A 1 502 ? 33.099 5.073 -6.740 1.00 91.75 502 PHE A N 1
ATOM 3942 C CA . PHE A 1 502 ? 31.762 4.661 -7.159 1.00 91.75 502 PHE A CA 1
ATOM 3943 C C . PHE A 1 502 ? 30.678 5.648 -6.701 1.00 91.75 502 PHE A C 1
ATOM 3945 O O . PHE A 1 502 ? 29.809 6.008 -7.492 1.00 91.75 502 PHE A O 1
ATOM 3952 N N . ALA A 1 503 ? 30.759 6.145 -5.461 1.00 91.94 503 ALA A N 1
ATOM 3953 C CA . ALA A 1 503 ? 29.834 7.147 -4.932 1.00 91.94 503 ALA A CA 1
ATOM 3954 C C . ALA A 1 503 ? 29.850 8.447 -5.754 1.00 91.94 503 ALA A C 1
ATOM 3956 O O . ALA A 1 503 ? 28.793 9.019 -6.012 1.00 91.94 503 ALA A O 1
ATOM 3957 N N . ARG A 1 504 ? 31.029 8.894 -6.208 1.00 89.94 504 ARG A N 1
ATOM 3958 C CA . ARG A 1 504 ? 31.154 10.064 -7.094 1.00 89.94 504 ARG A CA 1
ATOM 3959 C C . ARG A 1 504 ? 30.567 9.800 -8.477 1.00 89.94 504 ARG A C 1
ATOM 3961 O O . ARG A 1 504 ? 29.853 10.653 -8.989 1.00 89.94 504 ARG A O 1
ATOM 3968 N N . THR A 1 505 ? 30.821 8.626 -9.054 1.00 89.69 505 THR A N 1
ATOM 3969 C CA . THR A 1 505 ? 30.309 8.244 -10.381 1.00 89.69 505 THR A CA 1
ATOM 3970 C C . THR A 1 505 ? 28.781 8.248 -10.447 1.00 89.69 505 THR A C 1
ATOM 3972 O O . THR A 1 505 ? 28.205 8.683 -11.440 1.00 89.69 505 THR A O 1
ATOM 3975 N N . ILE A 1 506 ? 28.103 7.786 -9.395 1.00 92.50 506 ILE A N 1
ATOM 3976 C CA . ILE A 1 506 ? 26.633 7.709 -9.374 1.00 92.50 506 ILE A CA 1
ATOM 3977 C C . ILE A 1 506 ? 25.958 9.009 -8.903 1.00 92.50 506 ILE A C 1
ATOM 3979 O O . ILE A 1 506 ? 24.732 9.060 -8.818 1.00 92.50 506 ILE A O 1
ATOM 3983 N N . ALA A 1 507 ? 26.724 10.056 -8.576 1.00 89.50 507 ALA A N 1
ATOM 3984 C CA . ALA A 1 507 ? 26.189 11.271 -7.965 1.00 89.50 507 ALA A CA 1
ATOM 3985 C C . ALA A 1 507 ? 25.404 12.160 -8.945 1.00 89.50 507 ALA A C 1
ATOM 3987 O O . ALA A 1 507 ? 24.343 12.665 -8.577 1.00 89.50 507 ALA A O 1
ATOM 3988 N N . ASP A 1 508 ? 25.893 12.352 -10.174 1.00 82.56 508 ASP A N 1
ATOM 3989 C CA . ASP A 1 508 ? 25.352 13.330 -11.134 1.00 82.56 508 ASP A CA 1
ATOM 3990 C C . ASP A 1 508 ? 24.508 12.715 -12.270 1.00 82.56 508 ASP A C 1
ATOM 3992 O O . ASP A 1 508 ? 24.193 13.394 -13.249 1.00 82.56 508 ASP A O 1
ATOM 3996 N N . ASP A 1 509 ? 24.132 11.436 -12.134 1.00 85.75 509 ASP A N 1
ATOM 3997 C CA . ASP A 1 509 ? 23.370 10.637 -13.108 1.00 85.75 509 ASP A CA 1
ATOM 3998 C C . ASP A 1 509 ? 23.971 10.632 -14.538 1.00 85.75 509 ASP A C 1
ATOM 4000 O O . ASP A 1 509 ? 23.349 10.150 -15.483 1.00 85.75 509 ASP A O 1
ATOM 4004 N N . SER A 1 510 ? 25.197 11.135 -14.738 1.00 86.25 510 SER A N 1
ATOM 4005 C CA . SER A 1 510 ? 25.817 11.246 -16.066 1.00 86.25 510 SER A CA 1
ATOM 4006 C C . SER A 1 510 ? 26.175 9.889 -16.673 1.00 86.25 510 SER A C 1
ATOM 4008 O O . SER A 1 510 ? 26.162 9.743 -17.897 1.00 86.25 510 SER A O 1
ATOM 4010 N N . TRP A 1 511 ? 26.406 8.890 -15.818 1.00 86.25 511 TRP A N 1
ATOM 4011 C CA . TRP A 1 511 ? 26.756 7.518 -16.184 1.00 86.25 511 TRP A CA 1
ATOM 4012 C C . TRP A 1 511 ? 25.719 6.841 -17.096 1.00 86.25 511 TRP A C 1
ATOM 4014 O O . TRP A 1 511 ? 26.079 5.944 -17.849 1.00 86.25 511 TRP A O 1
ATOM 4024 N N . CYS A 1 512 ? 24.445 7.259 -17.068 1.00 87.38 512 CYS A N 1
ATOM 4025 C CA . CYS A 1 512 ? 23.381 6.630 -17.859 1.00 87.38 512 CYS A CA 1
ATOM 4026 C C . CYS A 1 512 ? 23.111 7.306 -19.217 1.00 87.38 512 CYS A C 1
ATOM 4028 O O . CYS A 1 512 ? 22.192 6.894 -19.924 1.00 87.38 512 CYS A O 1
ATOM 4030 N N . LYS A 1 513 ? 23.871 8.347 -19.595 1.00 86.62 513 LYS A N 1
ATOM 4031 C CA . LYS A 1 513 ? 23.666 9.074 -20.865 1.00 86.62 513 LYS A CA 1
ATOM 4032 C C . LYS A 1 513 ? 24.047 8.252 -22.096 1.00 86.62 513 LYS A C 1
ATOM 4034 O O . LYS A 1 513 ? 23.386 8.366 -23.124 1.00 86.62 513 LYS A O 1
ATOM 4039 N N . GLU A 1 514 ? 25.082 7.424 -21.985 1.00 84.06 514 GLU A N 1
ATOM 4040 C CA . GLU A 1 514 ? 25.555 6.547 -23.060 1.00 84.06 514 GLU A CA 1
ATOM 4041 C C . GLU A 1 514 ? 25.568 5.084 -22.584 1.00 84.06 514 GLU A C 1
ATOM 4043 O O . GLU A 1 514 ? 26.614 4.559 -22.202 1.00 84.06 514 GLU A O 1
ATOM 4048 N N . PRO A 1 515 ? 24.407 4.399 -22.583 1.00 78.19 515 PRO A N 1
ATOM 4049 C CA . PRO A 1 515 ? 24.231 3.104 -21.915 1.00 78.19 515 PRO A CA 1
ATOM 4050 C C . PRO A 1 515 ? 25.052 1.958 -22.526 1.00 78.19 515 PRO A C 1
ATOM 4052 O O . PRO A 1 515 ? 25.198 0.912 -21.903 1.00 78.19 515 PRO A O 1
ATOM 4055 N N . THR A 1 516 ? 25.583 2.136 -23.738 1.00 81.06 516 THR A N 1
ATOM 4056 C CA . THR A 1 516 ? 26.421 1.148 -24.433 1.00 81.06 516 THR A CA 1
ATOM 4057 C C . THR A 1 516 ? 27.908 1.270 -24.106 1.00 81.06 516 THR A C 1
ATOM 4059 O O . THR A 1 516 ? 28.674 0.392 -24.492 1.00 81.06 516 THR A O 1
ATOM 4062 N N . GLN A 1 517 ? 28.344 2.343 -23.436 1.00 84.88 517 GLN A N 1
ATOM 4063 C CA . GLN A 1 517 ? 29.738 2.466 -23.015 1.00 84.88 517 GLN A CA 1
ATOM 4064 C C . GLN A 1 517 ? 30.057 1.447 -21.916 1.00 84.88 517 GLN A C 1
ATOM 4066 O O . GLN A 1 517 ? 29.256 1.241 -21.005 1.00 84.88 517 GLN A O 1
ATOM 4071 N N . GLU A 1 518 ? 31.259 0.865 -21.950 1.00 83.94 518 GLU A N 1
ATOM 4072 C CA . GLU A 1 518 ? 31.714 -0.125 -20.957 1.00 83.94 518 GLU A CA 1
ATOM 4073 C C . GLU A 1 518 ? 31.552 0.380 -19.517 1.00 83.94 518 GLU A C 1
ATOM 4075 O O . GLU A 1 518 ? 31.105 -0.354 -18.637 1.00 83.94 518 GLU A O 1
ATOM 4080 N N . HIS A 1 519 ? 31.838 1.665 -19.288 1.00 84.38 519 HIS A N 1
ATOM 4081 C CA . HIS A 1 519 ? 31.665 2.295 -17.985 1.00 84.38 519 HIS A CA 1
ATOM 4082 C C . HIS A 1 519 ? 30.197 2.313 -17.522 1.00 84.38 519 HIS A C 1
ATOM 4084 O O . HIS A 1 519 ? 29.913 1.994 -16.368 1.00 84.38 519 HIS A O 1
ATOM 4090 N N . ALA A 1 520 ? 29.256 2.629 -18.415 1.00 87.12 520 ALA A N 1
ATOM 4091 C CA . ALA A 1 520 ? 27.828 2.637 -18.102 1.00 87.12 520 ALA A CA 1
ATOM 4092 C C . ALA A 1 520 ? 27.309 1.222 -17.802 1.00 87.12 520 ALA A C 1
ATOM 4094 O O . ALA A 1 520 ? 26.561 1.030 -16.842 1.00 87.12 520 ALA A O 1
ATOM 4095 N N . VAL A 1 521 ? 27.757 0.225 -18.574 1.00 89.88 521 VAL A N 1
ATOM 4096 C CA . VAL A 1 521 ? 27.424 -1.193 -18.364 1.00 89.88 521 VAL A CA 1
ATOM 4097 C C . VAL A 1 521 ? 27.942 -1.680 -17.010 1.00 89.88 521 VAL A C 1
ATOM 4099 O O . VAL A 1 521 ? 27.185 -2.294 -16.254 1.00 89.88 521 VAL A O 1
ATOM 4102 N N . LEU A 1 522 ? 29.190 -1.347 -16.663 1.00 90.19 522 LEU A N 1
ATOM 4103 C CA . LEU A 1 522 ? 29.787 -1.673 -15.367 1.00 90.19 522 LEU A CA 1
ATOM 4104 C C . LEU A 1 522 ? 28.975 -1.071 -14.213 1.00 90.19 522 LEU A C 1
ATOM 4106 O O . LEU A 1 522 ? 28.568 -1.790 -13.300 1.00 90.19 522 LEU A O 1
ATOM 4110 N N . VAL A 1 523 ? 28.703 0.237 -14.259 1.00 91.94 523 VAL A N 1
ATOM 4111 C CA . VAL A 1 523 ? 27.947 0.937 -13.208 1.00 91.94 523 VAL A CA 1
ATOM 4112 C C . VAL A 1 523 ? 26.541 0.355 -13.071 1.00 91.94 523 VAL A C 1
ATOM 4114 O O . VAL A 1 523 ? 26.120 0.029 -11.960 1.00 91.94 523 VAL A O 1
ATOM 4117 N N . GLN A 1 524 ? 25.832 0.155 -14.185 1.00 93.38 524 GLN A N 1
ATOM 4118 C CA . GLN A 1 524 ? 24.501 -0.449 -14.188 1.00 93.38 524 GLN A CA 1
ATOM 4119 C C . GLN A 1 524 ? 24.515 -1.847 -13.565 1.00 93.38 524 GLN A C 1
ATOM 4121 O O . GLN A 1 524 ? 23.635 -2.184 -12.771 1.00 93.38 524 GLN A O 1
ATOM 4126 N N . GLY A 1 525 ? 25.513 -2.657 -13.907 1.00 93.94 525 GLY A N 1
ATOM 4127 C CA . GLY A 1 525 ? 25.666 -4.001 -13.379 1.00 93.94 525 GLY A CA 1
ATOM 4128 C C . GLY A 1 525 ? 25.847 -4.033 -11.862 1.00 93.94 525 GLY A C 1
ATOM 4129 O O . GLY A 1 525 ? 25.133 -4.760 -11.162 1.00 93.94 525 GLY A O 1
ATOM 4130 N N . ILE A 1 526 ? 26.729 -3.176 -11.341 1.00 95.00 526 ILE A N 1
ATOM 4131 C CA . ILE A 1 526 ? 26.948 -3.014 -9.897 1.00 95.00 526 ILE A CA 1
ATOM 4132 C C . ILE A 1 526 ? 25.653 -2.549 -9.215 1.00 95.00 526 ILE A C 1
ATOM 4134 O O . ILE A 1 526 ? 25.246 -3.109 -8.193 1.00 95.00 526 ILE A O 1
ATOM 4138 N N . LEU A 1 527 ? 24.957 -1.563 -9.793 1.00 96.19 527 LEU A N 1
ATOM 4139 C CA . LEU A 1 527 ? 23.691 -1.056 -9.256 1.00 96.19 527 LEU A CA 1
ATOM 4140 C C . LEU A 1 527 ? 22.602 -2.139 -9.214 1.00 96.19 527 LEU A C 1
ATOM 4142 O O . LEU A 1 527 ? 21.902 -2.249 -8.207 1.00 96.19 527 LEU A O 1
ATOM 4146 N N . LEU A 1 528 ? 22.474 -2.974 -10.250 1.00 96.88 528 LEU A N 1
ATOM 4147 C CA . LEU A 1 528 ? 21.516 -4.086 -10.278 1.00 96.88 528 LEU A CA 1
ATOM 4148 C C . LEU A 1 528 ? 21.828 -5.141 -9.213 1.00 96.88 528 LEU A C 1
ATOM 4150 O O . LEU A 1 528 ? 20.919 -5.600 -8.516 1.00 96.88 528 LEU A O 1
ATOM 4154 N N . ARG A 1 529 ? 23.104 -5.501 -9.041 1.00 96.75 529 ARG A N 1
ATOM 4155 C CA . ARG A 1 529 ? 23.540 -6.432 -7.992 1.00 96.75 529 ARG A CA 1
ATOM 4156 C C . ARG A 1 529 ? 23.209 -5.893 -6.598 1.00 96.75 529 ARG A C 1
ATOM 4158 O O . ARG A 1 529 ? 22.660 -6.608 -5.755 1.00 96.75 529 ARG A O 1
ATOM 4165 N N . LEU A 1 530 ? 23.504 -4.617 -6.359 1.00 96.75 530 LEU A N 1
ATOM 4166 C CA . LEU A 1 530 ? 23.213 -3.947 -5.092 1.00 96.75 530 LEU A CA 1
ATOM 4167 C C . LEU A 1 530 ? 21.707 -3.791 -4.855 1.00 96.75 530 LEU A C 1
ATOM 4169 O O . LEU A 1 530 ? 21.259 -3.971 -3.724 1.00 96.75 530 LEU A O 1
ATOM 4173 N N . ALA A 1 531 ? 20.913 -3.551 -5.901 1.00 97.88 531 ALA A N 1
ATOM 4174 C CA . ALA A 1 531 ? 19.455 -3.551 -5.820 1.00 97.88 531 ALA A CA 1
ATOM 4175 C C . ALA A 1 531 ? 18.909 -4.944 -5.464 1.00 97.88 531 ALA A C 1
ATOM 4177 O O . ALA A 1 531 ? 18.022 -5.059 -4.615 1.00 97.88 531 ALA A O 1
ATOM 4178 N N . ALA A 1 532 ? 19.470 -6.015 -6.036 1.00 97.62 532 ALA A N 1
ATOM 4179 C CA . ALA A 1 532 ? 19.111 -7.388 -5.681 1.00 97.62 532 ALA A CA 1
ATOM 4180 C C . ALA A 1 532 ? 19.420 -7.688 -4.206 1.00 97.62 532 ALA A C 1
ATOM 4182 O O . ALA A 1 532 ? 18.568 -8.222 -3.493 1.00 97.62 532 ALA A O 1
ATOM 4183 N N . ARG A 1 533 ? 20.599 -7.277 -3.713 1.00 95.94 533 ARG A N 1
ATOM 4184 C CA . ARG A 1 533 ? 20.954 -7.374 -2.288 1.00 95.94 533 ARG A CA 1
ATOM 4185 C C . ARG A 1 533 ? 19.979 -6.587 -1.409 1.00 95.94 533 ARG A C 1
ATOM 4187 O O . ARG A 1 533 ? 19.450 -7.145 -0.450 1.00 95.94 533 ARG A O 1
ATOM 4194 N N . TYR A 1 534 ? 19.715 -5.328 -1.749 1.00 97.06 534 TYR A N 1
ATOM 4195 C CA . TYR A 1 534 ? 18.792 -4.452 -1.023 1.00 97.06 534 TYR A CA 1
ATOM 4196 C C . TYR A 1 534 ? 17.392 -5.062 -0.881 1.00 97.06 534 TYR A C 1
ATOM 4198 O O . TYR A 1 534 ? 16.777 -4.989 0.181 1.00 97.06 534 TYR A O 1
ATOM 4206 N N . LEU A 1 535 ? 16.892 -5.693 -1.942 1.00 97.50 535 LEU A N 1
ATOM 4207 C CA . LEU A 1 535 ? 15.552 -6.264 -1.959 1.00 97.50 535 LEU A CA 1
ATOM 4208 C C . LEU A 1 535 ? 15.463 -7.648 -1.298 1.00 97.50 535 LEU A C 1
ATOM 4210 O O . LEU A 1 535 ? 14.457 -7.950 -0.653 1.00 97.50 535 LEU A O 1
ATOM 4214 N N . TYR A 1 536 ? 16.474 -8.503 -1.477 1.00 96.44 536 TYR A N 1
ATOM 4215 C CA . TYR A 1 536 ? 16.422 -9.913 -1.071 1.00 96.44 536 TYR A CA 1
ATOM 4216 C C . TYR A 1 536 ? 17.105 -10.194 0.278 1.00 96.44 536 TYR A C 1
ATOM 4218 O O . TYR A 1 536 ? 16.630 -11.019 1.070 1.00 96.44 536 TYR A O 1
ATOM 4226 N N . VAL A 1 537 ? 18.220 -9.512 0.552 1.00 94.00 537 VAL A N 1
ATOM 4227 C CA . VAL A 1 537 ? 19.078 -9.764 1.720 1.00 94.00 537 VAL A CA 1
ATOM 4228 C C . VAL A 1 537 ? 18.760 -8.799 2.853 1.00 94.00 537 VAL A C 1
ATOM 4230 O O . VAL A 1 537 ? 18.573 -9.247 3.980 1.00 94.00 537 VAL A O 1
ATOM 4233 N N . GLU A 1 538 ? 18.667 -7.499 2.573 1.00 94.56 538 GLU A N 1
ATOM 4234 C CA . GLU A 1 538 ? 18.504 -6.482 3.616 1.00 94.56 538 GLU A CA 1
ATOM 4235 C C . GLU A 1 538 ? 17.116 -6.550 4.277 1.00 94.56 538 GLU A C 1
ATOM 4237 O O . GLU A 1 538 ? 16.072 -6.604 3.616 1.00 94.56 538 GLU A O 1
ATOM 4242 N N . ARG A 1 539 ? 17.091 -6.532 5.617 1.00 93.81 539 ARG A N 1
ATOM 4243 C CA . ARG A 1 539 ? 15.869 -6.720 6.414 1.00 93.81 539 ARG A CA 1
ATOM 4244 C C . ARG A 1 539 ? 15.599 -5.578 7.375 1.00 93.81 539 ARG A C 1
ATOM 4246 O O . ARG A 1 539 ? 16.501 -4.959 7.933 1.00 93.81 539 ARG A O 1
ATOM 4253 N N . ARG A 1 540 ? 14.313 -5.373 7.659 1.00 90.44 540 ARG A N 1
ATOM 4254 C CA . ARG A 1 540 ? 13.822 -4.596 8.797 1.00 90.44 540 ARG A CA 1
ATOM 4255 C C . ARG A 1 540 ? 13.063 -5.528 9.734 1.00 90.44 540 ARG A C 1
ATOM 4257 O O . ARG A 1 540 ? 11.894 -5.842 9.500 1.00 90.44 540 ARG A O 1
ATOM 4264 N N . ARG A 1 541 ? 13.718 -5.931 10.829 1.00 87.69 541 ARG A N 1
ATOM 4265 C CA . ARG A 1 541 ? 13.284 -7.069 11.665 1.00 87.69 541 ARG A CA 1
ATOM 4266 C C . ARG A 1 541 ? 13.245 -8.337 10.798 1.00 87.69 541 ARG A C 1
ATOM 4268 O O . ARG A 1 541 ? 14.264 -8.662 10.208 1.00 87.69 541 ARG A O 1
ATOM 4275 N N . SER A 1 542 ? 12.103 -9.011 10.682 1.00 87.69 542 SER A N 1
ATOM 4276 C CA . SER A 1 542 ? 11.916 -10.181 9.812 1.00 87.69 542 SER A CA 1
ATOM 4277 C C . SER A 1 542 ? 11.466 -9.843 8.382 1.00 87.69 542 SER A C 1
ATOM 4279 O O . SER A 1 542 ? 11.504 -10.704 7.509 1.00 87.69 542 SER A O 1
ATOM 4281 N N . ASN A 1 543 ? 11.057 -8.599 8.110 1.00 92.25 543 ASN A N 1
ATOM 4282 C CA . ASN A 1 543 ? 10.488 -8.206 6.817 1.00 92.25 543 ASN A CA 1
ATOM 4283 C C . ASN A 1 543 ? 11.557 -7.663 5.861 1.00 92.25 543 ASN A C 1
ATOM 4285 O O . ASN A 1 543 ? 12.605 -7.184 6.301 1.00 92.25 543 ASN A O 1
ATOM 4289 N N . ALA A 1 544 ? 11.263 -7.675 4.560 1.00 95.12 544 ALA A N 1
ATOM 4290 C CA . ALA A 1 544 ? 12.029 -6.948 3.552 1.00 95.12 544 ALA A CA 1
ATOM 4291 C C . ALA A 1 544 ? 12.174 -5.468 3.944 1.00 95.12 544 ALA A C 1
ATOM 4293 O O . ALA A 1 544 ? 11.237 -4.858 4.476 1.00 95.12 544 ALA A O 1
ATOM 4294 N N . LEU A 1 545 ? 13.362 -4.906 3.711 1.00 96.31 545 LEU A N 1
ATOM 4295 C CA . LEU A 1 545 ? 13.659 -3.515 4.049 1.00 96.31 545 LEU A CA 1
ATOM 4296 C C . LEU A 1 545 ? 12.839 -2.531 3.202 1.00 96.31 545 LEU A C 1
ATOM 4298 O O . LEU A 1 545 ? 12.303 -1.558 3.741 1.00 96.31 545 LEU A O 1
ATOM 4302 N N . ASP A 1 546 ? 12.729 -2.798 1.899 1.00 96.06 546 ASP A N 1
ATOM 4303 C CA . ASP A 1 546 ? 11.961 -1.968 0.975 1.00 96.06 546 ASP A CA 1
ATOM 4304 C C . ASP A 1 546 ? 10.444 -2.086 1.241 1.00 96.06 546 ASP A C 1
ATOM 4306 O O . ASP A 1 546 ? 9.901 -3.197 1.316 1.00 96.06 546 ASP A O 1
ATOM 4310 N N . PRO A 1 547 ? 9.721 -0.959 1.386 1.00 92.06 547 PRO A N 1
ATOM 4311 C CA . PRO A 1 547 ? 8.296 -0.981 1.701 1.00 92.06 547 PRO A CA 1
ATOM 4312 C C . PRO A 1 547 ? 7.425 -1.547 0.570 1.00 92.06 547 PRO A C 1
ATOM 4314 O O . PRO A 1 547 ? 6.396 -2.161 0.863 1.00 92.06 547 PRO A O 1
ATOM 4317 N N . VAL A 1 548 ? 7.815 -1.364 -0.696 1.00 93.81 548 VAL A N 1
ATOM 4318 C CA . VAL A 1 548 ? 7.080 -1.856 -1.871 1.00 93.81 548 VAL A CA 1
ATOM 4319 C C . VAL A 1 548 ? 7.307 -3.360 -2.034 1.00 93.81 548 VAL A C 1
ATOM 4321 O O . VAL A 1 548 ? 6.344 -4.108 -2.210 1.00 93.81 548 VAL A O 1
ATOM 4324 N N . ALA A 1 549 ? 8.540 -3.832 -1.848 1.00 96.00 549 ALA A N 1
ATOM 4325 C CA . ALA A 1 549 ? 8.860 -5.253 -1.779 1.00 96.00 549 ALA A CA 1
ATOM 4326 C C . ALA A 1 549 ? 8.077 -5.942 -0.668 1.00 96.00 549 ALA A C 1
ATOM 4328 O O . ALA A 1 549 ? 7.392 -6.935 -0.915 1.00 96.00 549 ALA A O 1
ATOM 4329 N N . ASN A 1 550 ? 8.103 -5.374 0.539 1.00 94.25 550 ASN A N 1
ATOM 4330 C CA . ASN A 1 550 ? 7.330 -5.889 1.658 1.00 94.25 550 ASN A CA 1
ATOM 4331 C C . ASN A 1 550 ? 5.832 -5.963 1.315 1.00 94.25 550 ASN A C 1
ATOM 4333 O O . ASN A 1 550 ? 5.196 -6.969 1.606 1.00 94.25 550 ASN A O 1
ATOM 4337 N N . PHE A 1 551 ? 5.261 -4.953 0.654 1.00 92.25 551 PHE A N 1
ATOM 4338 C CA . PHE A 1 551 ? 3.861 -4.988 0.224 1.00 92.25 551 PHE A CA 1
ATOM 4339 C C . PHE A 1 551 ? 3.559 -6.147 -0.744 1.00 92.25 551 PHE A C 1
ATOM 4341 O O . PHE A 1 551 ? 2.604 -6.896 -0.525 1.00 92.25 551 PHE A O 1
ATOM 4348 N N . HIS A 1 552 ? 4.363 -6.328 -1.793 1.00 95.06 552 HIS A N 1
ATOM 4349 C CA . HIS A 1 552 ? 4.131 -7.371 -2.798 1.00 95.06 552 HIS A CA 1
ATOM 4350 C C . HIS A 1 552 ? 4.350 -8.786 -2.252 1.00 95.06 552 HIS A C 1
ATOM 4352 O O . HIS A 1 552 ? 3.541 -9.678 -2.513 1.00 95.06 552 HIS A O 1
ATOM 4358 N N . LEU A 1 553 ? 5.385 -8.981 -1.434 1.00 95.25 553 LEU A N 1
ATOM 4359 C CA . LEU A 1 553 ? 5.689 -10.264 -0.797 1.00 95.25 553 LEU A CA 1
ATOM 4360 C C . LEU A 1 553 ? 4.605 -10.660 0.214 1.00 95.25 553 LEU A C 1
ATOM 4362 O O . LEU A 1 553 ? 4.137 -11.797 0.203 1.00 95.25 553 LEU A O 1
ATOM 4366 N N . ARG A 1 554 ? 4.084 -9.701 0.997 1.00 92.31 554 ARG A N 1
ATOM 4367 C CA . ARG A 1 554 ? 2.881 -9.922 1.822 1.00 92.31 554 ARG A CA 1
ATOM 4368 C C . ARG A 1 554 ? 1.655 -10.265 0.984 1.00 92.31 554 ARG A C 1
ATOM 4370 O O . ARG A 1 554 ? 0.792 -10.989 1.453 1.00 92.31 554 ARG A O 1
ATOM 4377 N N . ASN A 1 555 ? 1.556 -9.802 -0.257 1.00 91.88 555 ASN A N 1
ATOM 4378 C CA . ASN A 1 555 ? 0.474 -10.201 -1.161 1.00 91.88 555 ASN A CA 1
ATOM 4379 C C . ASN A 1 555 ? 0.735 -11.540 -1.881 1.00 91.88 555 ASN A C 1
ATOM 4381 O O . ASN A 1 555 ? -0.075 -11.936 -2.720 1.00 91.88 555 ASN A O 1
ATOM 4385 N N . GLY A 1 556 ? 1.818 -12.250 -1.544 1.00 94.25 556 GLY A N 1
ATOM 4386 C CA . GLY A 1 556 ? 2.154 -13.566 -2.092 1.00 94.25 556 GLY A CA 1
ATOM 4387 C C . GLY A 1 556 ? 2.828 -13.529 -3.465 1.00 94.25 556 GLY A C 1
ATOM 4388 O O . GLY A 1 556 ? 2.889 -14.552 -4.148 1.00 94.25 556 GLY A O 1
ATOM 4389 N N . ALA A 1 557 ? 3.310 -12.363 -3.896 1.00 96.81 557 ALA A N 1
ATOM 4390 C CA . ALA A 1 557 ? 4.069 -12.253 -5.132 1.00 96.81 557 ALA A CA 1
ATOM 4391 C C . ALA A 1 557 ? 5.464 -12.874 -4.984 1.00 96.81 557 ALA A C 1
ATOM 4393 O O . ALA A 1 557 ? 6.028 -12.907 -3.891 1.00 96.81 557 ALA A O 1
ATOM 4394 N N . SER A 1 558 ? 6.054 -13.285 -6.103 1.00 97.69 558 SER A N 1
ATOM 4395 C CA . SER A 1 558 ? 7.475 -13.617 -6.181 1.00 97.69 558 SER A CA 1
ATOM 4396 C C . SER A 1 558 ? 8.246 -12.468 -6.818 1.00 97.69 558 SER A C 1
ATOM 4398 O O . SER A 1 558 ? 7.839 -11.945 -7.857 1.00 97.69 558 SER A O 1
ATOM 4400 N N . MET A 1 559 ? 9.383 -12.096 -6.238 1.00 97.81 559 MET A N 1
ATOM 4401 C CA . MET A 1 559 ? 10.318 -11.146 -6.842 1.00 97.81 559 MET A CA 1
ATOM 4402 C C . MET A 1 559 ? 10.943 -11.783 -8.081 1.00 97.81 559 MET A C 1
ATOM 4404 O O . MET A 1 559 ? 11.634 -12.792 -7.979 1.00 97.81 559 MET A O 1
ATOM 4408 N N . TRP A 1 560 ? 10.634 -11.266 -9.267 1.00 97.56 560 TRP A N 1
ATOM 4409 C CA . TRP A 1 560 ? 10.871 -12.023 -10.493 1.00 97.56 560 TRP A CA 1
ATOM 4410 C C . TRP A 1 560 ? 12.033 -11.488 -11.322 1.00 97.56 560 TRP A C 1
ATOM 4412 O O . TRP A 1 560 ? 12.887 -12.274 -11.728 1.00 97.56 560 TRP A O 1
ATOM 4422 N N . ARG A 1 561 ? 12.088 -10.176 -11.568 1.00 96.31 561 ARG A N 1
ATOM 4423 C CA . ARG A 1 561 ? 13.094 -9.571 -12.454 1.00 96.31 561 ARG A CA 1
ATOM 4424 C C . ARG A 1 561 ? 13.377 -8.123 -12.067 1.00 96.31 561 ARG A C 1
ATOM 4426 O O . ARG A 1 561 ? 12.434 -7.373 -11.831 1.00 96.31 561 ARG A O 1
ATOM 4433 N N . LEU A 1 562 ? 14.649 -7.728 -12.046 1.00 97.25 562 LEU A N 1
ATOM 4434 C CA . LEU A 1 562 ? 15.056 -6.321 -11.974 1.00 97.25 562 LEU A CA 1
ATOM 4435 C C . LEU A 1 562 ? 15.116 -5.726 -13.379 1.00 97.25 562 LEU A C 1
ATOM 4437 O O . LEU A 1 562 ? 15.578 -6.384 -14.308 1.00 97.25 562 LEU A O 1
ATOM 4441 N N . CYS A 1 563 ? 14.637 -4.496 -13.519 1.00 96.88 563 CYS A N 1
ATOM 4442 C CA . CYS A 1 563 ? 14.576 -3.778 -14.783 1.00 96.88 563 CYS A CA 1
ATOM 4443 C C . CYS A 1 563 ? 15.478 -2.536 -14.688 1.00 96.88 563 CYS A C 1
ATOM 4445 O O . CYS A 1 563 ? 15.133 -1.608 -13.946 1.00 96.88 563 CYS A O 1
ATOM 4447 N N . PRO A 1 564 ? 16.646 -2.526 -15.360 1.00 95.25 564 PRO A N 1
ATOM 4448 C CA . PRO A 1 564 ? 17.529 -1.363 -15.374 1.00 95.25 564 PRO A CA 1
ATOM 4449 C C . PRO A 1 564 ? 16.896 -0.210 -16.152 1.00 95.25 564 PRO A C 1
ATOM 4451 O O . PRO A 1 564 ? 16.260 -0.450 -17.175 1.00 95.25 564 PRO A O 1
ATOM 4454 N N . LEU A 1 565 ? 17.085 1.024 -15.668 1.00 93.69 565 LEU A N 1
ATOM 4455 C CA . LEU A 1 565 ? 16.606 2.262 -16.310 1.00 93.69 565 LEU A CA 1
ATOM 4456 C C . LEU A 1 565 ? 15.138 2.204 -16.779 1.00 93.69 565 LEU A C 1
ATOM 4458 O O . LEU A 1 565 ? 14.754 2.815 -17.772 1.00 93.69 565 LEU A O 1
ATOM 4462 N N . ALA A 1 566 ? 14.308 1.485 -16.030 1.00 95.31 566 ALA A N 1
ATOM 4463 C CA . ALA A 1 566 ? 12.886 1.332 -16.279 1.00 95.31 566 ALA A CA 1
ATOM 4464 C C . ALA A 1 566 ? 12.090 2.627 -16.041 1.00 95.31 566 ALA A C 1
ATOM 4466 O O . ALA A 1 566 ? 11.047 2.826 -16.658 1.00 95.31 566 ALA A O 1
ATOM 4467 N N . ASP A 1 567 ? 12.563 3.506 -15.153 1.00 94.38 567 ASP A N 1
ATOM 4468 C CA . ASP A 1 567 ? 11.998 4.841 -14.929 1.00 94.38 567 ASP A CA 1
ATOM 4469 C C . ASP A 1 567 ? 13.108 5.908 -14.942 1.00 94.38 567 ASP A C 1
ATOM 4471 O O . ASP A 1 567 ? 13.612 6.293 -13.885 1.00 94.38 567 ASP A O 1
ATOM 4475 N N . PRO A 1 568 ? 13.502 6.417 -16.123 1.00 91.75 568 PRO A N 1
ATOM 4476 C CA . PRO A 1 568 ? 14.513 7.465 -16.252 1.00 91.75 568 PRO A CA 1
ATOM 4477 C C . PRO A 1 568 ? 13.972 8.864 -15.910 1.00 91.75 568 PRO A C 1
ATOM 4479 O O . PRO A 1 568 ? 14.644 9.865 -16.161 1.00 91.75 568 PRO A O 1
ATOM 4482 N N . SER A 1 569 ? 12.754 8.985 -15.364 1.00 90.69 569 SER A N 1
ATOM 4483 C CA . SER A 1 569 ? 12.263 10.279 -14.892 1.00 90.69 569 SER A CA 1
ATOM 4484 C C . SER A 1 569 ? 13.148 10.813 -13.755 1.00 90.69 569 SER A C 1
ATOM 4486 O O . SER A 1 569 ? 13.733 10.025 -13.006 1.00 90.69 569 SER A O 1
ATOM 4488 N N . PRO A 1 570 ? 13.198 12.141 -13.524 1.00 91.25 570 PRO A N 1
ATOM 4489 C CA . PRO A 1 570 ? 13.965 12.704 -12.410 1.00 91.25 570 PRO A CA 1
ATOM 4490 C C . PRO A 1 570 ? 13.609 12.077 -11.052 1.00 91.25 570 PRO A C 1
ATOM 4492 O O . PRO A 1 570 ? 14.472 11.871 -10.204 1.00 91.25 570 PRO A O 1
ATOM 4495 N N . SER A 1 571 ? 12.335 11.716 -10.853 1.00 90.50 571 SER A N 1
ATOM 4496 C CA . SER A 1 571 ? 11.885 11.023 -9.640 1.00 90.50 571 SER A CA 1
ATOM 4497 C C . SER A 1 571 ? 12.375 9.574 -9.566 1.00 90.50 571 SER A C 1
ATOM 4499 O O . SER A 1 571 ? 12.750 9.128 -8.483 1.00 90.50 571 SER A O 1
ATOM 4501 N N . GLY A 1 572 ? 12.375 8.836 -10.680 1.00 92.31 572 GLY A N 1
ATOM 4502 C CA . GLY A 1 572 ? 12.897 7.469 -10.741 1.00 92.31 572 GLY A CA 1
ATOM 4503 C C . GLY A 1 572 ? 14.405 7.412 -10.489 1.00 92.31 572 GLY A C 1
ATOM 4504 O O . GLY A 1 572 ? 14.874 6.614 -9.672 1.00 92.31 572 GLY A O 1
ATOM 4505 N N . MET A 1 573 ? 15.161 8.340 -11.081 1.00 94.38 573 MET A N 1
ATOM 4506 C CA . MET A 1 573 ? 16.608 8.473 -10.864 1.00 94.38 573 MET A CA 1
ATOM 4507 C C . MET A 1 573 ? 16.952 8.826 -9.411 1.00 94.38 573 MET A C 1
ATOM 4509 O O . MET A 1 573 ? 17.826 8.201 -8.803 1.00 94.38 573 MET A O 1
ATOM 4513 N N . GLN A 1 574 ? 16.202 9.750 -8.801 1.00 93.81 574 GLN A N 1
ATOM 4514 C CA . GLN A 1 574 ? 16.390 10.137 -7.400 1.00 93.81 574 GLN A CA 1
ATOM 4515 C C . GLN A 1 574 ? 16.046 9.011 -6.407 1.00 93.81 574 GLN A C 1
ATOM 4517 O O . GLN A 1 574 ? 16.595 8.957 -5.308 1.00 93.81 574 GLN A O 1
ATOM 4522 N N . ARG A 1 575 ? 15.120 8.112 -6.751 1.00 94.19 575 ARG A N 1
ATOM 4523 C CA . ARG A 1 575 ? 14.677 7.031 -5.853 1.00 94.19 575 ARG A CA 1
ATOM 4524 C C . ARG A 1 575 ? 15.556 5.790 -5.946 1.00 94.19 575 ARG A C 1
ATOM 4526 O O . ARG A 1 575 ? 15.877 5.193 -4.916 1.00 94.19 575 ARG A O 1
ATOM 4533 N N . SER A 1 576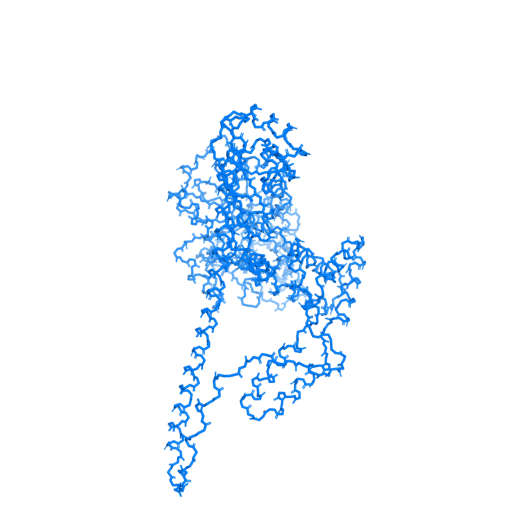 ? 15.925 5.396 -7.163 1.00 96.69 576 SER A N 1
ATOM 4534 C CA . SER A 1 576 ? 16.533 4.088 -7.422 1.00 96.69 576 SER A CA 1
ATOM 4535 C C . SER A 1 576 ? 17.433 4.031 -8.652 1.00 96.69 576 SER A C 1
ATOM 4537 O O . SER A 1 576 ? 17.614 2.945 -9.200 1.00 96.69 576 SER A O 1
ATOM 4539 N N . PHE A 1 577 ? 17.991 5.158 -9.106 1.00 96.19 577 PHE A N 1
ATOM 4540 C CA . PHE A 1 577 ? 18.799 5.199 -10.336 1.00 96.19 577 PHE A CA 1
ATOM 4541 C C . PHE A 1 577 ? 18.027 4.666 -11.559 1.00 96.19 577 PHE A C 1
ATOM 4543 O O . PHE A 1 577 ? 18.579 3.996 -12.428 1.00 96.19 577 PHE A O 1
ATOM 4550 N N . GLY A 1 578 ? 16.707 4.879 -11.565 1.00 95.00 578 GLY A N 1
ATOM 4551 C CA . GLY A 1 578 ? 15.794 4.400 -12.598 1.00 95.00 578 GLY A CA 1
ATOM 4552 C C . GLY A 1 578 ? 15.511 2.898 -12.572 1.00 95.00 578 GLY A C 1
ATOM 4553 O O . GLY A 1 578 ? 14.778 2.408 -13.426 1.00 95.00 578 GLY A O 1
ATOM 4554 N N . ILE A 1 579 ? 16.037 2.149 -11.599 1.00 97.62 579 ILE A N 1
ATOM 4555 C CA . ILE A 1 579 ? 15.758 0.716 -11.461 1.00 97.62 579 ILE A CA 1
ATOM 4556 C C . ILE A 1 579 ? 14.326 0.509 -10.964 1.00 97.62 579 ILE A C 1
ATOM 4558 O O . ILE A 1 579 ? 13.888 1.140 -9.996 1.00 97.62 579 ILE A O 1
ATOM 4562 N N . MET A 1 580 ? 13.628 -0.439 -11.587 1.00 97.81 580 MET A N 1
ATOM 4563 C CA . MET A 1 580 ? 12.346 -0.977 -11.125 1.00 97.81 580 MET A CA 1
ATOM 4564 C C . MET A 1 580 ? 12.410 -2.501 -11.013 1.00 97.81 580 MET A C 1
ATOM 4566 O O . MET A 1 580 ? 13.392 -3.142 -11.390 1.00 97.81 580 MET A O 1
ATOM 4570 N N . VAL A 1 581 ? 11.353 -3.107 -10.482 1.00 98.06 581 VAL A N 1
ATOM 4571 C CA . VAL A 1 581 ? 11.264 -4.555 -10.286 1.00 98.06 581 VAL A CA 1
ATOM 4572 C C . VAL A 1 581 ? 9.907 -5.080 -10.738 1.00 98.06 581 VAL A C 1
ATOM 4574 O O . VAL A 1 581 ? 8.862 -4.496 -10.445 1.00 98.06 581 VAL A O 1
ATOM 4577 N N . ASN A 1 582 ? 9.911 -6.216 -11.433 1.00 98.38 582 ASN A N 1
ATOM 4578 C CA . ASN A 1 582 ? 8.701 -6.979 -11.678 1.00 98.38 582 ASN A CA 1
ATOM 4579 C C . ASN A 1 582 ? 8.468 -7.971 -10.533 1.00 98.38 582 ASN A C 1
ATOM 4581 O O . ASN A 1 582 ? 9.282 -8.873 -10.303 1.00 98.38 582 ASN A O 1
ATOM 4585 N N . TYR A 1 583 ? 7.319 -7.862 -9.866 1.00 98.12 583 TYR A N 1
ATOM 4586 C CA . TYR A 1 583 ? 6.790 -8.925 -9.014 1.00 98.12 583 TYR A CA 1
ATOM 4587 C C . TYR A 1 583 ? 5.786 -9.754 -9.805 1.00 98.12 583 TYR A C 1
ATOM 4589 O O . TYR A 1 583 ? 4.886 -9.209 -10.439 1.00 98.12 583 TYR A O 1
ATOM 4597 N N . ARG A 1 584 ? 5.924 -11.079 -9.770 1.00 97.75 584 ARG A N 1
ATOM 4598 C CA . ARG A 1 584 ? 5.043 -12.010 -10.480 1.00 97.75 584 ARG A CA 1
ATOM 4599 C C . ARG A 1 584 ? 4.026 -12.620 -9.523 1.00 97.75 584 ARG A C 1
ATOM 4601 O O . ARG A 1 584 ? 4.392 -13.111 -8.457 1.00 97.75 584 ARG A O 1
ATOM 4608 N N . TYR A 1 585 ? 2.765 -12.647 -9.940 1.00 97.19 585 TYR A N 1
ATOM 4609 C CA . TYR A 1 585 ? 1.673 -13.284 -9.212 1.00 97.19 585 TYR A CA 1
ATOM 4610 C C . TYR A 1 585 ? 1.266 -14.587 -9.895 1.00 97.19 585 TYR A C 1
ATOM 4612 O O . TYR A 1 585 ? 0.592 -14.584 -10.922 1.00 97.19 585 TYR A O 1
ATOM 4620 N N . VAL A 1 586 ? 1.653 -15.714 -9.303 1.00 96.44 586 VAL A N 1
ATOM 4621 C CA . VAL A 1 586 ? 1.129 -17.032 -9.677 1.00 96.44 586 VAL A CA 1
ATOM 4622 C C . VAL A 1 586 ? 0.030 -17.377 -8.680 1.00 96.44 586 VAL A C 1
ATOM 4624 O O . VAL A 1 586 ? 0.309 -17.651 -7.519 1.00 96.44 586 VAL A O 1
ATOM 4627 N N . LEU A 1 587 ? -1.236 -17.303 -9.102 1.00 94.06 587 LEU A N 1
ATOM 4628 C CA . LEU A 1 587 ? -2.383 -17.339 -8.179 1.00 94.06 587 LEU A CA 1
ATOM 4629 C C . LEU A 1 587 ? -2.468 -18.609 -7.321 1.00 94.06 587 LEU A C 1
ATOM 4631 O O . LEU A 1 587 ? -3.011 -18.550 -6.215 1.00 94.06 587 LEU A O 1
ATOM 4635 N N . GLN A 1 588 ? -1.928 -19.721 -7.825 1.00 94.75 588 GLN A N 1
ATOM 4636 C CA . GLN A 1 588 ? -1.834 -20.999 -7.118 1.00 94.75 588 GLN A CA 1
ATOM 4637 C C . GLN A 1 588 ? -0.848 -20.921 -5.939 1.00 94.75 588 GLN A C 1
ATOM 4639 O O . GLN A 1 588 ? -1.156 -21.405 -4.853 1.00 94.75 588 GLN A O 1
ATOM 4644 N N . ASP A 1 589 ? 0.265 -20.205 -6.111 1.00 95.25 589 ASP A N 1
ATOM 4645 C CA . ASP A 1 589 ? 1.346 -20.112 -5.122 1.00 95.25 589 ASP A CA 1
ATOM 4646 C C . ASP A 1 589 ? 1.157 -18.951 -4.140 1.00 95.25 589 ASP A C 1
ATOM 4648 O O . ASP A 1 589 ? 1.766 -18.926 -3.075 1.00 95.25 589 ASP A O 1
ATOM 4652 N N . VAL A 1 590 ? 0.290 -17.983 -4.461 1.00 93.62 590 VAL A N 1
ATOM 4653 C CA . VAL A 1 590 ? 0.090 -16.754 -3.672 1.00 93.62 590 VAL A CA 1
ATOM 4654 C C . VAL A 1 590 ? -0.171 -17.030 -2.184 1.00 93.62 590 VAL A C 1
ATOM 4656 O O . VAL A 1 590 ? 0.346 -16.311 -1.331 1.00 93.62 590 VAL A O 1
ATOM 4659 N N . ALA A 1 591 ? -0.954 -18.060 -1.851 1.00 92.06 591 ALA A N 1
ATOM 4660 C CA . ALA A 1 591 ? -1.227 -18.403 -0.453 1.00 92.06 591 ALA A CA 1
ATOM 4661 C C . ALA A 1 591 ? 0.008 -18.989 0.254 1.00 92.06 591 ALA A C 1
ATOM 4663 O O . ALA A 1 591 ? 0.299 -18.599 1.384 1.00 92.06 591 ALA A O 1
ATOM 4664 N N . ALA A 1 592 ? 0.748 -19.873 -0.422 1.00 94.69 592 ALA A N 1
ATOM 4665 C CA . ALA A 1 592 ? 1.971 -20.470 0.105 1.00 94.69 592 ALA A CA 1
ATOM 4666 C C . ALA A 1 592 ? 3.067 -19.409 0.291 1.00 94.69 592 ALA A C 1
ATOM 4668 O O . ALA A 1 592 ? 3.604 -19.273 1.385 1.00 94.69 592 ALA A O 1
ATOM 4669 N N . ASN A 1 593 ? 3.309 -18.577 -0.726 1.00 95.56 593 ASN A N 1
ATOM 4670 C CA . ASN A 1 593 ? 4.286 -17.487 -0.678 1.00 95.56 593 ASN A CA 1
ATOM 4671 C C . ASN A 1 593 ? 3.970 -16.474 0.430 1.00 95.56 593 ASN A C 1
ATOM 4673 O O . ASN A 1 593 ? 4.871 -16.039 1.145 1.00 95.56 593 ASN A O 1
ATOM 4677 N N . ASN A 1 594 ? 2.692 -16.107 0.594 1.00 93.50 594 ASN A N 1
ATOM 4678 C CA . ASN A 1 594 ? 2.259 -15.248 1.697 1.00 93.50 594 ASN A CA 1
ATOM 4679 C C . ASN A 1 594 ? 2.589 -15.888 3.054 1.00 93.50 594 ASN A C 1
ATOM 4681 O O . ASN A 1 594 ? 3.154 -15.212 3.911 1.00 93.50 594 ASN A O 1
ATOM 4685 N N . HIS A 1 595 ? 2.262 -17.170 3.238 1.00 92.50 595 HIS A N 1
ATOM 4686 C CA . HIS A 1 595 ? 2.531 -17.882 4.483 1.00 92.50 595 HIS A CA 1
ATOM 4687 C C . HIS A 1 595 ? 4.033 -17.935 4.789 1.00 92.50 595 HIS A C 1
ATOM 4689 O O . HIS A 1 595 ? 4.438 -17.471 5.853 1.00 92.50 595 HIS A O 1
ATOM 4695 N N . SER A 1 596 ? 4.858 -18.387 3.836 1.00 94.31 596 SER A N 1
ATOM 4696 C CA . SER A 1 596 ? 6.318 -18.455 3.995 1.00 94.31 596 SER A CA 1
ATOM 4697 C C . SER A 1 596 ? 6.937 -17.091 4.314 1.00 94.31 596 SER A C 1
ATOM 4699 O O . SER A 1 596 ? 7.864 -16.998 5.114 1.00 94.31 596 SER A O 1
ATOM 4701 N N . TYR A 1 597 ? 6.423 -16.006 3.731 1.00 95.12 597 TYR A N 1
ATOM 4702 C CA . TYR A 1 597 ? 6.941 -14.668 4.012 1.00 95.12 597 TYR A CA 1
ATOM 4703 C C . TYR A 1 597 ? 6.503 -14.136 5.384 1.00 95.12 597 TYR A C 1
ATOM 4705 O O . TYR A 1 597 ? 7.322 -13.593 6.122 1.00 95.12 597 TYR A O 1
ATOM 4713 N N . ILE A 1 598 ? 5.222 -14.276 5.741 1.00 90.81 598 ILE A N 1
ATOM 4714 C CA . ILE A 1 598 ? 4.672 -13.734 6.995 1.00 90.81 598 ILE A CA 1
ATOM 4715 C C . ILE A 1 598 ? 5.155 -14.520 8.217 1.00 90.81 598 ILE A C 1
ATOM 4717 O O . ILE A 1 598 ? 5.446 -13.910 9.247 1.00 90.81 598 ILE A O 1
ATOM 4721 N N . VAL A 1 599 ? 5.191 -15.851 8.120 1.00 91.06 599 VAL A N 1
ATOM 4722 C CA . VAL A 1 599 ? 5.508 -16.746 9.242 1.00 91.06 599 VAL A CA 1
ATOM 4723 C C . VAL A 1 599 ? 7.009 -16.992 9.329 1.00 91.06 599 VAL A C 1
ATOM 4725 O O . VAL A 1 599 ? 7.593 -16.782 10.390 1.00 91.06 599 VAL A O 1
ATOM 4728 N N . ASP A 1 600 ? 7.637 -17.357 8.209 1.00 92.12 600 ASP A N 1
ATOM 4729 C CA . ASP A 1 600 ? 9.036 -17.801 8.193 1.00 92.12 600 ASP A CA 1
ATOM 4730 C C . ASP A 1 600 ? 10.018 -16.696 7.758 1.00 92.12 600 ASP A C 1
ATOM 4732 O O . ASP A 1 600 ? 11.233 -16.864 7.853 1.00 92.12 600 ASP A O 1
ATOM 4736 N N . GLY A 1 601 ? 9.527 -15.552 7.263 1.00 93.44 601 GLY A N 1
ATOM 4737 C CA . GLY A 1 601 ? 10.370 -14.467 6.737 1.00 93.44 601 GLY A CA 1
ATOM 4738 C C . GLY A 1 601 ? 11.047 -14.784 5.394 1.00 93.44 601 GLY A C 1
ATOM 4739 O O . GLY A 1 601 ? 11.940 -14.045 4.955 1.00 93.44 601 GLY A O 1
ATOM 4740 N N . ILE A 1 602 ? 10.644 -15.869 4.725 1.00 94.69 602 ILE A N 1
ATOM 4741 C CA . ILE A 1 602 ? 11.257 -16.353 3.482 1.00 94.69 602 ILE A CA 1
ATOM 4742 C C . ILE A 1 602 ? 10.744 -15.532 2.293 1.00 94.69 602 ILE A C 1
ATOM 4744 O O . ILE A 1 602 ? 9.541 -15.391 2.083 1.00 94.69 602 ILE A O 1
ATOM 4748 N N . ILE A 1 603 ? 11.663 -14.994 1.484 1.00 96.44 603 ILE A N 1
ATOM 4749 C CA . ILE A 1 603 ? 11.328 -14.240 0.267 1.00 96.44 603 ILE A CA 1
ATOM 4750 C C . ILE A 1 603 ? 11.290 -15.191 -0.927 1.00 96.44 603 ILE A C 1
ATOM 4752 O O . ILE A 1 603 ? 12.310 -15.779 -1.282 1.00 96.44 603 ILE A O 1
ATOM 4756 N N . SER A 1 604 ? 10.137 -15.282 -1.593 1.00 97.19 604 SER A N 1
ATOM 4757 C CA . SER A 1 604 ? 10.051 -15.919 -2.909 1.00 97.19 604 SER A CA 1
ATOM 4758 C C . SER A 1 604 ? 10.707 -15.019 -3.955 1.00 97.19 604 SER A C 1
ATOM 4760 O O . SER A 1 604 ? 10.260 -13.891 -4.183 1.00 97.19 604 SER A O 1
ATOM 4762 N N . ALA A 1 605 ? 11.760 -15.517 -4.599 1.00 97.50 605 ALA A N 1
ATOM 4763 C CA . ALA A 1 605 ? 12.471 -14.827 -5.668 1.00 97.50 605 ALA A CA 1
ATOM 4764 C C . ALA A 1 605 ? 12.883 -15.800 -6.784 1.00 97.50 605 ALA A C 1
ATOM 4766 O O . ALA A 1 605 ? 13.063 -16.994 -6.530 1.00 97.50 605 ALA A O 1
ATOM 4767 N N . SER A 1 606 ? 13.047 -15.289 -8.005 1.00 97.06 606 SER A N 1
ATOM 4768 C CA . SER A 1 606 ? 13.644 -16.040 -9.115 1.00 97.06 606 SER A CA 1
ATOM 4769 C C . SER A 1 606 ? 15.129 -16.309 -8.866 1.00 97.06 606 SER A C 1
ATOM 4771 O O . SER A 1 606 ? 15.786 -15.586 -8.114 1.00 97.06 606 SER A O 1
ATOM 4773 N N . ASP A 1 607 ? 15.674 -17.331 -9.523 1.00 96.12 607 ASP A N 1
ATOM 4774 C CA . ASP A 1 607 ? 17.083 -17.687 -9.347 1.00 96.12 607 ASP A CA 1
ATOM 4775 C C . ASP A 1 607 ? 18.018 -16.598 -9.877 1.00 96.12 607 ASP A C 1
ATOM 4777 O O . ASP A 1 607 ? 18.968 -16.253 -9.187 1.00 96.12 607 ASP A O 1
ATOM 4781 N N . ALA A 1 608 ? 17.659 -15.923 -10.974 1.00 94.00 608 ALA A N 1
ATOM 4782 C CA . ALA A 1 608 ? 18.399 -14.760 -11.469 1.00 94.00 608 ALA A CA 1
ATOM 4783 C C . ALA A 1 608 ? 18.542 -13.649 -10.406 1.00 94.00 608 ALA A C 1
ATOM 4785 O O . ALA A 1 608 ? 19.615 -13.077 -10.233 1.00 94.00 608 ALA A O 1
ATOM 4786 N N . VAL A 1 609 ? 17.481 -13.356 -9.640 1.00 96.00 609 VAL A N 1
ATOM 4787 C CA . VAL A 1 609 ? 17.548 -12.363 -8.552 1.00 96.00 609 VAL A CA 1
ATOM 4788 C C . VAL A 1 609 ? 18.428 -12.859 -7.402 1.00 96.00 609 VAL A C 1
ATOM 4790 O O . VAL A 1 609 ? 19.209 -12.082 -6.852 1.00 96.00 609 VAL A O 1
ATOM 4793 N N . LYS A 1 610 ? 18.331 -14.143 -7.037 1.00 95.50 610 LYS A N 1
ATOM 4794 C CA . LYS A 1 610 ? 19.163 -14.737 -5.977 1.00 95.50 610 LYS A CA 1
ATOM 4795 C C . LYS A 1 610 ? 20.641 -14.753 -6.360 1.00 95.50 610 LYS A C 1
ATOM 4797 O O . LYS A 1 610 ? 21.485 -14.455 -5.522 1.00 95.50 610 LYS A O 1
ATOM 4802 N N . GLU A 1 611 ? 20.953 -15.088 -7.606 1.00 93.88 611 GLU A N 1
ATOM 4803 C CA . GLU A 1 611 ? 22.313 -15.129 -8.144 1.00 93.88 611 GLU A CA 1
ATOM 4804 C C . GLU A 1 611 ? 22.935 -13.734 -8.218 1.00 93.88 611 GLU A C 1
ATOM 4806 O O . GLU A 1 611 ? 24.089 -13.573 -7.813 1.00 93.88 611 GLU A O 1
ATOM 4811 N N . LEU A 1 612 ? 22.163 -12.718 -8.629 1.00 93.06 612 LEU A N 1
ATOM 4812 C CA . LEU A 1 612 ? 22.578 -11.315 -8.535 1.00 93.06 612 LEU A CA 1
ATOM 4813 C C . LEU A 1 612 ? 22.853 -10.932 -7.078 1.00 93.06 612 LEU A C 1
ATOM 4815 O O . LEU A 1 612 ? 23.930 -10.439 -6.763 1.00 93.06 612 LEU A O 1
ATOM 4819 N N . ALA A 1 613 ? 21.930 -11.211 -6.155 1.00 91.88 613 ALA A N 1
ATOM 4820 C CA . ALA A 1 613 ? 22.118 -10.878 -4.742 1.00 91.88 613 ALA A CA 1
ATOM 4821 C C . ALA A 1 613 ? 23.337 -11.587 -4.117 1.00 91.88 613 ALA A C 1
ATOM 4823 O O . ALA A 1 613 ? 23.999 -11.022 -3.246 1.00 91.88 613 ALA A O 1
ATOM 4824 N N . ALA A 1 614 ? 23.648 -12.803 -4.574 1.00 87.25 614 ALA A N 1
ATOM 4825 C CA . ALA A 1 614 ? 24.809 -13.579 -4.150 1.00 87.25 614 ALA A CA 1
ATOM 4826 C C . ALA A 1 614 ? 26.124 -13.156 -4.832 1.00 87.25 614 ALA A C 1
ATOM 4828 O O . ALA A 1 614 ? 27.173 -13.687 -4.471 1.00 87.25 614 ALA A O 1
ATOM 4829 N N . GLY A 1 615 ? 26.082 -12.249 -5.816 1.00 80.19 615 GLY A N 1
ATOM 4830 C CA . GLY A 1 615 ? 27.258 -11.831 -6.584 1.00 80.19 615 GLY A CA 1
ATOM 4831 C C . GLY A 1 615 ? 27.831 -12.925 -7.488 1.00 80.19 615 GLY A C 1
ATOM 4832 O O . GLY A 1 615 ? 29.028 -12.926 -7.751 1.00 80.19 615 GLY A O 1
ATOM 4833 N N . ARG A 1 616 ? 27.003 -13.893 -7.908 1.00 69.44 616 ARG A N 1
ATOM 4834 C CA . ARG A 1 616 ? 27.420 -15.060 -8.713 1.00 69.44 616 ARG A CA 1
ATOM 4835 C C . ARG A 1 616 ? 27.142 -14.909 -10.207 1.00 69.44 616 ARG A C 1
ATOM 4837 O O . ARG A 1 616 ? 27.729 -15.638 -10.998 1.00 69.44 616 ARG A O 1
ATOM 4844 N N . LEU A 1 617 ? 26.269 -13.977 -10.583 1.00 56.62 617 LEU A N 1
ATOM 4845 C CA . LEU A 1 617 ? 26.106 -13.558 -11.972 1.00 56.62 617 LEU A CA 1
ATOM 4846 C C . LEU A 1 617 ? 27.287 -12.654 -12.336 1.00 56.62 617 LEU A C 1
ATOM 4848 O O . LEU A 1 617 ? 27.414 -11.559 -11.789 1.00 56.62 617 LEU A O 1
ATOM 4852 N N . GLN A 1 618 ? 28.171 -13.149 -13.204 1.00 45.72 618 GLN A N 1
ATOM 4853 C CA . GLN A 1 618 ? 29.192 -12.319 -13.839 1.00 45.72 618 GLN A CA 1
ATOM 4854 C C . GLN A 1 618 ? 28.483 -11.355 -14.797 1.00 45.72 618 GLN A C 1
ATOM 4856 O O . GLN A 1 618 ? 27.618 -11.785 -15.562 1.00 45.72 618 GLN A O 1
ATOM 4861 N N . LEU A 1 619 ? 28.794 -10.064 -14.655 1.00 44.31 619 LEU A N 1
ATOM 4862 C CA . LEU A 1 619 ? 28.281 -8.977 -15.491 1.00 44.31 619 LEU A CA 1
ATOM 4863 C C . LEU A 1 619 ? 28.826 -9.052 -16.913 1.00 44.31 619 LEU A C 1
ATOM 4865 O O . LEU A 1 619 ? 30.024 -9.390 -17.048 1.00 44.31 619 LEU A O 1
#

pLDDT: mean 83.21, std 16.48, range [24.36, 98.38]

Organism: NCBI:txid2026836

Secondary structure (DSSP, 8-state):
--HHHHHHHHGGGS-EEEEEEEEPPHHHHHHHHHHSTT--SPPEEEEEEEESSHHHHHHHHHHHTTSB--SSTTSTTTTPBP-----TT--HHHHHHHHHHHHHHHHHHHHHHHHHHHHHHHHHHHHHHHHHHHHHHHHHHHHHH--S---------SSSSS-SS----------SS---S---HHHHHHHHHHHHT--SHHHHHHHHHHHHHHSS--HHHHHHHHHHHHH--SHHHHHHHHHHHHHHTS-GGGGGHHHHHTSTTHHHHHHHHHHHHHHHHHHS-TT-HHHHHHHHHHHHHHHHHT-GGGEEEEEE-TTTS-HHHHHHHHHH--SS---SHHHHHHHTSTTEEEEEEEETTBTT--SEEEEEEEESS---SSHHHH---TTPPPTTT--EEEEEEEEE--GGGTT----TTHHHHHHHHHHHH-TT--EEEE-EE-TTHHHHHHHHHHHHHH-TTSPPSS-HHHHHHHHHHH--------HHHHHHHHHHHHHHHTTSSGGGSSTTSHHHHHHHHHHHHHHHHHHHT-EETTEESSHHHHHHHHTT-EEEEEETTS--SHHHHHHHTT-EEEEE--TTTHHHHHHHHHHH-PPPB-HHHHHHHTT-S--

Sequence (619 aa):
MKPQKVRQLLSQHGEIGRLYLAPEGASSSKKRSRNQSGAKAKAFTEGWVEFEEKSMAKQTAAALNGHQMGGKRRSRHHFDLWSLKYLPKFKWEHLTEEIAYQRAVREQKLAAEVSSANKERDFYLSRVDRAKALEAQQARKRKRMGGEAGADVSALDHQQEEQLESFSPTKSVGDAGRVPGILPDQLAGMLISFYKNLATKDSRTNFFRTMTSELGIANREIDQAVSTWQKAQDEEGRLKAAWQLQQASRPMYTSLFVPISNKPEGIKFLVDLRSDAIAASKAAPSGDAALRLLTDSLRQSLADWFSVGLLHLHCIEWHTASAALLEKVMKYEAVHAFQGWDDLKRRLAANRRLYGFFHHSLPAEPLVLLHTALTLDVPAAMQDVLEQPPDQPRAEEATTACFYSISSTQKGLAGIDLGNFLIKQVANRLLAELPHIRRLVTLSPLPAFRGWLETQLQRHIDFQDAAPLLLDAEQEAIRSSSLPSNGVSDSRAKAALSAEVFARTIADDSWCKEPTQEHAVLVQGILLRLAARYLYVERRRSNALDPVANFHLRNGASMWRLCPLADPSPSGMQRSFGIMVNYRYVLQDVAANNHSYIVDGIISASDAVKELAAGRLQL

Foldseek 3Di:
DDQVVVCVLLVVQAAWDDKDFAWDDPVVLVVQPVPDDPSPDTDGDGMDIDGPDPVSLVCSQVVQAQHQSADPPPDPRHRPGDHHDDDPPDDPVVVVVVVVVVVVVVVVVVVVVVVVVVVVVVVVVVVVVVVVVVVVVVVVVCVVVDDDDDDDDDDDPPDPPPPPPDDDPDDDDDDDDDPPDDDPLVVLVVVLVVLVPQDDLVSLLVVLVCCLVVQNQPVVQLVVLVVQCVPDDDPVSNVVSVVSNVVNRGGRCLSSLVSQLPDQCSLVSLLVSLLSLVVSVVVDPPDPVSSVVVNVSSLVVVLVQLALVQKDKDKDAPVPDDPLLLVLVQVQFDPDHAPDDVLSNVLRDQQKIKMFIDGPSGRSDGQKIWIKGFAQDDDLAVCVGSDDDPPGDGSQNGQEIERETITGRRSSNPPRPSDQQPVVVVVVVSCVVHVNHNWYKYWFAQQALVVVLLVVLVCLLVPLPDDQLDDPVLLVVLCVVPHDDDDDPDPSVSSNVSSVSLSVVLPPLPLPPCCPDPSNVSNQLSLLLSVLQQQAPDDDVLARPGPRSRNLLLNQWAFEDKRALNDVPPSRCNRRNNITTMTTDDPVRRVVSNCCCVPVSHGHYDVVSVCSPVVNDDD